Protein AF-0000000080727288 (afdb_homodimer)

InterPro domains:
  IPR007577 Glycosyltransferase, DXD sugar-binding motif [PF04488] (41-123)
  IPR029044 Nucleotide-diphospho-sugar transferases [SSF53448] (15-277)
  IPR039367 Initiation-specific alpha-1,6-mannosyltransferase Och1-like [PTHR31834] (9-300)

Structure (mmCIF, N/CA/C/O backbone):
data_AF-0000000080727288-model_v1
#
loop_
_entity.id
_entity.type
_entity.pdbx_description
1 polymer 'Initiation-specific alpha-1,6-mannosyltransferase'
#
loop_
_atom_site.group_PDB
_atom_site.id
_atom_site.type_symbol
_atom_site.label_atom_id
_atom_site.label_alt_id
_atom_site.label_comp_id
_atom_site.label_asym_id
_atom_site.label_entity_id
_atom_site.label_seq_id
_atom_site.pdbx_PDB_ins_code
_atom_site.Cartn_x
_atom_site.Cartn_y
_atom_site.Cartn_z
_atom_site.occupancy
_atom_site.B_iso_or_equiv
_atom_site.auth_seq_id
_atom_site.auth_comp_id
_atom_site.auth_asym_id
_atom_site.auth_atom_id
_atom_site.pdbx_PDB_model_num
ATOM 1 N N . MET A 1 1 ? 34.219 -19.688 -5.832 1 23.59 1 MET A N 1
ATOM 2 C CA . MET A 1 1 ? 33.156 -19.219 -4.945 1 23.59 1 MET A CA 1
ATOM 3 C C . MET A 1 1 ? 33.062 -17.703 -4.977 1 23.59 1 MET A C 1
ATOM 5 O O . MET A 1 1 ? 33.969 -17 -4.547 1 23.59 1 MET A O 1
ATOM 9 N N . ALA A 1 2 ? 32.5 -17.172 -5.992 1 38.03 2 ALA A N 1
ATOM 10 C CA . ALA A 1 2 ? 32.5 -15.703 -6.043 1 38.03 2 ALA A CA 1
ATOM 11 C C . ALA A 1 2 ? 32 -15.117 -4.719 1 38.03 2 ALA A C 1
ATOM 13 O O . ALA A 1 2 ? 31.141 -15.688 -4.059 1 38.03 2 ALA A O 1
ATOM 14 N N . SER A 1 3 ? 32.75 -14.344 -4.082 1 38.16 3 SER A N 1
ATOM 15 C CA . SER A 1 3 ? 32.406 -13.586 -2.887 1 38.16 3 SER A CA 1
ATOM 16 C C . SER A 1 3 ? 31 -13 -3.004 1 38.16 3 SER A C 1
ATOM 18 O O . SER A 1 3 ? 30.625 -12.5 -4.062 1 38.16 3 SER A O 1
ATOM 20 N N . PRO A 1 4 ? 30.062 -13.398 -2.113 1 47.75 4 PRO A N 1
ATOM 21 C CA . PRO A 1 4 ? 28.734 -12.797 -2.156 1 47.75 4 PRO A CA 1
ATOM 22 C C . PRO A 1 4 ? 28.766 -11.297 -2.412 1 47.75 4 PRO A C 1
ATOM 24 O O . PRO A 1 4 ? 29.719 -10.617 -2.018 1 47.75 4 PRO A O 1
ATOM 27 N N . ALA A 1 5 ? 28.234 -10.891 -3.537 1 50.91 5 ALA A N 1
ATOM 28 C CA . ALA A 1 5 ? 28.188 -9.453 -3.789 1 50.91 5 ALA A CA 1
ATOM 29 C C . ALA A 1 5 ? 27.891 -8.688 -2.506 1 50.91 5 ALA A C 1
ATOM 31 O O . ALA A 1 5 ? 27.109 -9.141 -1.666 1 50.91 5 ALA A O 1
ATOM 32 N N . PRO A 1 6 ? 28.766 -7.746 -2.148 1 52.97 6 PRO A N 1
ATOM 33 C CA . PRO A 1 6 ? 28.531 -6.957 -0.934 1 52.97 6 PRO A CA 1
ATOM 34 C C . PRO A 1 6 ? 27.125 -6.363 -0.87 1 52.97 6 PRO A C 1
ATOM 36 O O . PRO A 1 6 ? 26.516 -6.098 -1.909 1 52.97 6 PRO A O 1
ATOM 39 N N . PRO A 1 7 ? 26.516 -6.531 0.36 1 58.72 7 PRO A N 1
ATOM 40 C CA . PRO A 1 7 ? 25.203 -5.902 0.507 1 58.72 7 PRO A CA 1
ATOM 41 C C . PRO A 1 7 ? 25.188 -4.453 0.021 1 58.72 7 PRO A C 1
ATOM 43 O O . PRO A 1 7 ? 26.188 -3.752 0.127 1 58.72 7 PRO A O 1
ATOM 46 N N . PRO A 1 8 ? 24.312 -4.191 -0.826 1 61.75 8 PRO A N 1
ATOM 47 C CA . PRO A 1 8 ? 24.281 -2.814 -1.329 1 61.75 8 PRO A CA 1
ATOM 48 C C . PRO A 1 8 ? 24.406 -1.775 -0.217 1 61.75 8 PRO A C 1
ATOM 50 O O . PRO A 1 8 ? 23.969 -2.018 0.911 1 61.75 8 PRO A O 1
ATOM 53 N N . VAL A 1 9 ? 25.25 -0.79 -0.429 1 67.38 9 VAL A N 1
ATOM 54 C CA . VAL A 1 9 ? 25.438 0.322 0.498 1 67.38 9 VAL A CA 1
ATOM 55 C C . VAL A 1 9 ? 24.078 0.912 0.875 1 67.38 9 VAL A C 1
ATOM 57 O O . VAL A 1 9 ? 23.281 1.239 0 1 67.38 9 VAL A O 1
ATOM 60 N N . LYS A 1 10 ? 23.844 0.836 2.211 1 82.75 10 LYS A N 1
ATOM 61 C CA . LYS A 1 10 ? 22.594 1.395 2.719 1 82.75 10 LYS A CA 1
ATOM 62 C C . LYS A 1 10 ? 22.609 2.918 2.648 1 82.75 10 LYS A C 1
ATOM 64 O O . LYS A 1 10 ? 23.547 3.562 3.125 1 82.75 10 LYS A O 1
ATOM 69 N N . LEU A 1 11 ? 21.766 3.523 2 1 89.06 11 LEU A N 1
ATOM 70 C CA . LEU A 1 11 ? 21.594 4.969 1.877 1 89.06 11 LEU A CA 1
ATOM 71 C C . LEU A 1 11 ? 21.078 5.57 3.182 1 89.06 11 LEU A C 1
ATOM 73 O O . LEU A 1 11 ? 20.375 4.902 3.945 1 89.06 11 LEU A O 1
ATOM 77 N N . PRO A 1 12 ? 21.5 6.832 3.4 1 94.69 12 PRO A N 1
ATOM 78 C CA . PRO A 1 12 ? 20.891 7.5 4.551 1 94.69 12 PRO A CA 1
ATOM 79 C C . PRO A 1 12 ? 19.375 7.422 4.539 1 94.69 12 PRO A C 1
ATOM 81 O O . PRO A 1 12 ? 18.75 7.555 3.484 1 94.69 12 PRO A O 1
ATOM 84 N N . GLY A 1 13 ? 18.828 7.121 5.699 1 95.56 13 GLY A N 1
ATOM 85 C CA . GLY A 1 13 ? 17.375 6.98 5.82 1 95.56 13 GLY A CA 1
ATOM 86 C C . GLY A 1 13 ? 16.906 5.539 5.742 1 95.56 13 GLY A C 1
ATOM 87 O O . GLY A 1 13 ? 15.719 5.258 5.91 1 95.56 13 GLY A O 1
ATOM 88 N N . SER A 1 14 ? 17.844 4.609 5.582 1 92.31 14 SER A N 1
ATOM 89 C CA . SER A 1 14 ? 17.5 3.213 5.344 1 92.31 14 SER A CA 1
ATOM 90 C C . SER A 1 14 ? 16.938 2.559 6.602 1 92.31 14 SER A C 1
ATOM 92 O O . SER A 1 14 ? 16.281 1.519 6.527 1 92.31 14 SER A O 1
ATOM 94 N N . THR A 1 15 ? 17.266 3.18 7.762 1 92.94 15 THR A N 1
ATOM 95 C CA . THR A 1 15 ? 16.781 2.596 9.008 1 92.94 15 THR A CA 1
ATOM 96 C C . THR A 1 15 ? 15.312 2.955 9.242 1 92.94 15 THR A C 1
ATOM 98 O O . THR A 1 15 ? 14.648 2.35 10.086 1 92.94 15 THR A O 1
ATOM 101 N N . PHE A 1 16 ? 14.781 3.963 8.57 1 96.12 16 PHE A N 1
ATOM 102 C CA . PHE A 1 16 ? 13.367 4.301 8.633 1 96.12 16 PHE A CA 1
ATOM 103 C C . PHE A 1 16 ? 12.555 3.391 7.719 1 96.12 16 PHE A C 1
ATOM 105 O O . PHE A 1 16 ? 13.086 2.826 6.762 1 96.12 16 PHE A O 1
ATOM 112 N N . PRO A 1 17 ? 11.281 3.213 8.062 1 96.5 17 PRO A N 1
ATOM 113 C CA . PRO A 1 17 ? 10.445 2.482 7.109 1 96.5 17 PRO A CA 1
ATOM 114 C C . PRO A 1 17 ? 10.5 3.068 5.703 1 96.5 17 PRO A C 1
ATOM 116 O O . PRO A 1 17 ? 10.422 4.289 5.531 1 96.5 17 PRO A O 1
ATOM 119 N N . GLN A 1 18 ? 10.695 2.223 4.723 1 96.5 18 GLN A N 1
ATOM 120 C CA . GLN A 1 18 ? 10.859 2.648 3.338 1 96.5 18 GLN A CA 1
ATOM 121 C C . GLN A 1 18 ? 9.508 2.721 2.627 1 96.5 18 GLN A C 1
ATOM 123 O O . GLN A 1 18 ? 9.297 2.055 1.612 1 96.5 18 GLN A O 1
ATOM 128 N N . LYS A 1 19 ? 8.617 3.527 3.154 1 97.62 19 LYS A N 1
ATOM 129 C CA . LYS A 1 19 ? 7.25 3.67 2.67 1 97.62 19 LYS A CA 1
ATOM 130 C C . LYS A 1 19 ? 6.832 5.137 2.619 1 97.62 19 LYS A C 1
ATOM 132 O O . LYS A 1 19 ? 7.129 5.906 3.535 1 97.62 19 LYS A O 1
ATOM 137 N N . ILE A 1 20 ? 6.25 5.523 1.485 1 98.5 20 ILE A N 1
ATOM 138 C CA . ILE A 1 20 ? 5.695 6.859 1.302 1 98.5 20 ILE A CA 1
ATOM 139 C C . ILE A 1 20 ? 4.168 6.793 1.345 1 98.5 20 ILE A C 1
ATOM 141 O O . ILE A 1 20 ? 3.557 5.98 0.646 1 98.5 20 ILE A O 1
ATOM 145 N N . TRP A 1 21 ? 3.596 7.645 2.174 1 98.62 21 TRP A N 1
ATOM 146 C CA . TRP A 1 21 ? 2.152 7.684 2.385 1 98.62 21 TRP A CA 1
ATOM 147 C C . TRP A 1 21 ? 1.569 9.008 1.913 1 98.62 21 TRP A C 1
ATOM 149 O O . TRP A 1 21 ? 2.148 10.07 2.156 1 98.62 21 TRP A O 1
ATOM 159 N N . GLN A 1 22 ? 0.433 8.906 1.226 1 97.88 22 GLN A N 1
ATOM 160 C CA . GLN A 1 22 ? -0.449 10.055 1.033 1 97.88 22 GLN A CA 1
ATOM 161 C C . GLN A 1 22 ? -1.907 9.672 1.274 1 97.88 22 GLN A C 1
ATOM 163 O O . GLN A 1 22 ? -2.236 8.492 1.373 1 97.88 22 GLN A O 1
ATOM 168 N N . THR A 1 23 ? -2.719 10.609 1.573 1 97.06 23 THR A N 1
ATOM 169 C CA . THR A 1 23 ? -4.16 10.422 1.678 1 97.06 23 THR A CA 1
ATOM 170 C C . THR A 1 23 ? -4.895 11.297 0.666 1 97.06 23 THR A C 1
ATOM 172 O O . THR A 1 23 ? -4.488 12.43 0.406 1 97.06 23 THR A O 1
ATOM 175 N N . TRP A 1 24 ? -5.867 10.734 0.085 1 95.25 24 TRP A N 1
ATOM 176 C CA . TRP A 1 24 ? -6.652 11.445 -0.918 1 95.25 24 TRP A CA 1
ATOM 177 C C . TRP A 1 24 ? -8.047 10.844 -1.046 1 95.25 24 TRP A C 1
ATOM 179 O O . TRP A 1 24 ? -8.344 9.82 -0.434 1 95.25 24 TRP A O 1
ATOM 189 N N . LYS A 1 25 ? -8.914 11.539 -1.697 1 93.62 25 LYS A N 1
ATOM 190 C CA . LYS A 1 25 ? -10.305 11.117 -1.826 1 93.62 25 LYS A CA 1
ATOM 191 C C . LYS A 1 25 ? -10.414 9.844 -2.664 1 93.62 25 LYS A C 1
ATOM 193 O O . LYS A 1 25 ? -11.242 8.977 -2.379 1 93.62 25 LYS A O 1
ATOM 198 N N . ILE A 1 26 ? -9.578 9.719 -3.697 1 93.19 26 ILE A N 1
ATOM 199 C CA . ILE A 1 26 ? -9.734 8.609 -4.633 1 93.19 26 ILE A CA 1
ATOM 200 C C . ILE A 1 26 ? -8.398 7.898 -4.824 1 93.19 26 ILE A C 1
ATOM 202 O O . ILE A 1 26 ? -7.352 8.414 -4.418 1 93.19 26 ILE A O 1
ATOM 206 N N . ASP A 1 27 ? -8.477 6.758 -5.488 1 94 27 ASP A N 1
ATOM 207 C CA . ASP A 1 27 ? -7.309 5.918 -5.73 1 94 27 ASP A CA 1
ATOM 208 C C . ASP A 1 27 ? -6.406 6.527 -6.801 1 94 27 ASP A C 1
ATOM 210 O O . ASP A 1 27 ? -6.891 7.164 -7.738 1 94 27 ASP A O 1
ATOM 214 N N . PRO A 1 28 ? -5.055 6.195 -6.695 1 93.69 28 PRO A N 1
ATOM 215 C CA . PRO A 1 28 ? -4.098 6.73 -7.668 1 93.69 28 PRO A CA 1
ATOM 216 C C . PRO A 1 28 ? -4.457 6.367 -9.109 1 93.69 28 PRO A C 1
ATOM 218 O O . PRO A 1 28 ? -4.176 7.137 -10.031 1 93.69 28 PRO A O 1
ATOM 221 N N . LEU A 1 29 ? -5.062 5.262 -9.305 1 92.94 29 LEU A N 1
ATOM 222 C CA . LEU A 1 29 ? -5.422 4.844 -10.656 1 92.94 29 LEU A CA 1
ATOM 223 C C . LEU A 1 29 ? -6.469 5.781 -11.25 1 92.94 29 LEU A C 1
ATOM 225 O O . LEU A 1 29 ? -6.68 5.785 -12.469 1 92.94 29 LEU A O 1
ATOM 229 N N . LEU A 1 30 ? -7.082 6.57 -10.406 1 91.19 30 LEU A N 1
ATOM 230 C CA . LEU A 1 30 ? -8.148 7.469 -10.852 1 91.19 30 LEU A CA 1
ATOM 231 C C . LEU A 1 30 ? -7.703 8.922 -10.742 1 91.19 30 LEU A C 1
ATOM 233 O O . LEU A 1 30 ? -8.516 9.836 -10.922 1 91.19 30 LEU A O 1
ATOM 237 N N . PHE A 1 31 ? -6.418 9.141 -10.453 1 93.19 31 PHE A N 1
ATOM 238 C CA . PHE A 1 31 ? -5.895 10.492 -10.305 1 93.19 31 PHE A CA 1
ATOM 239 C C . PHE A 1 31 ? -6.078 11.289 -11.586 1 93.19 31 PHE A C 1
ATOM 241 O O . PHE A 1 31 ? -6.016 10.727 -12.688 1 93.19 31 PHE A O 1
ATOM 248 N N . GLY A 1 32 ? -6.355 12.609 -11.367 1 91.38 32 GLY A N 1
ATOM 249 C CA . GLY A 1 32 ? -6.203 13.508 -12.492 1 91.38 32 GLY A CA 1
ATOM 250 C C . GLY A 1 32 ? -4.754 13.805 -12.828 1 91.38 32 GLY A C 1
ATOM 251 O O . GLY A 1 32 ? -3.842 13.289 -12.18 1 91.38 32 GLY A O 1
ATOM 252 N N . ILE A 1 33 ? -4.535 14.594 -13.812 1 91.75 33 ILE A N 1
ATOM 253 C CA . ILE A 1 33 ? -3.207 14.906 -14.336 1 91.75 33 ILE A CA 1
ATOM 254 C C . ILE A 1 33 ? -2.365 15.57 -13.242 1 91.75 33 ILE A C 1
ATOM 256 O O . ILE A 1 33 ? -1.203 15.211 -13.039 1 91.75 33 ILE A O 1
ATOM 260 N N . THR A 1 34 ? -2.947 16.516 -12.523 1 92.31 34 THR A N 1
ATOM 261 C CA . THR A 1 34 ? -2.221 17.281 -11.516 1 92.31 34 THR A CA 1
ATOM 262 C C . THR A 1 34 ? -1.778 16.391 -10.359 1 92.31 34 THR A C 1
ATOM 264 O O . THR A 1 34 ? -0.61 16.422 -9.969 1 92.31 34 THR A O 1
ATOM 267 N N . GLU A 1 35 ? -2.703 15.609 -9.82 1 92.56 35 GLU A N 1
ATOM 268 C CA . GLU A 1 35 ? -2.375 14.711 -8.727 1 92.56 35 GLU A CA 1
ATOM 269 C C . GLU A 1 35 ? -1.33 13.68 -9.148 1 92.56 35 GLU A C 1
ATOM 271 O O . GLU A 1 35 ? -0.413 13.375 -8.383 1 92.56 35 GLU A O 1
ATOM 276 N N . THR A 1 36 ? -1.504 13.188 -10.336 1 94 36 THR A N 1
ATOM 277 C CA . THR A 1 36 ? -0.573 12.188 -10.852 1 94 36 THR A CA 1
ATOM 278 C C . THR A 1 36 ? 0.833 12.773 -10.969 1 94 36 THR A C 1
ATOM 280 O O . THR A 1 36 ? 1.807 12.141 -10.547 1 94 36 THR A O 1
ATOM 283 N N . ALA A 1 37 ? 0.904 13.945 -11.539 1 95.19 37 ALA A N 1
ATOM 284 C CA . ALA A 1 37 ? 2.203 14.578 -11.742 1 95.19 37 ALA A CA 1
ATOM 285 C C . ALA A 1 37 ? 2.936 14.781 -10.422 1 95.19 37 ALA A C 1
ATOM 287 O O . ALA A 1 37 ? 4.141 14.539 -10.328 1 95.19 37 ALA A O 1
ATOM 288 N N . ARG A 1 38 ? 2.236 15.156 -9.422 1 95.38 38 ARG A N 1
ATOM 289 C CA . ARG A 1 38 ? 2.842 15.406 -8.117 1 95.38 38 ARG A CA 1
ATOM 290 C C . ARG A 1 38 ? 3.201 14.102 -7.422 1 95.38 38 ARG A C 1
ATOM 292 O O . ARG A 1 38 ? 4.312 13.953 -6.906 1 95.38 38 ARG A O 1
ATOM 299 N N . ALA A 1 39 ? 2.268 13.164 -7.457 1 96.69 39 ALA A N 1
ATOM 300 C CA . ALA A 1 39 ? 2.502 11.867 -6.828 1 96.69 39 ALA A CA 1
ATOM 301 C C . ALA A 1 39 ? 3.684 11.148 -7.477 1 96.69 39 ALA A C 1
ATOM 303 O O . ALA A 1 39 ? 4.492 10.523 -6.785 1 96.69 39 ALA A O 1
ATOM 304 N N . MET A 1 40 ? 3.867 11.297 -8.719 1 96.75 40 MET A N 1
ATOM 305 C CA . MET A 1 40 ? 4.914 10.609 -9.469 1 96.75 40 MET A CA 1
ATOM 306 C C . MET A 1 40 ? 6.297 11.07 -9.031 1 96.75 40 MET A C 1
ATOM 308 O O . MET A 1 40 ? 7.27 10.32 -9.133 1 96.75 40 MET A O 1
ATOM 312 N N . THR A 1 41 ? 6.426 12.273 -8.562 1 98.25 41 THR A N 1
ATOM 313 C CA . THR A 1 41 ? 7.723 12.773 -8.125 1 98.25 41 THR A CA 1
ATOM 314 C C . THR A 1 41 ? 8.25 11.953 -6.949 1 98.25 41 THR A C 1
ATOM 316 O O . THR A 1 41 ? 9.453 11.719 -6.836 1 98.25 41 THR A O 1
ATOM 319 N N . TRP A 1 42 ? 7.383 11.484 -6.102 1 98.25 42 TRP A N 1
ATOM 320 C CA . TRP A 1 42 ? 7.785 10.688 -4.949 1 98.25 42 TRP A CA 1
ATOM 321 C C . TRP A 1 42 ? 8.344 9.336 -5.387 1 98.25 42 TRP A C 1
ATOM 323 O O . TRP A 1 42 ? 9.336 8.859 -4.836 1 98.25 42 TRP A O 1
ATOM 333 N N . ILE A 1 43 ? 7.742 8.781 -6.367 1 96.12 43 ILE A N 1
ATOM 334 C CA . ILE A 1 43 ? 8.148 7.484 -6.891 1 96.12 43 ILE A CA 1
ATOM 335 C C . ILE A 1 43 ? 9.445 7.629 -7.68 1 96.12 43 ILE A C 1
ATOM 337 O O . ILE A 1 43 ? 10.359 6.809 -7.543 1 96.12 43 ILE A O 1
ATOM 341 N N . LYS A 1 44 ? 9.523 8.648 -8.453 1 97.06 44 LYS A N 1
ATOM 342 C CA . LYS A 1 44 ? 10.703 8.883 -9.281 1 97.06 44 LYS A CA 1
ATOM 343 C C . LYS A 1 44 ? 11.938 9.141 -8.414 1 97.06 44 LYS A C 1
ATOM 345 O O . LYS A 1 44 ? 13.016 8.625 -8.703 1 97.06 44 LYS A O 1
ATOM 350 N N . GLN A 1 45 ? 11.773 9.922 -7.391 1 97.81 45 GLN A N 1
ATOM 351 C CA . GLN A 1 45 ? 12.891 10.266 -6.516 1 97.81 45 GLN A CA 1
ATOM 352 C C . GLN A 1 45 ? 13.297 9.078 -5.648 1 97.81 45 GLN A C 1
ATOM 354 O O . GLN A 1 45 ? 14.445 8.977 -5.223 1 97.81 45 GLN A O 1
ATOM 359 N N . ASN A 1 46 ? 12.289 8.227 -5.371 1 97.5 46 ASN A N 1
ATOM 360 C CA . ASN A 1 46 ? 12.516 7.117 -4.453 1 97.5 46 ASN A CA 1
ATOM 361 C C . ASN A 1 46 ? 11.992 5.801 -5.027 1 97.5 46 ASN A C 1
ATOM 363 O O . ASN A 1 46 ? 11.086 5.188 -4.461 1 97.5 46 ASN A O 1
ATOM 367 N N . PRO A 1 47 ? 12.578 5.254 -6.027 1 95.12 47 PRO A N 1
ATOM 368 C CA . PRO A 1 47 ? 12.031 4.09 -6.727 1 95.12 47 PRO A CA 1
ATOM 369 C C . PRO A 1 47 ? 12 2.836 -5.855 1 95.12 47 PRO A C 1
ATOM 371 O O . PRO A 1 47 ? 11.164 1.954 -6.066 1 95.12 47 PRO A O 1
ATOM 374 N N . HIS A 1 48 ? 12.852 2.752 -4.891 1 94.94 48 HIS A N 1
ATOM 375 C CA . HIS A 1 48 ? 12.938 1.554 -4.062 1 94.94 48 HIS A CA 1
ATOM 376 C C . HIS A 1 48 ? 11.93 1.602 -2.92 1 94.94 48 HIS A C 1
ATOM 378 O O . HIS A 1 48 ? 11.734 0.609 -2.215 1 94.94 48 HIS A O 1
ATOM 384 N N . MET A 1 49 ? 11.344 2.76 -2.686 1 96.62 49 MET A N 1
ATOM 385 C CA . MET A 1 49 ? 10.352 2.881 -1.618 1 96.62 49 MET A CA 1
ATOM 386 C C . MET A 1 49 ? 8.961 2.504 -2.119 1 96.62 49 MET A C 1
ATOM 388 O O . MET A 1 49 ? 8.656 2.678 -3.299 1 96.62 49 MET A O 1
ATOM 392 N N . ARG A 1 50 ? 8.203 1.937 -1.216 1 96.69 50 ARG A N 1
ATOM 393 C CA . ARG A 1 50 ? 6.809 1.643 -1.526 1 96.69 50 ARG A CA 1
ATOM 394 C C . ARG A 1 50 ? 5.938 2.887 -1.374 1 96.69 50 ARG A C 1
ATOM 396 O O . ARG A 1 50 ? 6.203 3.734 -0.52 1 96.69 50 ARG A O 1
ATOM 403 N N . TYR A 1 51 ? 4.988 3.021 -2.242 1 97 51 TYR A N 1
ATOM 404 C CA . TYR A 1 51 ? 4.086 4.164 -2.277 1 97 51 TYR A CA 1
ATOM 405 C C . TYR A 1 51 ? 2.635 3.717 -2.125 1 97 51 TYR A C 1
ATOM 407 O O . TYR A 1 51 ? 2.186 2.803 -2.82 1 97 51 TYR A O 1
ATOM 415 N N . GLU A 1 52 ? 1.913 4.297 -1.188 1 97.06 52 GLU A N 1
ATOM 416 C CA . GLU A 1 52 ? 0.507 3.953 -1 1 97.06 52 GLU A CA 1
ATOM 417 C C . GLU A 1 52 ? -0.323 5.188 -0.655 1 97.06 52 GLU A C 1
ATOM 419 O O . GLU A 1 52 ? 0.113 6.035 0.125 1 97.06 52 GLU A O 1
ATOM 424 N N . VAL A 1 53 ? -1.527 5.27 -1.242 1 97.5 53 VAL A N 1
ATOM 425 C CA . VAL A 1 53 ? -2.51 6.301 -0.929 1 97.5 53 VAL A CA 1
ATOM 426 C C . VAL A 1 53 ? -3.699 5.676 -0.201 1 97.5 53 VAL A C 1
ATOM 428 O O . VAL A 1 53 ? -4.336 4.758 -0.716 1 97.5 53 VAL A O 1
ATOM 431 N N . ILE A 1 54 ? -3.967 6.145 1.002 1 97.81 54 ILE A N 1
ATOM 432 C CA . ILE A 1 54 ? -5.211 5.773 1.673 1 97.81 54 ILE A CA 1
ATOM 433 C C . ILE A 1 54 ? -6.336 6.699 1.22 1 97.81 54 ILE A C 1
ATOM 435 O O . ILE A 1 54 ? -6.184 7.926 1.23 1 97.81 54 ILE A O 1
ATOM 439 N N . THR A 1 55 ? -7.438 6.141 0.821 1 96.62 55 THR A N 1
ATOM 440 C CA . THR A 1 55 ? -8.523 6.906 0.221 1 96.62 55 THR A CA 1
ATOM 441 C C . THR A 1 55 ? -9.672 7.086 1.212 1 96.62 55 THR A C 1
ATOM 443 O O . THR A 1 55 ? -9.656 6.5 2.297 1 96.62 55 THR A O 1
ATOM 446 N N . ASP A 1 56 ? -10.68 7.863 0.8 1 95.44 56 ASP A N 1
ATOM 447 C CA . ASP A 1 56 ? -11.875 8.055 1.62 1 95.44 56 ASP A CA 1
ATOM 448 C C . ASP A 1 56 ? -12.641 6.746 1.786 1 95.44 56 ASP A C 1
ATOM 450 O O . ASP A 1 56 ? -13.398 6.582 2.748 1 95.44 56 ASP A O 1
ATOM 454 N N . ALA A 1 57 ? -12.5 5.855 0.879 1 95.06 57 ALA A N 1
ATOM 455 C CA . ALA A 1 57 ? -13.25 4.602 0.917 1 95.06 57 ALA A CA 1
ATOM 456 C C . ALA A 1 57 ? -12.508 3.549 1.738 1 95.06 57 ALA A C 1
ATOM 458 O O . ALA A 1 57 ? -13.125 2.604 2.242 1 95.06 57 ALA A O 1
ATOM 459 N N . SER A 1 58 ? -11.18 3.699 1.902 1 96 58 SER A N 1
ATOM 460 C CA . SER A 1 58 ? -10.406 2.645 2.543 1 96 58 SER A CA 1
ATOM 461 C C . SER A 1 58 ? -9.852 3.105 3.887 1 96 58 SER A C 1
ATOM 463 O O . SER A 1 58 ? -9.18 2.34 4.586 1 96 58 SER A O 1
ATOM 465 N N . ASP A 1 59 ? -10.078 4.348 4.297 1 97.38 59 ASP A N 1
ATOM 466 C CA . ASP A 1 59 ? -9.516 4.926 5.512 1 97.38 59 ASP A CA 1
ATOM 467 C C . ASP A 1 59 ? -10 4.176 6.75 1 97.38 59 ASP A C 1
ATOM 469 O O . ASP A 1 59 ? -9.195 3.783 7.598 1 97.38 59 ASP A O 1
ATOM 473 N N . LEU A 1 60 ? -11.336 3.916 6.805 1 95.69 60 LEU A N 1
ATOM 474 C CA . LEU A 1 60 ? -11.883 3.262 7.992 1 95.69 60 LEU A CA 1
ATOM 475 C C . LEU A 1 60 ? -11.352 1.839 8.117 1 95.69 60 LEU A C 1
ATOM 477 O O . LEU A 1 60 ? -11.039 1.383 9.227 1 95.69 60 LEU A O 1
ATOM 481 N N . THR A 1 61 ? -11.289 1.15 7.02 1 95.12 61 THR A N 1
ATOM 482 C CA . THR A 1 61 ? -10.75 -0.204 7.031 1 95.12 61 THR A CA 1
ATOM 483 C C . THR A 1 61 ? -9.312 -0.209 7.539 1 95.12 61 THR A C 1
ATOM 485 O O . THR A 1 61 ? -8.922 -1.096 8.297 1 95.12 61 THR A O 1
ATOM 488 N N . TYR A 1 62 ? -8.5 0.751 7.102 1 97.25 62 TYR A N 1
ATOM 489 C CA . TYR A 1 62 ? -7.137 0.879 7.598 1 97.25 62 TYR A CA 1
ATOM 490 C C . TYR A 1 62 ? -7.117 1.076 9.109 1 97.25 62 TYR A C 1
ATOM 492 O O . TYR A 1 62 ? -6.344 0.427 9.82 1 97.25 62 TYR A O 1
ATOM 500 N N . VAL A 1 63 ? -7.957 1.961 9.57 1 98.06 63 VAL A N 1
ATOM 501 C CA . VAL A 1 63 ? -8.008 2.297 10.992 1 98.06 63 VAL A CA 1
ATOM 502 C C . VAL A 1 63 ? -8.445 1.073 11.789 1 98.06 63 VAL A C 1
ATOM 504 O O . VAL A 1 63 ? -7.855 0.76 12.828 1 98.06 63 VAL A O 1
ATOM 507 N N . GLU A 1 64 ? -9.414 0.375 11.32 1 95.62 64 GLU A N 1
ATOM 508 C CA . GLU A 1 64 ? -9.898 -0.818 12.008 1 95.62 64 GLU A CA 1
ATOM 509 C C . GLU A 1 64 ? -8.82 -1.892 12.086 1 95.62 64 GLU A C 1
ATOM 511 O O . GLU A 1 64 ? -8.656 -2.545 13.117 1 95.62 64 GLU A O 1
ATOM 516 N N . GLU A 1 65 ? -8.125 -2.006 11.055 1 94.62 65 GLU A N 1
ATOM 517 C CA . GLU A 1 65 ? -7.074 -3.021 10.992 1 94.62 65 GLU A CA 1
ATOM 518 C C . GLU A 1 65 ? -5.977 -2.742 12.016 1 94.62 65 GLU A C 1
ATOM 520 O O . GLU A 1 65 ? -5.535 -3.652 12.719 1 94.62 65 GLU A O 1
ATOM 525 N N . HIS A 1 66 ? -5.578 -1.544 12.148 1 97.12 66 HIS A N 1
ATOM 526 C CA . HIS A 1 66 ? -4.387 -1.241 12.938 1 97.12 66 HIS A CA 1
ATOM 527 C C . HIS A 1 66 ? -4.758 -0.865 14.367 1 97.12 66 HIS A C 1
ATOM 529 O O . HIS A 1 66 ? -4 -1.143 15.297 1 97.12 66 HIS A O 1
ATOM 535 N N . PHE A 1 67 ? -5.926 -0.314 14.555 1 98 67 PHE A N 1
ATOM 536 C CA . PHE A 1 67 ? -6.262 0.201 15.875 1 98 67 PHE A CA 1
ATOM 537 C C . PHE A 1 67 ? -7.375 -0.624 16.516 1 98 67 PHE A C 1
ATOM 539 O O . PHE A 1 67 ? -7.711 -0.427 17.688 1 98 67 PHE A O 1
ATOM 546 N N . GLY A 1 68 ? -7.906 -1.537 15.75 1 95.12 68 GLY A N 1
ATOM 547 C CA . GLY A 1 68 ? -8.93 -2.428 16.281 1 95.12 68 GLY A CA 1
ATOM 548 C C . GLY A 1 68 ? -8.367 -3.527 17.156 1 95.12 68 GLY A C 1
ATOM 549 O O . GLY A 1 68 ? -7.211 -3.451 17.594 1 95.12 68 GLY A O 1
ATOM 550 N N . PRO A 1 69 ? -9.156 -4.539 17.453 1 92.56 69 PRO A N 1
ATOM 551 C CA . PRO A 1 69 ? -8.781 -5.586 18.406 1 92.56 69 PRO A CA 1
ATOM 552 C C . PRO A 1 69 ? -7.566 -6.391 17.953 1 92.56 69 PRO A C 1
ATOM 554 O O . PRO A 1 69 ? -6.785 -6.867 18.781 1 92.56 69 PRO A O 1
ATOM 557 N N . ASP A 1 70 ? -7.363 -6.512 16.672 1 88.44 70 ASP A N 1
ATOM 558 C CA . ASP A 1 70 ? -6.262 -7.316 16.141 1 88.44 70 ASP A CA 1
ATOM 559 C C . ASP A 1 70 ? -5 -6.477 15.984 1 88.44 70 ASP A C 1
ATOM 561 O O . ASP A 1 70 ? -3.943 -6.996 15.617 1 88.44 70 ASP A O 1
ATOM 565 N N . GLY A 1 71 ? -5.156 -5.195 16.203 1 93.81 71 GLY A N 1
ATOM 566 C CA . GLY A 1 71 ? -4.023 -4.285 16.141 1 93.81 71 GLY A CA 1
ATOM 567 C C . GLY A 1 71 ? -3.635 -3.729 17.5 1 93.81 71 GLY A C 1
ATOM 568 O O . GLY A 1 71 ? -3.35 -4.488 18.422 1 93.81 71 GLY A O 1
ATOM 569 N N . PHE A 1 72 ? -3.705 -2.475 17.656 1 97.25 72 PHE A N 1
ATOM 570 C CA . PHE A 1 72 ? -3.301 -1.809 18.891 1 97.25 72 PHE A CA 1
ATOM 571 C C . PHE A 1 72 ? -4.395 -1.913 19.953 1 97.25 72 PHE A C 1
ATOM 573 O O . PHE A 1 72 ? -4.215 -1.467 21.078 1 97.25 72 PHE A O 1
ATOM 580 N N . ASN A 1 73 ? -5.508 -2.512 19.625 1 97.38 73 ASN A N 1
ATOM 581 C CA . ASN A 1 73 ? -6.648 -2.711 20.5 1 97.38 73 ASN A CA 1
ATOM 582 C C . ASN A 1 73 ? -7.09 -1.401 21.156 1 97.38 73 ASN A C 1
ATOM 584 O O . ASN A 1 73 ? -7.184 -1.311 22.375 1 97.38 73 ASN A O 1
ATOM 588 N N . ARG A 1 74 ? -7.344 -0.417 20.359 1 98 74 ARG A N 1
ATOM 589 C CA . ARG A 1 74 ? -7.863 0.889 20.75 1 98 74 ARG A CA 1
ATOM 590 C C . ARG A 1 74 ? -9.234 1.145 20.125 1 98 74 ARG A C 1
ATOM 592 O O . ARG A 1 74 ? -9.383 2.043 19.297 1 98 74 ARG A O 1
ATOM 599 N N . PRO A 1 75 ? -10.188 0.361 20.594 1 96.88 75 PRO A N 1
ATOM 600 C CA . PRO A 1 75 ? -11.523 0.52 20.016 1 96.88 75 PRO A CA 1
ATOM 601 C C . PRO A 1 75 ? -12.07 1.935 20.188 1 96.88 75 PRO A C 1
ATOM 603 O O . PRO A 1 75 ? -12.898 2.379 19.375 1 96.88 75 PRO A O 1
ATOM 606 N N . ASP A 1 76 ? -11.625 2.668 21.188 1 97.81 76 ASP A N 1
ATOM 607 C CA . ASP A 1 76 ? -12.055 4.047 21.406 1 97.81 76 ASP A CA 1
ATOM 608 C C . ASP A 1 76 ? -11.656 4.93 20.219 1 97.81 76 ASP A C 1
ATOM 610 O O . ASP A 1 76 ? -12.43 5.793 19.797 1 97.81 76 ASP A O 1
ATOM 614 N N . ILE A 1 77 ? -10.477 4.672 19.656 1 98.31 77 ILE A N 1
ATOM 615 C CA . ILE A 1 77 ? -10 5.434 18.516 1 98.31 77 ILE A CA 1
ATOM 616 C C . ILE A 1 77 ? -10.805 5.062 17.281 1 98.31 77 ILE A C 1
ATOM 618 O O . ILE A 1 77 ? -11.219 5.938 16.516 1 98.31 77 ILE A O 1
ATOM 622 N N . VAL A 1 78 ? -11.039 3.787 17.125 1 97.75 78 VAL A N 1
ATOM 623 C CA . VAL A 1 78 ? -11.781 3.305 15.961 1 97.75 78 VAL A CA 1
ATOM 624 C C . VAL A 1 78 ? -13.195 3.898 15.969 1 97.75 78 VAL A C 1
ATOM 626 O O . VAL A 1 78 ? -13.656 4.422 14.953 1 97.75 78 VAL A O 1
ATOM 629 N N . GLU A 1 79 ? -13.867 3.881 17.078 1 97.19 79 GLU A N 1
ATOM 630 C CA . GLU A 1 79 ? -15.234 4.383 17.203 1 97.19 79 GLU A CA 1
ATOM 631 C C . GLU A 1 79 ? -15.297 5.887 16.969 1 97.19 79 GLU A C 1
ATOM 633 O O . GLU A 1 79 ? -16.203 6.379 16.297 1 97.19 79 GLU A O 1
ATOM 638 N N . PHE A 1 80 ? -14.391 6.559 17.531 1 97.75 80 PHE A N 1
ATOM 639 C CA . PHE A 1 80 ? -14.328 8 17.328 1 97.75 80 PHE A CA 1
ATOM 640 C C . PHE A 1 80 ? -14.164 8.336 15.859 1 97.75 80 PHE A C 1
ATOM 642 O O . PHE A 1 80 ? -14.914 9.148 15.312 1 97.75 80 PHE A O 1
ATOM 649 N N . TYR A 1 81 ? -13.227 7.715 15.203 1 97.94 81 TYR A N 1
ATOM 650 C CA . TYR A 1 81 ? -12.953 7.973 13.797 1 97.94 81 TYR A CA 1
ATOM 651 C C . TYR A 1 81 ? -14.188 7.699 12.945 1 97.94 81 TYR A C 1
ATOM 653 O O . TYR A 1 81 ? -14.469 8.438 12 1 97.94 81 TYR A O 1
ATOM 661 N N . ARG A 1 82 ? -14.852 6.672 13.273 1 96.06 82 ARG A N 1
ATOM 662 C CA . ARG A 1 82 ? -16.062 6.289 12.555 1 96.06 82 ARG A CA 1
ATOM 663 C C . ARG A 1 82 ? -17.125 7.371 12.656 1 96.06 82 ARG A C 1
ATOM 665 O O . ARG A 1 82 ? -17.891 7.598 11.711 1 96.06 82 ARG A O 1
ATOM 672 N N . GLN A 1 83 ? -17.156 8.047 13.719 1 96.25 83 GLN A N 1
ATOM 673 C CA . GLN A 1 83 ? -18.219 9 14 1 96.25 83 GLN A CA 1
ATOM 674 C C . GLN A 1 83 ? -17.906 10.375 13.406 1 96.25 83 GLN A C 1
ATOM 676 O O . GLN A 1 83 ? -18.812 11.148 13.117 1 96.25 83 GLN A O 1
ATOM 681 N N . VAL A 1 84 ? -16.688 10.688 13.242 1 96 84 VAL A N 1
ATOM 682 C CA . VAL A 1 84 ? -16.297 12 12.742 1 96 84 VAL A CA 1
ATOM 683 C C . VAL A 1 84 ? -16.703 12.148 11.281 1 96 84 VAL A C 1
ATOM 685 O O . VAL A 1 84 ? -16.391 11.297 10.453 1 96 84 VAL A O 1
ATOM 688 N N . ASN A 1 85 ? -17.391 13.25 10.938 1 92.81 85 ASN A N 1
ATOM 689 C CA . ASN A 1 85 ? -17.859 13.484 9.578 1 92.81 85 ASN A CA 1
ATOM 690 C C . ASN A 1 85 ? -17.016 14.555 8.867 1 92.81 85 ASN A C 1
ATOM 692 O O . ASN A 1 85 ? -17 14.625 7.641 1 92.81 85 ASN A O 1
ATOM 696 N N . LEU A 1 86 ? -16.391 15.406 9.695 1 90.94 86 LEU A N 1
ATOM 697 C CA . LEU A 1 86 ? -15.586 16.469 9.102 1 90.94 86 LEU A CA 1
ATOM 698 C C . LEU A 1 86 ? -14.352 15.891 8.414 1 90.94 86 LEU A C 1
ATOM 700 O O . LEU A 1 86 ? -13.453 15.383 9.086 1 90.94 86 LEU A O 1
ATOM 704 N N . ARG A 1 87 ? -14.266 16.062 7.129 1 89.94 87 ARG A N 1
ATOM 705 C CA . ARG A 1 87 ? -13.211 15.469 6.309 1 89.94 87 ARG A CA 1
ATOM 706 C C . ARG A 1 87 ? -11.836 15.984 6.723 1 89.94 87 ARG A C 1
ATOM 708 O O . ARG A 1 87 ? -10.859 15.242 6.703 1 89.94 87 ARG A O 1
ATOM 715 N N . ILE A 1 88 ? -11.766 17.266 7.004 1 88.75 88 ILE A N 1
ATOM 716 C CA . ILE A 1 88 ? -10.484 17.875 7.352 1 88.75 88 ILE A CA 1
ATOM 717 C C . ILE A 1 88 ? -9.945 17.234 8.633 1 88.75 88 ILE A C 1
ATOM 719 O O . ILE A 1 88 ? -8.742 17.016 8.766 1 88.75 88 ILE A O 1
ATOM 723 N N . ILE A 1 89 ? -10.828 16.922 9.594 1 92.75 89 ILE A N 1
ATOM 724 C CA . ILE A 1 89 ? -10.422 16.297 10.844 1 92.75 89 ILE A CA 1
ATOM 725 C C . ILE A 1 89 ? -10.008 14.859 10.594 1 92.75 89 ILE A C 1
ATOM 727 O O . ILE A 1 89 ? -9 14.391 11.133 1 92.75 89 ILE A O 1
ATOM 731 N N . LYS A 1 90 ? -10.727 14.188 9.758 1 94.62 90 LYS A N 1
ATOM 732 C CA . LYS A 1 90 ? -10.391 12.812 9.406 1 94.62 90 LYS A CA 1
ATOM 733 C C . LYS A 1 90 ? -9.016 12.734 8.742 1 94.62 90 LYS A C 1
ATOM 735 O O . LYS A 1 90 ? -8.227 11.836 9.039 1 94.62 90 LYS A O 1
ATOM 740 N N . ALA A 1 91 ? -8.812 13.648 7.875 1 93.44 91 ALA A N 1
ATOM 741 C CA . ALA A 1 91 ? -7.535 13.664 7.164 1 93.44 91 ALA A CA 1
ATOM 742 C C . ALA A 1 91 ? -6.371 13.867 8.133 1 93.44 91 ALA A C 1
ATOM 744 O O . ALA A 1 91 ? -5.355 13.172 8.047 1 93.44 91 ALA A O 1
ATOM 745 N N . ASP A 1 92 ? -6.52 14.805 9.016 1 93.19 92 ASP A N 1
ATOM 746 C CA . ASP A 1 92 ? -5.469 15.062 9.992 1 93.19 92 ASP A CA 1
ATOM 747 C C . ASP A 1 92 ? -5.25 13.859 10.906 1 93.19 92 ASP A C 1
ATOM 749 O O . ASP A 1 92 ? -4.109 13.461 11.148 1 93.19 92 ASP A O 1
ATOM 753 N N . LEU A 1 93 ? -6.344 13.289 11.359 1 96.88 93 LEU A N 1
ATOM 754 C CA . LEU A 1 93 ? -6.234 12.109 12.211 1 96.88 93 LEU A CA 1
ATOM 755 C C . LEU A 1 93 ? -5.539 10.969 11.469 1 96.88 93 LEU A C 1
ATOM 757 O O . LEU A 1 93 ? -4.648 10.32 12.023 1 96.88 93 LEU A O 1
ATOM 761 N N . LEU A 1 94 ? -5.957 10.766 10.273 1 97.94 94 LEU A N 1
ATOM 762 C CA . LEU A 1 94 ? -5.445 9.641 9.484 1 97.94 94 LEU A CA 1
ATOM 763 C C . LEU A 1 94 ? -3.938 9.766 9.289 1 97.94 94 LEU A C 1
ATOM 765 O O . LEU A 1 94 ? -3.215 8.766 9.375 1 97.94 94 LEU A O 1
ATOM 769 N N . ARG A 1 95 ? -3.453 10.953 9.07 1 97.44 95 ARG A N 1
ATOM 770 C CA . ARG A 1 95 ? -2.021 11.188 8.914 1 97.44 95 ARG A CA 1
ATOM 771 C C . ARG A 1 95 ? -1.249 10.695 10.133 1 97.44 95 ARG A C 1
ATOM 773 O O . ARG A 1 95 ? -0.236 10.008 9.992 1 97.44 95 ARG A O 1
ATOM 780 N N . TYR A 1 96 ? -1.724 11.039 11.266 1 98.31 96 TYR A N 1
ATOM 781 C CA . TYR A 1 96 ? -1.059 10.656 12.508 1 98.31 96 TYR A CA 1
ATOM 782 C C . TYR A 1 96 ? -1.207 9.164 12.773 1 98.31 96 TYR A C 1
ATOM 784 O O . TYR A 1 96 ? -0.282 8.523 13.273 1 98.31 96 TYR A O 1
ATOM 792 N N . MET A 1 97 ? -2.35 8.617 12.43 1 98.75 97 MET A N 1
ATOM 793 C CA . MET A 1 97 ? -2.598 7.191 12.633 1 98.75 97 MET A CA 1
ATOM 794 C C . MET A 1 97 ? -1.683 6.348 11.75 1 98.75 97 MET A C 1
ATOM 796 O O . MET A 1 97 ? -1.127 5.348 12.203 1 98.75 97 MET A O 1
ATOM 800 N N . ILE A 1 98 ? -1.516 6.734 10.508 1 98.69 98 ILE A N 1
ATOM 801 C CA . ILE A 1 98 ? -0.646 6.035 9.57 1 98.69 98 ILE A CA 1
ATOM 802 C C . ILE A 1 98 ? 0.792 6.055 10.086 1 98.69 98 ILE A C 1
ATOM 804 O O . ILE A 1 98 ? 1.458 5.016 10.125 1 98.69 98 ILE A O 1
ATOM 808 N N . LEU A 1 99 ? 1.236 7.234 10.5 1 98.75 99 LEU A N 1
ATOM 809 C CA . LEU A 1 99 ? 2.611 7.383 10.969 1 98.75 99 LEU A CA 1
ATOM 810 C C . LEU A 1 99 ? 2.836 6.602 12.258 1 98.75 99 LEU A C 1
ATOM 812 O O . LEU A 1 99 ? 3.922 6.059 12.477 1 98.75 99 LEU A O 1
ATOM 816 N N . TYR A 1 100 ? 1.834 6.551 13.094 1 98.75 100 TYR A N 1
ATOM 817 C CA . TYR A 1 100 ? 1.959 5.762 14.32 1 98.75 100 TYR A CA 1
ATOM 818 C C . TYR A 1 100 ? 2.049 4.273 14 1 98.75 100 TYR A C 1
ATOM 820 O O . TYR A 1 100 ? 2.885 3.562 14.555 1 98.75 100 TYR A O 1
ATOM 828 N N . ALA A 1 101 ? 1.182 3.811 13.125 1 98.19 101 ALA A N 1
ATOM 829 C CA . ALA A 1 101 ? 1.033 2.381 12.859 1 98.19 101 ALA A CA 1
ATOM 830 C C . ALA A 1 101 ? 2.229 1.842 12.078 1 98.19 101 ALA A C 1
ATOM 832 O O . ALA A 1 101 ? 2.74 0.762 12.383 1 98.19 101 ALA A O 1
ATOM 833 N N . GLU A 1 102 ? 2.707 2.643 11.039 1 96.94 102 GLU A N 1
ATOM 834 C CA . GLU A 1 102 ? 3.65 2.029 10.117 1 96.94 102 GLU A CA 1
ATOM 835 C C . GLU A 1 102 ? 4.879 2.914 9.906 1 96.94 102 GLU A C 1
ATOM 837 O O . GLU A 1 102 ? 5.898 2.459 9.383 1 96.94 102 GLU A O 1
ATOM 842 N N . GLY A 1 103 ? 4.789 4.184 10.328 1 98.19 103 GLY A N 1
ATOM 843 C CA . GLY A 1 103 ? 5.883 5.105 10.062 1 98.19 103 GLY A CA 1
ATOM 844 C C . GLY A 1 103 ? 6.09 5.371 8.578 1 98.19 103 GLY A C 1
ATOM 845 O O . GLY A 1 103 ? 5.172 5.195 7.781 1 98.19 103 GLY A O 1
ATOM 846 N N . GLY A 1 104 ? 7.285 5.906 8.266 1 98.25 104 GLY A N 1
ATOM 847 C CA . GLY A 1 104 ? 7.59 6.289 6.891 1 98.25 104 GLY A CA 1
ATOM 848 C C . GLY A 1 104 ? 7.461 7.781 6.648 1 98.25 104 GLY A C 1
ATOM 849 O O . GLY A 1 104 ? 7.602 8.578 7.578 1 98.25 104 GLY A O 1
ATOM 850 N N . ILE A 1 105 ? 7.332 8.102 5.355 1 98.81 105 ILE A N 1
ATOM 851 C CA . ILE A 1 105 ? 7.168 9.492 4.941 1 98.81 105 ILE A CA 1
ATOM 852 C C . ILE A 1 105 ? 5.699 9.766 4.633 1 98.81 105 ILE A C 1
ATOM 854 O O . ILE A 1 105 ? 5.09 9.086 3.807 1 98.81 105 ILE A O 1
ATOM 858 N N . TYR A 1 106 ? 5.152 10.695 5.352 1 98.81 106 TYR A N 1
ATOM 859 C CA . TYR A 1 106 ? 3.85 11.211 4.957 1 98.81 106 TYR A CA 1
ATOM 860 C C . TYR A 1 106 ? 3.99 12.547 4.238 1 98.81 106 TYR A C 1
ATOM 862 O O . TYR A 1 106 ? 4.754 13.414 4.668 1 98.81 106 TYR A O 1
ATOM 870 N N . ALA A 1 107 ? 3.297 12.727 3.176 1 98.5 107 ALA A N 1
ATOM 871 C CA . ALA A 1 107 ? 3.188 14.016 2.49 1 98.5 107 ALA A CA 1
ATOM 872 C C . ALA A 1 107 ? 1.767 14.25 1.988 1 98.5 107 ALA A C 1
ATOM 874 O O . ALA A 1 107 ? 1.109 13.32 1.509 1 98.5 107 ALA A O 1
ATOM 875 N N . ASP A 1 108 ? 1.285 15.492 2.125 1 96.62 108 ASP A N 1
ATOM 876 C CA . ASP A 1 108 ? -0.001 15.828 1.521 1 96.62 108 ASP A CA 1
ATOM 877 C C . ASP A 1 108 ? 0 15.531 0.024 1 96.62 108 ASP A C 1
ATOM 879 O O . ASP A 1 108 ? 1.056 15.523 -0.613 1 96.62 108 ASP A O 1
ATOM 883 N N . ILE A 1 109 ? -1.203 15.344 -0.521 1 96.12 109 ILE A N 1
ATOM 884 C CA . ILE A 1 109 ? -1.336 14.906 -1.907 1 96.12 109 ILE A CA 1
ATOM 885 C C . ILE A 1 109 ? -0.798 15.992 -2.842 1 96.12 109 ILE A C 1
ATOM 887 O O . ILE A 1 109 ? -0.365 15.695 -3.959 1 96.12 109 ILE A O 1
ATOM 891 N N . ASP A 1 110 ? -0.826 17.281 -2.379 1 95.44 110 ASP A N 1
ATOM 892 C CA . ASP A 1 110 ? -0.37 18.375 -3.229 1 95.44 110 ASP A CA 1
ATOM 893 C C . ASP A 1 110 ? 1.075 18.766 -2.912 1 95.44 110 ASP A C 1
ATOM 895 O O . ASP A 1 110 ? 1.502 19.891 -3.184 1 95.44 110 ASP A O 1
ATOM 899 N N . VAL A 1 111 ? 1.792 17.875 -2.318 1 97.44 111 VAL A N 1
ATOM 900 C CA . VAL A 1 111 ? 3.215 18.062 -2.064 1 97.44 111 VAL A CA 1
ATOM 901 C C . VAL A 1 111 ? 4.035 17.25 -3.051 1 97.44 111 VAL A C 1
ATOM 903 O O . VAL A 1 111 ? 3.789 16.047 -3.225 1 97.44 111 VAL A O 1
ATOM 906 N N . GLU A 1 112 ? 4.961 17.906 -3.652 1 97.19 112 GLU A N 1
ATOM 907 C CA . GLU A 1 112 ? 5.867 17.281 -4.605 1 97.19 112 GLU A CA 1
ATOM 908 C C . GLU A 1 112 ? 7.238 17.031 -3.982 1 97.19 112 GLU A C 1
ATOM 910 O O . GLU A 1 112 ? 7.742 17.859 -3.23 1 97.19 112 GLU A O 1
ATOM 915 N N . ALA A 1 113 ? 7.824 15.883 -4.312 1 98.5 113 ALA A N 1
ATOM 916 C CA . ALA A 1 113 ? 9.188 15.594 -3.875 1 98.5 113 ALA A CA 1
ATOM 917 C C . ALA A 1 113 ? 10.211 16.219 -4.824 1 98.5 113 ALA A C 1
ATOM 919 O O . ALA A 1 113 ? 10.234 15.891 -6.016 1 98.5 113 ALA A O 1
ATOM 920 N N . LEU A 1 114 ? 11.062 17.047 -4.246 1 98.31 114 LEU A N 1
ATOM 921 C CA . LEU A 1 114 ? 12.109 17.656 -5.047 1 98.31 114 LEU A CA 1
ATOM 922 C C . LEU A 1 114 ? 13.398 16.844 -4.984 1 98.31 114 LEU A C 1
ATOM 924 O O . LEU A 1 114 ? 14.18 16.828 -5.934 1 98.31 114 LEU A O 1
ATOM 928 N N . LYS A 1 115 ? 13.68 16.203 -3.871 1 98.31 115 LYS A N 1
ATOM 929 C CA . LYS A 1 115 ? 14.875 15.406 -3.605 1 98.31 115 LYS A CA 1
ATOM 930 C C . LYS A 1 115 ? 14.516 14.031 -3.066 1 98.31 115 LYS A C 1
ATOM 932 O O . LYS A 1 115 ? 13.422 13.828 -2.533 1 98.31 115 LYS A O 1
ATOM 937 N N . PRO A 1 116 ? 15.422 13.031 -3.273 1 98.12 116 PRO A N 1
ATOM 938 C CA . PRO A 1 116 ? 15.18 11.711 -2.688 1 98.12 116 PRO A CA 1
ATOM 939 C C . PRO A 1 116 ? 15.32 11.703 -1.167 1 98.12 116 PRO A C 1
ATOM 941 O O . PRO A 1 116 ? 15.969 12.586 -0.601 1 98.12 116 PRO A O 1
ATOM 944 N N . PHE A 1 117 ? 14.82 10.719 -0.546 1 98.19 117 PHE A N 1
ATOM 945 C CA . PHE A 1 117 ? 14.719 10.625 0.905 1 98.19 117 PHE A CA 1
ATOM 946 C C . PHE A 1 117 ? 16.094 10.672 1.548 1 98.19 117 PHE A C 1
ATOM 948 O O . PHE A 1 117 ? 16.266 11.234 2.631 1 98.19 117 PHE A O 1
ATOM 955 N N . HIS A 1 118 ? 17.062 10.07 0.95 1 96.94 118 HIS A N 1
ATOM 956 C CA . HIS A 1 118 ? 18.375 10.047 1.596 1 96.94 1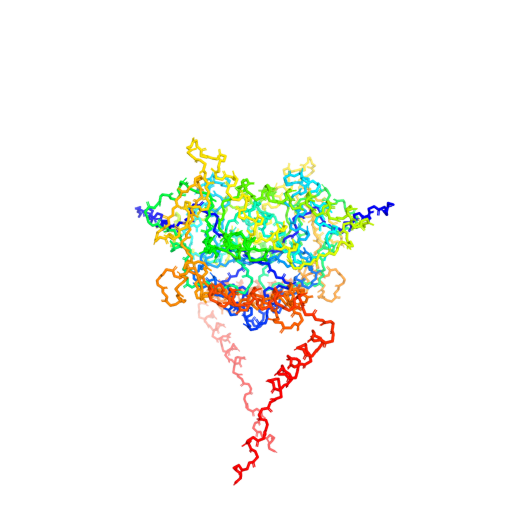18 HIS A CA 1
ATOM 957 C C . HIS A 1 118 ? 18.906 11.453 1.792 1 96.94 118 HIS A C 1
ATOM 959 O O . HIS A 1 118 ? 19.734 11.688 2.678 1 96.94 118 HIS A O 1
ATOM 965 N N . ARG A 1 119 ? 18.375 12.438 1.036 1 97.12 119 ARG A N 1
ATOM 966 C CA . ARG A 1 119 ? 18.781 13.828 1.173 1 97.12 119 ARG A CA 1
ATOM 967 C C . ARG A 1 119 ? 18.078 14.5 2.344 1 97.12 119 ARG A C 1
ATOM 969 O O . ARG A 1 119 ? 18.484 15.578 2.785 1 97.12 119 ARG A O 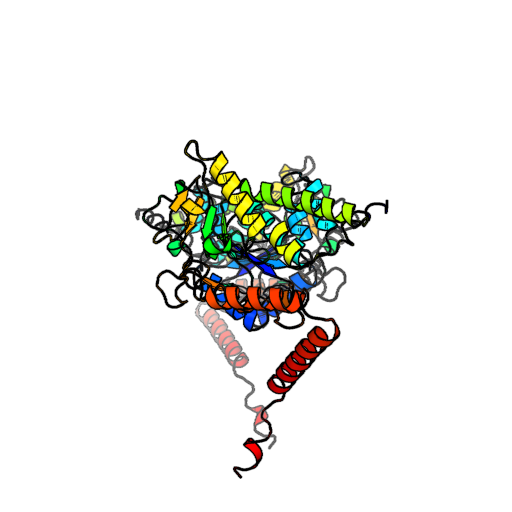1
ATOM 976 N N . PHE A 1 120 ? 17.016 13.906 2.855 1 97.81 120 PHE A N 1
ATOM 977 C CA . PHE A 1 120 ? 16.328 14.43 4.035 1 97.81 120 PHE A CA 1
ATOM 978 C C . PHE A 1 120 ? 17.188 14.258 5.277 1 97.81 120 PHE A C 1
ATOM 980 O O . PHE A 1 120 ? 16.938 14.883 6.309 1 97.81 120 PHE A O 1
ATOM 987 N N . ILE A 1 121 ? 18.172 13.383 5.184 1 97.38 121 ILE A N 1
ATOM 988 C CA . ILE A 1 121 ? 19 12.992 6.324 1 97.38 121 ILE A CA 1
ATOM 989 C C . ILE A 1 121 ? 20.312 13.758 6.293 1 97.38 121 ILE A C 1
ATOM 991 O O . ILE A 1 121 ? 21.219 13.422 5.512 1 97.38 121 ILE A O 1
ATOM 995 N N . PRO A 1 122 ? 20.422 14.648 7.238 1 95.75 122 PRO A N 1
ATOM 996 C CA . PRO A 1 122 ? 21.688 15.367 7.27 1 95.75 122 PRO A CA 1
ATOM 997 C C . PRO A 1 122 ? 22.859 14.469 7.672 1 95.75 122 PRO A C 1
ATOM 999 O O . PRO A 1 122 ? 22.734 13.641 8.57 1 95.75 122 PRO A O 1
ATOM 1002 N N . GLU A 1 123 ? 23.969 14.703 7.109 1 93.38 123 GLU A N 1
ATOM 1003 C CA . GLU A 1 123 ? 25.156 13.898 7.359 1 93.38 123 GLU A CA 1
ATOM 1004 C C . GLU A 1 123 ? 25.688 14.109 8.773 1 93.38 123 GLU A C 1
ATOM 1006 O O . GLU A 1 123 ? 26.266 13.195 9.367 1 93.38 123 GLU A O 1
ATOM 1011 N N . ARG A 1 124 ? 25.453 15.211 9.289 1 94.31 124 ARG A N 1
ATOM 1012 C CA . ARG A 1 124 ? 26.062 15.594 10.555 1 94.31 124 ARG A CA 1
ATOM 1013 C C . ARG A 1 124 ? 25.422 14.859 11.719 1 94.31 124 ARG A C 1
ATOM 1015 O O . ARG A 1 124 ? 25.969 14.836 12.828 1 94.31 124 ARG A O 1
ATOM 1022 N N . HIS A 1 125 ? 24.25 14.336 11.477 1 95.94 125 HIS A N 1
ATOM 1023 C CA . HIS A 1 125 ? 23.562 13.641 12.555 1 95.94 125 HIS A CA 1
ATOM 1024 C C . HIS A 1 125 ? 23.516 12.141 12.305 1 95.94 125 HIS A C 1
ATOM 1026 O O . HIS A 1 125 ? 23.391 11.703 11.156 1 95.94 125 HIS A O 1
ATOM 1032 N N . ASN A 1 126 ? 23.625 11.422 13.352 1 96.06 126 ASN A N 1
ATOM 1033 C CA . ASN A 1 126 ? 23.422 9.984 13.281 1 96.06 126 ASN A CA 1
ATOM 1034 C C . ASN A 1 126 ? 21.938 9.625 13.25 1 96.06 126 ASN A C 1
ATOM 1036 O O . ASN A 1 126 ? 21.188 10 14.148 1 96.06 126 ASN A O 1
ATOM 1040 N N . GLU A 1 127 ? 21.531 8.93 12.281 1 94.38 127 GLU A N 1
ATOM 1041 C CA . GLU A 1 127 ? 20.125 8.617 12.07 1 94.38 127 GLU A CA 1
ATOM 1042 C C . GLU A 1 127 ? 19.562 7.812 13.242 1 94.38 127 GLU A C 1
ATOM 1044 O O . GLU A 1 127 ? 18.344 7.73 13.422 1 94.38 127 GLU A O 1
ATOM 1049 N N . GLN A 1 128 ? 20.391 7.164 14.008 1 95.12 128 GLN A N 1
ATOM 1050 C CA . GLN A 1 128 ? 19.953 6.395 15.164 1 95.12 128 GLN A CA 1
ATOM 1051 C C . GLN A 1 128 ? 19.578 7.309 16.312 1 95.12 128 GLN A C 1
ATOM 1053 O O . GLN A 1 128 ? 18.953 6.867 17.297 1 95.12 128 GLN A O 1
ATOM 1058 N N . ASP A 1 129 ? 19.859 8.594 16.156 1 96.62 129 ASP A N 1
ATOM 1059 C CA . ASP A 1 129 ? 19.672 9.516 17.281 1 96.62 129 ASP A CA 1
ATOM 1060 C C . ASP A 1 129 ? 18.297 10.18 17.234 1 96.62 129 ASP A C 1
ATOM 1062 O O . ASP A 1 129 ? 17.938 10.953 18.109 1 96.62 129 ASP A O 1
ATOM 1066 N N . TYR A 1 130 ? 17.531 9.906 16.297 1 97.69 130 TYR A N 1
ATOM 1067 C CA . TYR A 1 130 ? 16.203 10.5 16.219 1 97.69 130 TYR A CA 1
ATOM 1068 C C . TYR A 1 130 ? 15.211 9.539 15.578 1 97.69 130 TYR A C 1
ATOM 1070 O O . TYR A 1 130 ? 15.602 8.625 14.852 1 97.69 130 TYR A O 1
ATOM 1078 N N . ASP A 1 131 ? 13.938 9.781 15.867 1 98.25 131 ASP A N 1
ATOM 1079 C CA . ASP A 1 131 ? 12.859 8.898 15.43 1 98.25 131 ASP A CA 1
ATOM 1080 C C . ASP A 1 131 ? 11.789 9.68 14.664 1 98.25 131 ASP A C 1
ATOM 1082 O O . ASP A 1 131 ? 10.852 9.094 14.125 1 98.25 131 ASP A O 1
ATOM 1086 N N . LEU A 1 132 ? 11.898 10.969 14.672 1 98.69 132 LEU A N 1
ATOM 1087 C CA . LEU A 1 132 ? 10.977 11.883 14.008 1 98.69 132 LEU A CA 1
ATOM 1088 C C . LEU A 1 132 ? 11.727 12.977 13.266 1 98.69 132 LEU A C 1
ATOM 1090 O O . LEU A 1 132 ? 12.719 13.5 13.766 1 98.69 132 LEU A O 1
ATOM 1094 N N . ILE A 1 133 ? 11.305 13.234 12.023 1 98.81 133 ILE A N 1
ATOM 1095 C CA . ILE A 1 133 ? 11.867 14.32 11.227 1 98.81 133 ILE A CA 1
ATOM 1096 C C . ILE A 1 133 ? 10.773 15.32 10.867 1 98.81 133 ILE A C 1
ATOM 1098 O O . ILE A 1 133 ? 9.766 14.961 10.25 1 98.81 133 ILE A O 1
ATOM 1102 N N . VAL A 1 134 ? 10.977 16.562 11.281 1 98.75 134 VAL A N 1
ATOM 1103 C CA . VAL A 1 134 ? 10.039 17.641 10.984 1 98.75 134 VAL A CA 1
ATOM 1104 C C . VAL A 1 134 ? 10.797 18.844 10.43 1 98.75 134 VAL A C 1
ATOM 1106 O O . VAL A 1 134 ? 12.023 18.922 10.539 1 98.75 134 VAL A O 1
ATOM 1109 N N . GLY A 1 135 ? 10.031 19.719 9.766 1 98.44 135 GLY A N 1
ATOM 1110 C CA . GLY A 1 135 ? 10.555 21 9.328 1 98.44 135 GLY A CA 1
ATOM 1111 C C . GLY A 1 135 ? 9.836 22.188 9.945 1 98.44 135 GLY A C 1
ATOM 1112 O O . GLY A 1 135 ? 8.688 22.062 10.375 1 98.44 135 GLY A O 1
ATOM 1113 N N . ILE A 1 136 ? 10.578 23.297 9.984 1 98.31 136 ILE A N 1
ATOM 1114 C CA . ILE A 1 136 ? 9.938 24.531 10.422 1 98.31 136 ILE A CA 1
ATOM 1115 C C . ILE A 1 136 ? 8.992 25.047 9.328 1 98.31 136 ILE A C 1
ATOM 1117 O O . ILE A 1 136 ? 9.367 25.094 8.156 1 98.31 136 ILE A O 1
ATOM 1121 N N . GLU A 1 137 ? 7.781 25.328 9.727 1 97.31 137 GLU A N 1
ATOM 1122 C CA . GLU A 1 137 ? 6.84 25.906 8.766 1 97.31 137 GLU A CA 1
ATOM 1123 C C . GLU A 1 137 ? 6.781 27.422 8.898 1 97.31 137 GLU A C 1
ATOM 1125 O O . GLU A 1 137 ? 6.949 28.141 7.906 1 97.31 137 GLU A O 1
ATOM 1130 N N . VAL A 1 138 ? 6.465 27.875 10.086 1 97.25 138 VAL A N 1
ATOM 1131 C CA . VAL A 1 138 ? 6.375 29.312 10.359 1 97.25 138 VAL A CA 1
ATOM 1132 C C . VAL A 1 138 ? 7.285 29.672 11.531 1 97.25 138 VAL A C 1
ATOM 1134 O O . VAL A 1 138 ? 7.184 29.078 12.609 1 97.25 138 VAL A O 1
ATOM 1137 N N . ASP A 1 139 ? 8.164 30.594 11.305 1 98.12 139 ASP A N 1
ATOM 1138 C CA . ASP A 1 139 ? 9.039 31.125 12.344 1 98.12 139 ASP A CA 1
ATOM 1139 C C . ASP A 1 139 ? 8.953 32.656 12.398 1 98.12 139 ASP A C 1
ATOM 1141 O O . ASP A 1 139 ? 9.867 33.344 11.945 1 98.12 139 ASP A O 1
ATOM 1145 N N . MET A 1 140 ? 7.867 33.094 12.992 1 97.56 140 MET A N 1
ATOM 1146 C CA . MET A 1 140 ? 7.578 34.531 13.148 1 97.56 140 MET A CA 1
ATOM 1147 C C . MET A 1 140 ? 7.227 34.844 14.594 1 97.56 140 MET A C 1
ATOM 1149 O O . MET A 1 140 ? 6.141 35.344 14.875 1 97.56 140 MET A O 1
ATOM 1153 N N . PRO A 1 141 ? 8.18 34.625 15.484 1 96.5 141 PRO A N 1
ATOM 1154 C CA . PRO A 1 141 ? 7.875 34.75 16.906 1 96.5 141 PRO A CA 1
ATOM 1155 C C . PRO A 1 141 ? 7.512 36.156 17.312 1 96.5 141 PRO A C 1
ATOM 1157 O O . PRO A 1 141 ? 6.922 36.375 18.375 1 96.5 141 PRO A O 1
ATOM 1160 N N . GLN A 1 142 ? 7.848 37.156 16.531 1 95.06 142 GLN A N 1
ATOM 1161 C CA . GLN A 1 142 ? 7.512 38.531 16.844 1 95.06 142 GLN A CA 1
ATOM 1162 C C . GLN A 1 142 ? 6 38.75 16.875 1 95.06 142 GLN A C 1
ATOM 1164 O O . GLN A 1 142 ? 5.516 39.75 17.422 1 95.06 142 GLN A O 1
ATOM 1169 N N . PHE A 1 143 ? 5.309 37.844 16.297 1 96.75 143 PHE A N 1
ATOM 1170 C CA . PHE A 1 143 ? 3.857 38 16.25 1 96.75 143 PHE A CA 1
ATOM 1171 C C . PHE A 1 143 ? 3.197 37.094 17.281 1 96.75 143 PHE A C 1
ATOM 1173 O O . PHE A 1 143 ? 1.978 36.906 17.281 1 96.75 143 PHE A O 1
ATOM 1180 N N . ARG A 1 144 ? 3.902 36.469 18.188 1 95.31 144 ARG A N 1
ATOM 11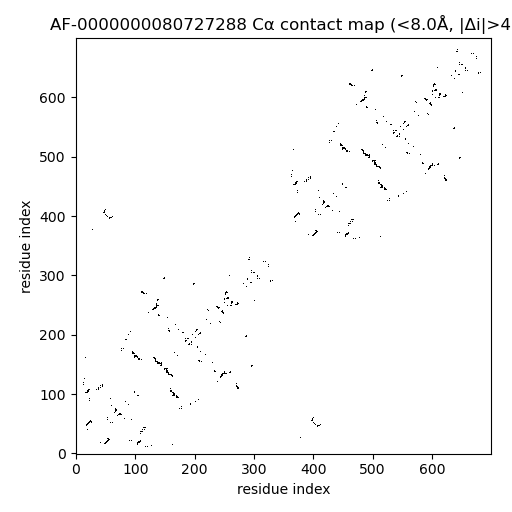81 C CA . ARG A 1 144 ? 3.402 35.438 19.109 1 95.31 144 ARG A CA 1
ATOM 1182 C C . ARG A 1 144 ? 2.266 36 19.969 1 95.31 144 ARG A C 1
ATOM 1184 O O . ARG A 1 144 ? 1.398 35.219 20.406 1 95.31 144 ARG A O 1
ATOM 1191 N N . ASN A 1 145 ? 2.219 37.312 20.172 1 94.62 145 ASN A N 1
ATOM 1192 C CA . ASN A 1 145 ? 1.198 37.906 21.031 1 94.62 145 ASN A CA 1
ATOM 1193 C C . ASN A 1 145 ? 0.067 38.531 20.203 1 94.62 145 ASN A C 1
ATOM 1195 O O . ASN A 1 145 ? -0.855 39.125 20.766 1 94.62 145 ASN A O 1
ATOM 1199 N N . HIS A 1 146 ? 0.208 38.438 18.922 1 95 146 HIS A N 1
ATOM 1200 C CA . HIS A 1 146 ? -0.863 38.938 18.078 1 95 146 HIS A CA 1
ATOM 1201 C C . HIS A 1 146 ? -2.141 38.125 18.25 1 95 146 HIS A C 1
ATOM 1203 O O . HIS A 1 146 ? -2.094 36.906 18.344 1 95 146 HIS A O 1
ATOM 1209 N N . ARG A 1 147 ? -3.25 38.781 18.328 1 89.31 147 ARG A N 1
ATOM 1210 C CA . ARG A 1 147 ? -4.527 38.156 18.672 1 89.31 147 ARG A CA 1
ATOM 1211 C C . ARG A 1 147 ? -4.922 37.094 17.641 1 89.31 147 ARG A C 1
ATOM 1213 O O . ARG A 1 147 ? -5.508 36.062 17.984 1 89.31 147 ARG A O 1
ATOM 1220 N N . ILE A 1 148 ? -4.629 37.281 16.359 1 89.12 148 ILE A N 1
ATOM 1221 C CA . ILE A 1 148 ? -5.074 36.406 15.297 1 89.12 148 ILE A CA 1
ATOM 1222 C C . ILE A 1 148 ? -3.9 35.562 14.805 1 89.12 148 ILE A C 1
ATOM 1224 O O . ILE A 1 148 ? -4.016 34.344 14.688 1 89.12 148 ILE A O 1
ATOM 1228 N N . LEU A 1 149 ? -2.77 36.156 14.602 1 92.19 149 LEU A N 1
ATOM 1229 C CA . LEU A 1 149 ? -1.621 35.5 13.984 1 92.19 149 LEU A CA 1
ATOM 1230 C C . LEU A 1 149 ? -0.83 34.688 15.008 1 92.19 149 LEU A C 1
ATOM 1232 O O . LEU A 1 149 ? -0.049 33.812 14.641 1 92.19 149 LEU A O 1
ATOM 1236 N N . GLY A 1 150 ? -0.972 35.062 16.266 1 93.06 150 GLY A N 1
ATOM 1237 C CA . GLY A 1 150 ? -0.128 34.531 17.312 1 93.06 150 GLY A CA 1
ATOM 1238 C C . GLY A 1 150 ? -0.096 33 17.328 1 93.06 150 GLY A C 1
ATOM 1239 O O . GLY A 1 150 ? 0.979 32.406 17.375 1 93.06 150 GLY A O 1
ATOM 1240 N N . GLN A 1 151 ? -1.195 32.375 17.234 1 88.06 151 GLN A N 1
ATOM 1241 C CA . GLN A 1 151 ? -1.313 30.922 17.344 1 88.06 151 GLN A CA 1
ATOM 1242 C C . GLN A 1 151 ? -0.683 30.219 16.141 1 88.06 151 GLN A C 1
ATOM 1244 O O . GLN A 1 151 ? -0.379 29.031 16.203 1 88.06 151 GLN A O 1
ATOM 1249 N N . LYS A 1 152 ? -0.391 30.984 15.109 1 90.69 152 LYS A N 1
ATOM 1250 C CA . LYS A 1 152 ? 0.12 30.406 13.867 1 90.69 152 LYS A CA 1
ATOM 1251 C C . LYS A 1 152 ? 1.565 30.828 13.617 1 90.69 152 LYS A C 1
ATOM 1253 O O . LYS A 1 152 ? 2.184 30.391 12.648 1 90.69 152 LYS A O 1
ATOM 1258 N N . SER A 1 153 ? 2.09 31.656 14.484 1 95.75 153 SER A N 1
ATOM 1259 C CA . SER A 1 153 ? 3.332 32.375 14.188 1 95.75 153 SER A CA 1
ATOM 1260 C C . SER A 1 153 ? 4.547 31.469 14.398 1 95.75 153 SER A C 1
ATOM 1262 O O . SER A 1 153 ? 5.652 31.797 13.961 1 95.75 153 SER A O 1
ATOM 1264 N N . GLN A 1 154 ? 4.355 30.344 15.07 1 97.12 154 GLN A N 1
ATOM 1265 C CA . GLN A 1 154 ? 5.406 29.391 15.383 1 97.12 154 GLN A CA 1
ATOM 1266 C C . GLN A 1 154 ? 4.918 27.953 15.188 1 97.12 154 GLN A C 1
ATOM 1268 O O . GLN A 1 154 ? 4.117 27.453 15.984 1 97.12 154 GLN A O 1
ATOM 1273 N N . SER A 1 155 ? 5.465 27.297 14.078 1 97.31 155 SER A N 1
ATOM 1274 C CA . SER A 1 155 ? 4.887 25.984 13.852 1 97.31 155 SER A CA 1
ATOM 1275 C C . SER A 1 155 ? 5.84 25.094 13.07 1 97.31 155 SER A C 1
ATOM 1277 O O . SER A 1 155 ? 6.594 25.562 12.219 1 97.31 155 SER A O 1
ATOM 1279 N N . PHE A 1 156 ? 5.805 23.797 13.414 1 98.12 156 PHE A N 1
ATOM 1280 C CA . PHE A 1 156 ? 6.395 22.766 12.586 1 98.12 156 PHE A CA 1
ATOM 1281 C C . PHE A 1 156 ? 5.461 22.375 11.445 1 98.12 156 PHE A C 1
ATOM 1283 O O . PHE A 1 156 ? 4.238 22.469 11.586 1 98.12 156 PHE A O 1
ATOM 1290 N N . CYS A 1 157 ? 6.086 21.969 10.398 1 97 157 CYS A N 1
ATOM 1291 C CA . CYS A 1 157 ? 5.375 21.547 9.195 1 97 157 CYS A CA 1
ATOM 1292 C C . CYS A 1 157 ? 4.617 20.25 9.438 1 97 157 CYS A C 1
ATOM 1294 O O . CYS A 1 157 ? 5.16 19.312 10.023 1 97 157 CYS A O 1
ATOM 1296 N N . GLN A 1 158 ? 3.393 20.266 8.938 1 94.62 158 GLN A N 1
ATOM 1297 C CA . GLN A 1 158 ? 2.596 19.062 9.156 1 94.62 158 GLN A CA 1
ATOM 1298 C C . GLN A 1 158 ? 2.252 18.391 7.832 1 94.62 158 GLN A C 1
ATOM 1300 O O . GLN A 1 158 ? 1.713 17.281 7.816 1 94.62 158 GLN A O 1
ATOM 1305 N N . TRP A 1 159 ? 2.508 19.031 6.695 1 96.31 159 TRP A N 1
ATOM 1306 C CA . TRP A 1 159 ? 2.16 18.422 5.414 1 96.31 159 TRP A CA 1
ATOM 1307 C C . TRP A 1 159 ? 3.24 17.453 4.965 1 96.31 159 TRP A C 1
ATOM 1309 O O . TRP A 1 159 ? 3.061 16.719 3.986 1 96.31 159 TRP A O 1
ATOM 1319 N N . THR A 1 160 ? 4.379 17.406 5.547 1 98.56 160 THR A N 1
ATOM 1320 C CA . THR A 1 160 ? 5.418 16.391 5.363 1 98.56 160 THR A CA 1
ATOM 1321 C C . THR A 1 160 ? 6.043 16.016 6.703 1 98.56 160 THR A C 1
ATOM 1323 O O . THR A 1 160 ? 6.527 16.875 7.438 1 98.56 160 THR A O 1
ATOM 1326 N N . ILE A 1 161 ? 6.004 14.773 7.062 1 98.75 161 ILE A N 1
ATOM 1327 C CA . ILE A 1 161 ? 6.535 14.234 8.312 1 98.75 161 ILE A CA 1
ATOM 1328 C C . ILE A 1 161 ? 7.176 12.875 8.055 1 98.75 161 ILE A C 1
ATOM 1330 O O . ILE A 1 161 ? 6.656 12.078 7.273 1 98.75 161 ILE A O 1
ATOM 1334 N N . VAL A 1 162 ? 8.289 12.633 8.648 1 98.81 162 VAL A N 1
ATOM 1335 C CA . VAL A 1 162 ? 8.891 11.305 8.633 1 98.81 162 VAL A CA 1
ATOM 1336 C C . VAL A 1 162 ? 8.961 10.75 10.047 1 98.81 162 VAL A C 1
ATOM 1338 O O . VAL A 1 162 ? 9.367 11.445 10.977 1 98.81 162 VAL A O 1
ATOM 1341 N N . ALA A 1 163 ? 8.562 9.516 10.25 1 98.69 163 ALA A N 1
ATOM 1342 C CA . ALA A 1 163 ? 8.547 8.961 11.602 1 98.69 163 ALA A CA 1
ATOM 1343 C C . ALA A 1 163 ? 8.859 7.469 11.594 1 98.69 163 ALA A C 1
ATOM 1345 O O . ALA A 1 163 ? 8.57 6.773 10.617 1 98.69 163 ALA A O 1
ATOM 1346 N N . ARG A 1 164 ? 9.508 7.047 12.609 1 97.81 164 ARG A N 1
ATOM 1347 C CA . ARG A 1 164 ? 9.469 5.629 12.953 1 97.81 164 ARG A CA 1
ATOM 1348 C C . ARG A 1 164 ? 8.117 5.242 13.531 1 97.81 164 ARG A C 1
ATOM 1350 O O . ARG A 1 164 ? 7.41 6.082 14.094 1 97.81 164 ARG A O 1
ATOM 1357 N N . PRO A 1 165 ? 7.707 3.967 13.359 1 97.5 165 PRO A N 1
ATOM 1358 C CA . PRO A 1 165 ? 6.41 3.561 13.906 1 97.5 165 PRO A CA 1
ATOM 1359 C C . PRO A 1 165 ? 6.359 3.656 15.43 1 97.5 165 PRO A C 1
ATOM 1361 O O . PRO A 1 165 ? 7.379 3.469 16.094 1 97.5 165 PRO A O 1
ATOM 1364 N N . ARG A 1 166 ? 5.195 4.043 15.938 1 97.44 166 ARG A N 1
ATOM 1365 C CA . ARG A 1 166 ? 4.871 4.047 17.359 1 97.44 166 ARG A CA 1
ATOM 1366 C C . ARG A 1 166 ? 5.555 5.211 18.078 1 97.44 166 ARG A C 1
ATOM 1368 O O . ARG A 1 166 ? 5.793 5.148 19.281 1 97.44 166 ARG A O 1
ATOM 1375 N N . HIS A 1 167 ? 5.996 6.156 17.297 1 97.56 167 HIS A N 1
ATOM 1376 C CA . HIS A 1 167 ? 6.457 7.359 17.969 1 97.56 167 HIS A CA 1
ATOM 1377 C C . HIS A 1 167 ? 5.371 7.938 18.875 1 97.56 167 HIS A C 1
ATOM 1379 O O . HIS A 1 167 ? 4.242 8.156 18.422 1 97.56 167 HIS A O 1
ATOM 1385 N N . PRO A 1 168 ? 5.652 8.281 20.016 1 96.88 168 PRO A N 1
ATOM 1386 C CA . PRO A 1 168 ? 4.617 8.625 20.984 1 96.88 168 PRO A CA 1
ATOM 1387 C C . PRO A 1 168 ? 3.873 9.914 20.641 1 96.88 168 PRO A C 1
ATOM 1389 O O . PRO A 1 168 ? 2.703 10.07 20.984 1 96.88 168 PRO A O 1
ATOM 1392 N N . VAL A 1 169 ? 4.527 10.805 19.953 1 97.44 169 VAL A N 1
ATOM 1393 C CA . VAL A 1 169 ? 3.893 12.078 19.625 1 97.44 169 VAL A CA 1
ATOM 1394 C C . VAL A 1 169 ? 2.607 11.828 18.844 1 97.44 169 VAL A C 1
ATOM 1396 O O . VAL A 1 169 ? 1.625 12.562 19 1 97.44 169 VAL A O 1
ATOM 1399 N N . MET A 1 170 ? 2.607 10.812 18.047 1 97.88 170 MET A N 1
ATOM 1400 C CA . MET A 1 170 ? 1.454 10.547 17.188 1 97.88 170 MET A CA 1
ATOM 1401 C C . MET A 1 170 ? 0.25 10.117 18.016 1 97.88 170 MET A C 1
ATOM 1403 O O . MET A 1 170 ? -0.844 10.664 17.859 1 97.88 170 MET A O 1
ATOM 1407 N N . LEU A 1 171 ? 0.45 9.188 18.906 1 97.06 171 LEU A N 1
ATOM 1408 C CA . LEU A 1 171 ? -0.644 8.719 19.734 1 97.06 171 LEU A CA 1
ATOM 1409 C C . LEU A 1 171 ? -1.15 9.828 20.656 1 97.06 171 LEU A C 1
ATOM 1411 O O . LEU A 1 171 ? -2.359 9.984 20.828 1 97.06 171 LEU A O 1
ATOM 1415 N N . HIS A 1 172 ? -0.187 10.562 21.125 1 96.06 172 HIS A N 1
ATOM 1416 C CA . HIS A 1 172 ? -0.55 11.688 21.969 1 96.06 172 HIS A CA 1
ATOM 1417 C C . HIS A 1 172 ? -1.445 12.672 21.219 1 96.06 172 HIS A C 1
ATOM 1419 O O . HIS A 1 172 ? -2.447 13.141 21.766 1 96.06 172 HIS A O 1
ATOM 1425 N N . LEU A 1 173 ? -1.082 12.938 20.078 1 96.31 173 LEU A N 1
ATOM 1426 C CA . LEU A 1 173 ? -1.847 13.859 19.234 1 96.31 173 LEU A CA 1
ATOM 1427 C C . LEU A 1 173 ? -3.244 13.312 18.969 1 96.31 173 LEU A C 1
ATOM 1429 O O . LEU A 1 173 ? -4.23 14.047 19.047 1 96.31 173 LEU A O 1
ATOM 1433 N N . ILE A 1 174 ? -3.326 12.062 18.625 1 97.69 174 ILE A N 1
ATOM 1434 C CA . ILE A 1 174 ? -4.609 11.43 18.344 1 97.69 174 ILE A CA 1
ATOM 1435 C C . ILE A 1 174 ? -5.523 11.555 19.562 1 97.69 174 ILE A C 1
ATOM 1437 O O . ILE A 1 174 ? -6.668 12 19.438 1 97.69 174 ILE A O 1
ATOM 1441 N N . GLU A 1 175 ? -5.035 11.297 20.672 1 97.38 175 GLU A N 1
ATOM 1442 C CA . GLU A 1 175 ? -5.812 11.336 21.906 1 97.38 175 GLU A CA 1
ATOM 1443 C C . GLU A 1 175 ? -6.215 12.766 22.266 1 97.38 175 GLU A C 1
ATOM 1445 O O . GLU A 1 175 ? -7.336 13 22.719 1 97.38 175 GLU A O 1
ATOM 1450 N N . LYS A 1 176 ? -5.363 13.633 22.062 1 95.81 176 LYS A N 1
ATOM 1451 C CA . LYS A 1 176 ? -5.656 15.039 22.344 1 95.81 176 LYS A CA 1
ATOM 1452 C C . LYS A 1 176 ? -6.754 15.562 21.422 1 95.81 176 LYS A C 1
ATOM 1454 O O . LYS A 1 176 ? -7.637 16.297 21.859 1 95.81 176 LYS A O 1
ATOM 1459 N N . ILE A 1 177 ? -6.617 15.203 20.188 1 95.75 177 ILE A N 1
ATOM 1460 C CA . ILE A 1 177 ? -7.629 15.617 19.219 1 95.75 177 ILE A CA 1
ATOM 1461 C C . ILE A 1 177 ? -8.984 15.039 19.609 1 95.75 177 ILE A C 1
ATOM 1463 O O . ILE A 1 177 ? -10 15.742 19.562 1 95.75 177 ILE A O 1
ATOM 1467 N N . MET A 1 178 ? -9.008 13.797 20.016 1 96.94 178 MET A N 1
ATOM 1468 C CA . MET A 1 178 ? -10.25 13.164 20.438 1 96.94 178 MET A CA 1
ATOM 1469 C C . MET A 1 178 ? -10.859 13.906 21.609 1 96.94 178 MET A C 1
ATOM 1471 O O . MET A 1 178 ? -12.055 14.227 21.609 1 96.94 178 MET A O 1
ATOM 1475 N N . LYS A 1 179 ? -10.039 14.195 22.562 1 96.69 179 LYS A N 1
ATOM 1476 C CA . LYS A 1 179 ? -10.508 14.906 23.766 1 96.69 179 LYS A CA 1
ATOM 1477 C C . LYS A 1 179 ? -11.031 16.297 23.406 1 96.69 179 LYS A C 1
ATOM 1479 O O . LYS A 1 179 ? -12.109 16.688 23.844 1 96.69 179 LYS A O 1
ATOM 1484 N N . TRP A 1 180 ? -10.266 16.984 22.641 1 95.44 180 TRP A N 1
ATOM 1485 C CA . TRP A 1 180 ? -10.633 18.328 22.219 1 95.44 180 TRP A CA 1
ATOM 1486 C C . TRP A 1 180 ? -11.953 18.312 21.438 1 95.44 180 TRP A C 1
ATOM 1488 O O . TRP A 1 180 ? -12.852 19.109 21.719 1 95.44 180 TRP A O 1
ATOM 1498 N N . PHE A 1 181 ? -12.062 17.406 20.5 1 96.38 181 PHE A N 1
ATOM 1499 C CA . PHE A 1 181 ? -13.234 17.328 19.641 1 96.38 181 PHE A CA 1
ATOM 1500 C C . PHE A 1 181 ? -14.477 16.969 20.453 1 96.38 181 PHE A C 1
ATOM 1502 O O . PHE A 1 181 ? -15.547 17.547 20.234 1 96.38 181 PHE A O 1
ATOM 1509 N N . LYS A 1 182 ? -14.328 16.078 21.359 1 96.56 182 LYS A N 1
ATOM 1510 C CA . LYS A 1 182 ? -15.43 15.734 22.25 1 96.56 182 LYS A CA 1
ATOM 1511 C C . LYS A 1 182 ? -15.844 16.922 23.109 1 96.56 182 LYS A C 1
ATOM 1513 O O . LYS A 1 182 ? -17.031 17.109 23.406 1 96.56 182 LYS A O 1
ATOM 1518 N N . GLY A 1 183 ? -14.891 17.656 23.531 1 96.12 183 GLY A N 1
ATOM 1519 C CA . GLY A 1 183 ? -15.188 18.891 24.234 1 96.12 183 GLY A CA 1
ATOM 1520 C C . GLY A 1 183 ? -15.992 19.875 23.406 1 96.12 183 GLY A C 1
ATOM 1521 O O . GLY A 1 183 ? -16.938 20.484 23.906 1 96.12 183 GLY A O 1
ATOM 1522 N N . VAL A 1 184 ? -15.602 20 22.172 1 95.06 184 VAL A N 1
ATOM 1523 C CA . VAL A 1 184 ? -16.328 20.891 21.266 1 95.06 184 VAL A CA 1
ATOM 1524 C C . VAL A 1 184 ? -17.766 20.375 21.094 1 95.06 184 VAL A C 1
ATOM 1526 O O . VAL A 1 184 ? -18.719 21.172 21.094 1 95.06 184 VAL A O 1
ATOM 1529 N N . ALA A 1 185 ? -17.891 19.125 20.922 1 96.12 185 ALA A N 1
ATOM 1530 C CA . ALA A 1 185 ? -19.219 18.531 20.781 1 96.12 185 ALA A CA 1
ATOM 1531 C C . ALA A 1 185 ? -20.094 18.828 21.984 1 96.12 185 ALA A C 1
ATOM 1533 O O . ALA A 1 185 ? -21.266 19.188 21.844 1 96.12 185 ALA A O 1
ATOM 1534 N N . ARG A 1 186 ? -19.578 18.719 23.156 1 97.31 186 ARG A N 1
ATOM 1535 C CA . ARG A 1 186 ? -20.297 19.016 24.391 1 97.31 186 ARG A CA 1
ATOM 1536 C C . ARG A 1 186 ? -20.703 20.484 24.438 1 97.31 186 ARG A C 1
ATOM 1538 O O . ARG A 1 186 ? -21.844 20.797 24.828 1 97.31 186 ARG A O 1
ATOM 1545 N N . LYS A 1 187 ? -19.812 21.281 24.141 1 96.56 187 LYS A N 1
ATOM 1546 C CA . LYS A 1 187 ? -20.094 22.719 24.156 1 96.56 187 LYS A CA 1
ATOM 1547 C C . LYS A 1 187 ? -21.219 23.062 23.172 1 96.56 187 LYS A C 1
ATOM 1549 O O . LYS A 1 187 ? -22.062 23.922 23.469 1 96.56 187 LYS A O 1
ATOM 1554 N N . GLN A 1 188 ? -21.172 22.406 22.062 1 96.19 188 GLN A N 1
ATOM 1555 C CA . GLN A 1 188 ? -22.203 22.641 21.047 1 96.19 188 GLN A CA 1
ATOM 1556 C C . GLN A 1 188 ? -23.453 21.828 21.344 1 96.19 188 GLN A C 1
ATOM 1558 O O . GLN A 1 188 ? -24.484 22.031 20.703 1 96.19 188 GLN A O 1
ATOM 1563 N N . ARG A 1 189 ? -23.438 20.953 22.25 1 97.38 189 ARG A N 1
ATOM 1564 C CA . ARG A 1 189 ? -24.547 20.078 22.625 1 97.38 189 ARG A CA 1
ATOM 1565 C C . ARG A 1 189 ? -25.016 19.266 21.438 1 97.38 189 ARG A C 1
ATOM 1567 O O . ARG A 1 189 ? -26.219 19.203 21.141 1 97.38 189 ARG A O 1
ATOM 1574 N N . VAL A 1 190 ? -24.078 18.703 20.719 1 97 190 VAL A N 1
ATOM 1575 C CA . VAL A 1 190 ? -24.375 17.844 19.578 1 97 190 VAL A CA 1
ATOM 1576 C C . VAL A 1 190 ? -23.547 16.562 19.672 1 97 190 VAL A C 1
ATOM 1578 O O . VAL A 1 190 ? -22.609 16.484 20.484 1 97 190 VAL A O 1
ATOM 1581 N N . SER A 1 191 ? -23.953 15.602 18.875 1 96.19 191 SER A N 1
ATOM 1582 C CA . SER A 1 191 ? -23.156 14.391 18.75 1 96.19 191 SER A CA 1
ATOM 1583 C C . SER A 1 191 ? -21.906 14.648 17.906 1 96.19 191 SER A C 1
ATOM 1585 O O . SER A 1 191 ? -21.797 15.672 17.234 1 96.19 191 SER A O 1
ATOM 1587 N N . ILE A 1 192 ? -20.953 13.773 18 1 96.12 192 ILE A N 1
ATOM 1588 C CA . ILE A 1 192 ? -19.641 13.883 17.359 1 96.12 192 ILE A CA 1
ATOM 1589 C C . ILE A 1 192 ? -19.828 14.109 15.852 1 96.12 192 ILE A C 1
ATOM 1591 O O . ILE A 1 192 ? -19.094 14.906 15.25 1 96.12 192 ILE A O 1
ATOM 1595 N N . ASP A 1 193 ? -20.797 13.484 15.234 1 94.94 193 ASP A N 1
ATOM 1596 C CA . ASP A 1 193 ? -20.984 13.508 13.789 1 94.94 193 ASP A CA 1
ATOM 1597 C C . ASP A 1 193 ? -21.578 14.836 13.336 1 94.94 193 ASP A C 1
ATOM 1599 O O . ASP A 1 193 ? -21.609 15.141 12.141 1 94.94 193 ASP A O 1
ATOM 1603 N N . LYS A 1 194 ? -21.984 15.695 14.234 1 95.25 194 LYS A N 1
ATOM 1604 C CA . LYS A 1 194 ? -22.672 16.938 13.891 1 95.25 194 LYS A CA 1
ATOM 1605 C C . LYS A 1 194 ? -21.844 18.156 14.266 1 95.25 194 LYS A C 1
ATOM 1607 O O . LYS A 1 194 ? -22.281 19.297 14.094 1 95.25 194 LYS A O 1
ATOM 1612 N N . VAL A 1 195 ? -20.641 17.906 14.758 1 94.25 195 VAL A N 1
ATOM 1613 C CA . VAL A 1 195 ? -19.781 19 15.195 1 94.25 195 VAL A CA 1
ATOM 1614 C C . VAL A 1 195 ? -19.438 19.906 14.008 1 94.25 195 VAL A C 1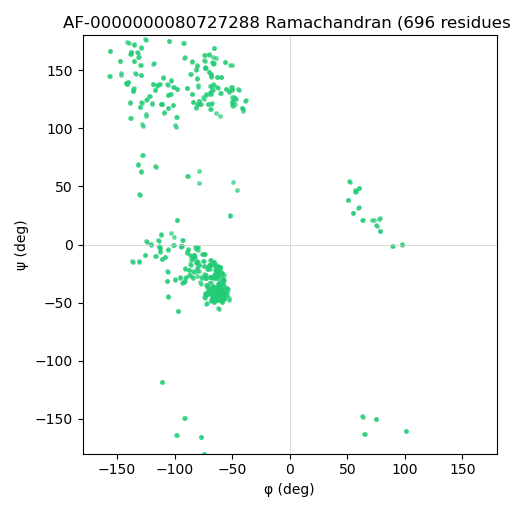
ATOM 1616 O O . VAL A 1 195 ? -19.172 19.422 12.906 1 94.25 195 VAL A O 1
ATOM 1619 N N . GLU A 1 196 ? -19.516 21.141 14.234 1 90.31 196 GLU A N 1
ATOM 1620 C CA . GLU A 1 196 ? -19.062 22.141 13.273 1 90.31 196 GLU A CA 1
ATOM 1621 C C . GLU A 1 196 ? -17.859 22.922 13.797 1 90.31 196 GLU A C 1
ATOM 1623 O O . GLU A 1 196 ? -17.781 23.234 14.992 1 90.31 196 GLU A O 1
ATOM 1628 N N . LEU A 1 197 ? -16.953 23.125 12.883 1 86.81 197 LEU A N 1
ATOM 1629 C CA . LEU A 1 197 ? -15.742 23.828 13.266 1 86.81 197 LEU A CA 1
ATOM 1630 C C . LEU A 1 197 ? -15.461 24.984 12.305 1 86.81 197 LEU A C 1
ATOM 1632 O O . LEU A 1 197 ? -15.742 24.891 11.109 1 86.81 197 LEU A O 1
ATOM 1636 N N . ASP A 1 198 ? -14.922 26 12.867 1 80.31 198 ASP A N 1
ATOM 1637 C CA . ASP A 1 198 ? -14.383 27.047 12.008 1 80.31 198 ASP A CA 1
ATOM 1638 C C . ASP A 1 198 ? -12.906 26.812 11.711 1 80.31 198 ASP A C 1
ATOM 1640 O O . ASP A 1 198 ? -12.312 25.859 12.211 1 80.31 198 ASP A O 1
ATOM 1644 N N . PHE A 1 199 ? -12.312 27.594 10.836 1 76.69 199 PHE A N 1
ATOM 1645 C CA . PHE A 1 199 ? -10.953 27.406 10.344 1 76.69 199 PHE A CA 1
ATOM 1646 C C . PHE A 1 199 ? -9.953 27.453 11.492 1 76.69 199 PHE A C 1
ATOM 1648 O O . PHE A 1 199 ? -9.055 26.609 11.578 1 76.69 199 PHE A O 1
ATOM 1655 N N . ASP A 1 200 ? -10.133 28.406 12.352 1 76.75 200 ASP A N 1
ATOM 1656 C CA . ASP A 1 200 ? -9.188 28.578 13.453 1 76.75 200 ASP A CA 1
ATOM 1657 C C . ASP A 1 200 ? -9.234 27.391 14.406 1 76.75 200 ASP A C 1
ATOM 1659 O O . ASP A 1 200 ? -8.203 26.969 14.945 1 76.75 200 ASP A O 1
ATOM 1663 N N . GLN A 1 201 ? -10.43 26.875 14.609 1 80.5 201 GLN A N 1
ATOM 1664 C CA . GLN A 1 201 ? -10.578 25.703 15.453 1 80.5 201 GLN A CA 1
ATOM 1665 C C . GLN A 1 201 ? -9.836 24.5 14.867 1 80.5 201 GLN A C 1
ATOM 1667 O O . GLN A 1 201 ? -9.203 23.734 15.594 1 80.5 201 GLN A O 1
ATOM 1672 N N . VAL A 1 202 ? -9.891 24.391 13.586 1 78.44 202 VAL A N 1
ATOM 1673 C CA . VAL A 1 202 ? -9.234 23.266 12.938 1 78.44 202 VAL A CA 1
ATOM 1674 C C . VAL A 1 202 ? -7.719 23.391 13.086 1 78.44 202 VAL A C 1
ATOM 1676 O O . VAL A 1 202 ? -7.035 22.438 13.461 1 78.44 202 VAL A O 1
ATOM 1679 N N . ILE A 1 203 ? -7.148 24.516 12.836 1 76.81 203 ILE A N 1
ATOM 1680 C CA . ILE A 1 203 ? -5.711 24.766 12.891 1 76.81 203 ILE A CA 1
ATOM 1681 C C . ILE A 1 203 ? -5.199 24.531 14.305 1 76.81 203 ILE A C 1
ATOM 1683 O O . ILE A 1 203 ? -4.137 23.922 14.492 1 76.81 203 ILE A O 1
ATOM 1687 N N . THR A 1 204 ? -5.953 24.922 15.266 1 80.56 204 THR A N 1
ATOM 1688 C CA . THR A 1 204 ? -5.516 24.844 16.656 1 80.56 204 THR A CA 1
ATOM 1689 C C . THR A 1 204 ? -5.801 23.453 17.234 1 80.56 204 THR A C 1
ATOM 1691 O O . THR A 1 204 ? -5.078 22.984 18.109 1 80.56 204 THR A O 1
ATOM 1694 N N . GLY A 1 205 ? -6.773 22.875 16.703 1 86.31 205 GLY A N 1
ATOM 1695 C CA . GLY A 1 205 ? -7.207 21.625 17.312 1 86.31 205 GLY A CA 1
ATOM 1696 C C . GLY A 1 205 ? -6.535 20.406 16.703 1 86.31 205 GLY A C 1
ATOM 1697 O O . GLY A 1 205 ? -6.293 19.422 17.406 1 86.31 205 GLY A O 1
ATOM 1698 N N . THR A 1 206 ? -6.242 20.5 15.438 1 86.5 206 THR A N 1
ATOM 1699 C CA . THR A 1 206 ? -5.734 19.297 14.789 1 86.5 206 THR A CA 1
ATOM 1700 C C . THR A 1 206 ? -4.547 19.625 13.891 1 86.5 206 THR A C 1
ATOM 1702 O O . THR A 1 206 ? -3.771 18.734 13.523 1 86.5 206 THR A O 1
ATOM 1705 N N . GLY A 1 207 ? -4.363 20.875 13.602 1 88.25 207 GLY A N 1
ATOM 1706 C CA . GLY A 1 207 ? -3.412 21.281 12.586 1 88.25 207 GLY A CA 1
ATOM 1707 C C . GLY A 1 207 ? -2.025 21.547 13.141 1 88.25 207 GLY A C 1
ATOM 1708 O O . GLY A 1 207 ? -1.572 20.859 14.055 1 88.25 207 GLY A O 1
ATOM 1709 N N . PRO A 1 208 ? -1.337 22.469 12.5 1 91.12 208 PRO A N 1
ATOM 1710 C CA . PRO A 1 208 ? 0.075 22.719 12.797 1 91.12 208 PRO A CA 1
ATOM 1711 C C . PRO A 1 208 ? 0.302 23.141 14.25 1 91.12 208 PRO A C 1
ATOM 1713 O O . PRO A 1 208 ? 1.314 22.781 14.852 1 91.12 208 PRO A O 1
ATOM 1716 N N . SER A 1 209 ? -0.618 23.938 14.797 1 91.38 209 SER A N 1
ATOM 1717 C CA . SER A 1 209 ? -0.443 24.391 16.172 1 91.38 209 SER A CA 1
ATOM 1718 C C . SER A 1 209 ? -0.516 23.219 17.141 1 91.38 209 SER A C 1
ATOM 1720 O O . SER A 1 209 ? 0.318 23.109 18.047 1 91.38 209 SER A O 1
ATOM 1722 N N . ALA A 1 210 ? -1.52 22.406 16.969 1 92.88 210 ALA A N 1
ATOM 1723 C CA . ALA A 1 210 ? -1.649 21.219 17.812 1 92.88 210 ALA A CA 1
ATOM 1724 C C . ALA A 1 210 ? -0.447 20.297 17.656 1 92.88 210 ALA A C 1
ATOM 1726 O O . ALA A 1 210 ? 0.082 19.781 18.641 1 92.88 210 ALA A O 1
ATOM 1727 N N . PHE A 1 211 ? -0.055 20.125 16.469 1 96.44 211 PHE A N 1
ATOM 1728 C CA . PHE A 1 211 ? 1.097 19.281 16.172 1 96.44 211 PHE A CA 1
ATOM 1729 C C . PHE A 1 211 ? 2.357 19.828 16.828 1 96.44 211 PHE A C 1
ATOM 1731 O O . PHE A 1 211 ? 3.111 19.094 17.469 1 96.44 211 PHE A O 1
ATOM 1738 N N . THR A 1 212 ? 2.572 21.078 16.703 1 97.19 212 THR A N 1
ATOM 1739 C CA . THR A 1 212 ? 3.75 21.734 17.25 1 97.19 212 THR A CA 1
ATOM 1740 C C . THR A 1 212 ? 3.785 21.609 18.781 1 97.19 212 THR A C 1
ATOM 1742 O O . THR A 1 212 ? 4.816 21.266 19.344 1 97.19 212 THR A O 1
ATOM 1745 N N . ALA A 1 213 ? 2.686 21.875 19.391 1 95.19 213 ALA A N 1
ATOM 1746 C CA . ALA A 1 213 ? 2.609 21.75 20.844 1 95.19 213 ALA A CA 1
ATOM 1747 C C . ALA A 1 213 ? 2.951 20.344 21.297 1 95.19 213 ALA A C 1
ATOM 1749 O O . ALA A 1 213 ? 3.686 20.156 22.266 1 95.19 213 ALA A O 1
ATOM 1750 N N . ALA A 1 214 ? 2.436 19.359 20.562 1 96.38 214 ALA A N 1
ATOM 1751 C CA . ALA A 1 214 ? 2.672 17.953 20.922 1 96.38 214 ALA A CA 1
ATOM 1752 C C . ALA A 1 214 ? 4.145 17.594 20.75 1 96.38 214 ALA A C 1
ATOM 1754 O O . ALA A 1 214 ? 4.715 16.891 21.594 1 96.38 214 ALA A O 1
ATOM 1755 N N . VAL A 1 215 ? 4.742 18.062 19.672 1 97.75 215 VAL A N 1
ATOM 1756 C CA . VAL A 1 215 ? 6.145 17.766 19.406 1 97.75 215 VAL A CA 1
ATOM 1757 C C . VAL A 1 215 ? 7.023 18.391 20.484 1 97.75 215 VAL A C 1
ATOM 1759 O O . VAL A 1 215 ? 7.914 17.734 21.031 1 97.75 215 VAL A O 1
ATOM 1762 N N . LEU A 1 216 ? 6.734 19.625 20.844 1 97.19 216 LEU A N 1
ATOM 1763 C CA . LEU A 1 216 ? 7.5 20.297 21.891 1 97.19 216 LEU A CA 1
ATOM 1764 C C . LEU A 1 216 ? 7.344 19.578 23.234 1 97.19 216 LEU A C 1
ATOM 1766 O O . LEU A 1 216 ? 8.312 19.422 23.969 1 97.19 216 LEU A O 1
ATOM 1770 N N . GLU A 1 217 ? 6.156 19.172 23.5 1 96.25 217 GLU A N 1
ATOM 1771 C CA . GLU A 1 217 ? 5.914 18.422 24.734 1 96.25 217 GLU A CA 1
ATOM 1772 C C . GLU A 1 217 ? 6.727 17.141 24.766 1 96.25 217 GLU A C 1
ATOM 1774 O O . GLU A 1 217 ? 7.324 16.797 25.797 1 96.25 217 GLU A O 1
ATOM 1779 N N . GLU A 1 218 ? 6.723 16.469 23.688 1 95.19 218 GLU A N 1
ATOM 1780 C CA . GLU A 1 218 ? 7.465 15.219 23.625 1 95.19 218 GLU A CA 1
ATOM 1781 C C . GLU A 1 218 ? 8.969 15.453 23.75 1 95.19 218 GLU A C 1
ATOM 1783 O O . GLU A 1 218 ? 9.672 14.656 24.375 1 95.19 218 GLU A O 1
ATOM 1788 N N . MET A 1 219 ? 9.438 16.531 23.125 1 96.69 219 MET A N 1
ATOM 1789 C CA . MET A 1 219 ? 10.844 16.891 23.281 1 96.69 219 MET A CA 1
ATOM 1790 C C . MET A 1 219 ? 11.195 17.109 24.75 1 96.69 219 MET A C 1
ATOM 1792 O O . MET A 1 219 ? 12.25 16.672 25.219 1 96.69 219 MET A O 1
ATOM 1796 N N . ASN A 1 220 ? 10.344 17.781 25.422 1 96.75 220 ASN A N 1
ATOM 1797 C CA . ASN A 1 220 ? 10.586 18.109 26.828 1 96.75 220 ASN A CA 1
ATOM 1798 C C . ASN A 1 220 ? 10.547 16.859 27.703 1 96.75 220 ASN A C 1
ATOM 1800 O O . ASN A 1 220 ? 11.258 16.797 28.719 1 96.75 220 ASN A O 1
ATOM 1804 N N . LYS A 1 221 ? 9.828 15.852 27.344 1 94.44 221 LYS A N 1
ATOM 1805 C CA . LYS A 1 221 ? 9.82 14.586 28.062 1 94.44 221 LYS A CA 1
ATOM 1806 C C . LYS A 1 221 ? 11.125 13.82 27.844 1 94.44 221 LYS A C 1
ATOM 1808 O O . LYS A 1 221 ? 11.617 13.148 28.75 1 94.44 221 LYS A O 1
ATOM 1813 N N . ALA A 1 222 ? 11.609 13.977 26.688 1 92.19 222 ALA A N 1
ATOM 1814 C CA . ALA A 1 222 ? 12.758 13.172 26.297 1 92.19 222 ALA A CA 1
ATOM 1815 C C . ALA A 1 222 ? 14.062 13.828 26.734 1 92.19 222 ALA A C 1
ATOM 1817 O O . ALA A 1 222 ? 15.109 13.164 26.797 1 92.19 222 ALA A O 1
ATOM 1818 N N . THR A 1 223 ? 13.977 15.109 27.047 1 90.56 223 THR A N 1
ATOM 1819 C CA . THR A 1 223 ? 15.203 15.828 27.391 1 90.56 223 THR A CA 1
ATOM 1820 C C . THR A 1 223 ? 15.281 16.094 28.891 1 90.56 223 THR A C 1
ATOM 1822 O O . THR A 1 223 ? 14.258 16.344 29.531 1 90.56 223 THR A O 1
ATOM 1825 N N . LYS A 1 224 ? 16.453 15.922 29.578 1 87.5 224 LYS A N 1
ATOM 1826 C CA . LYS A 1 224 ? 16.688 16.234 30.984 1 87.5 224 LYS A CA 1
ATOM 1827 C C . LYS A 1 224 ? 17.25 17.641 31.156 1 87.5 224 LYS A C 1
ATOM 1829 O O . LYS A 1 224 ? 17.234 18.188 32.25 1 87.5 224 LYS A O 1
ATOM 1834 N N . GLY A 1 225 ? 17.391 18.375 30.234 1 84.5 225 GLY A N 1
ATOM 1835 C CA . GLY A 1 225 ? 17.984 19.703 30.297 1 84.5 225 GLY A CA 1
ATOM 1836 C C . GLY A 1 225 ? 16.953 20.812 30.375 1 84.5 225 GLY A C 1
ATOM 1837 O O . GLY A 1 225 ? 15.859 20.609 30.922 1 84.5 225 GLY A O 1
ATOM 1838 N N . PRO A 1 226 ? 17.406 21.969 30.109 1 90 226 PRO A N 1
ATOM 1839 C CA . PRO A 1 226 ? 16.5 23.109 30.094 1 90 226 PRO A CA 1
ATOM 1840 C C . PRO A 1 226 ? 15.25 22.859 29.25 1 90 226 PRO A C 1
ATOM 1842 O O . PRO A 1 226 ? 15.281 22.062 28.312 1 90 226 PRO A O 1
ATOM 1845 N N . LYS A 1 227 ? 14.273 23.562 29.625 1 95.75 227 LYS A N 1
ATOM 1846 C CA . LYS A 1 227 ? 13.008 23.422 28.922 1 95.75 227 LYS A CA 1
ATOM 1847 C C . LYS A 1 227 ? 13.164 23.781 27.438 1 95.75 227 LYS A C 1
ATOM 1849 O O . LYS A 1 227 ? 13.742 24.812 27.109 1 95.75 227 LYS A O 1
ATOM 1854 N N . VAL A 1 228 ? 12.68 22.922 26.578 1 96.94 228 VAL A N 1
ATOM 1855 C CA . VAL A 1 228 ? 12.695 23.156 25.141 1 96.94 228 VAL A CA 1
ATOM 1856 C C . VAL A 1 228 ? 11.547 24.094 24.75 1 96.94 228 VAL A C 1
ATOM 1858 O O . VAL A 1 228 ? 10.391 23.828 25.109 1 96.94 228 VAL A O 1
ATOM 1861 N N . THR A 1 229 ? 11.836 25.203 24.172 1 96.62 229 THR A N 1
ATOM 1862 C CA . THR A 1 229 ? 10.859 26.141 23.656 1 96.62 229 THR A CA 1
ATOM 1863 C C . THR A 1 229 ? 11.125 26.453 22.188 1 96.62 229 THR A C 1
ATOM 1865 O O . THR A 1 229 ? 12.094 25.953 21.609 1 96.62 229 THR A O 1
ATOM 1868 N N . TRP A 1 230 ? 10.203 27.281 21.625 1 97.56 230 TRP A N 1
ATOM 1869 C CA . TRP A 1 230 ? 10.375 27.641 20.219 1 97.56 230 TRP A CA 1
ATOM 1870 C C . TRP A 1 230 ? 11.672 28.406 20 1 97.56 230 TRP A C 1
ATOM 1872 O O . TRP A 1 230 ? 12.234 28.422 18.906 1 97.56 230 TRP A O 1
ATOM 1882 N N . ASP A 1 231 ? 12.102 29.031 21.016 1 95.94 231 ASP A N 1
ATOM 1883 C CA . ASP A 1 231 ? 13.328 29.812 20.922 1 95.94 231 ASP A CA 1
ATOM 1884 C C . ASP A 1 231 ? 14.508 28.953 20.484 1 95.94 231 ASP A C 1
ATOM 1886 O O . ASP A 1 231 ? 15.438 29.438 19.828 1 95.94 231 ASP A O 1
ATOM 1890 N N . ASP A 1 232 ? 14.477 27.719 20.812 1 96.38 232 ASP A N 1
ATOM 1891 C CA . ASP A 1 232 ? 15.523 26.781 20.422 1 96.38 232 ASP A CA 1
ATOM 1892 C C . ASP A 1 232 ? 15.555 26.578 18.922 1 96.38 232 ASP A C 1
ATOM 1894 O O . ASP A 1 232 ? 16.547 26.094 18.375 1 96.38 232 ASP A O 1
ATOM 1898 N N . PHE A 1 233 ? 14.477 26.969 18.25 1 98.06 233 PHE A N 1
ATOM 1899 C CA . PHE A 1 233 ? 14.352 26.672 16.828 1 98.06 233 PHE A CA 1
ATOM 1900 C C . PHE A 1 233 ? 14.219 27.938 16 1 98.06 233 PHE A C 1
ATOM 1902 O O . PHE A 1 233 ? 14 27.891 14.789 1 98.06 233 PHE A O 1
ATOM 1909 N N . HIS A 1 234 ? 14.227 29.078 16.656 1 97.62 234 HIS A N 1
ATOM 1910 C CA . HIS A 1 234 ? 14.164 30.344 15.945 1 97.62 234 HIS A CA 1
ATOM 1911 C C . HIS A 1 234 ? 15.438 30.609 15.156 1 97.62 234 HIS A C 1
ATOM 1913 O O . HIS A 1 234 ? 16.547 30.359 15.648 1 97.62 234 HIS A O 1
ATOM 1919 N N . ASP A 1 235 ? 15.32 30.984 13.891 1 96.38 235 ASP A N 1
ATOM 1920 C CA . ASP A 1 235 ? 16.422 31.406 13.023 1 96.38 235 ASP A CA 1
ATOM 1921 C C . ASP A 1 235 ? 17.453 30.281 12.875 1 96.38 235 ASP A C 1
ATOM 1923 O O . ASP A 1 235 ? 18.656 30.5 13.055 1 96.38 235 ASP A O 1
ATOM 1927 N N . MET A 1 236 ? 16.984 29.094 12.586 1 95.81 236 MET A N 1
ATOM 1928 C CA . MET A 1 236 ? 17.875 27.953 12.414 1 95.81 236 MET A CA 1
ATOM 1929 C C . MET A 1 236 ? 18.609 28.031 11.078 1 95.81 236 MET A C 1
ATOM 1931 O O . MET A 1 236 ? 17.984 28.125 10.023 1 95.81 236 MET A O 1
ATOM 1935 N N . ASP A 1 237 ? 19.906 27.969 11.125 1 92 237 ASP A N 1
ATOM 1936 C CA . ASP A 1 237 ? 20.734 27.922 9.93 1 92 237 ASP A CA 1
ATOM 1937 C C . ASP A 1 237 ? 20.984 26.484 9.484 1 92 237 ASP A C 1
ATOM 1939 O O . ASP A 1 237 ? 21.25 26.234 8.305 1 92 237 ASP A O 1
ATOM 1943 N N . GLU A 1 238 ? 20.938 25.641 10.492 1 95.5 238 GLU A N 1
ATOM 1944 C CA . GLU A 1 238 ? 21.188 24.219 10.266 1 95.5 238 GLU A CA 1
ATOM 1945 C C . GLU A 1 238 ? 20.219 23.359 11.078 1 95.5 238 GLU A C 1
ATOM 1947 O O . GLU A 1 238 ? 19.609 23.828 12.039 1 95.5 238 GLU A O 1
ATOM 1952 N N . SER A 1 239 ? 20.141 22.109 10.695 1 97.81 239 SER A N 1
ATOM 1953 C CA . SER A 1 239 ? 19.25 21.188 11.383 1 97.81 239 SER A CA 1
ATOM 1954 C C . SER A 1 239 ? 19.703 20.938 12.812 1 97.81 239 SER A C 1
ATOM 1956 O O . SER A 1 239 ? 20.875 21.156 13.148 1 97.81 239 SER A O 1
ATOM 1958 N N . LYS A 1 240 ? 18.781 20.562 13.641 1 97.69 240 LYS A N 1
ATOM 1959 C CA . LYS A 1 240 ? 19.047 20.219 15.039 1 97.69 240 LYS A CA 1
ATOM 1960 C C . LYS A 1 240 ? 18.344 18.922 15.43 1 97.69 240 LYS A C 1
ATOM 1962 O O . LYS A 1 240 ? 17.281 18.594 14.891 1 97.69 240 LYS A O 1
ATOM 1967 N N . VAL A 1 241 ? 18.984 18.188 16.312 1 97.56 241 VAL A N 1
ATOM 1968 C CA . VAL A 1 241 ? 18.312 17.062 16.953 1 97.56 241 VAL A CA 1
ATOM 1969 C C . VAL A 1 241 ? 18.031 17.391 18.422 1 97.56 241 VAL A C 1
ATOM 1971 O O . VAL A 1 241 ? 18.953 17.625 19.203 1 97.56 241 VAL A O 1
ATOM 1974 N N . VAL A 1 242 ? 16.812 17.484 18.734 1 96.94 242 VAL A N 1
ATOM 1975 C CA . VAL A 1 242 ? 16.391 17.781 20.094 1 96.94 242 VAL A CA 1
ATOM 1976 C C . VAL A 1 242 ? 15.352 16.75 20.547 1 96.94 242 VAL A C 1
ATOM 1978 O O . VAL A 1 242 ? 14.305 16.594 19.906 1 96.94 242 VAL A O 1
ATOM 1981 N N . GLY A 1 243 ? 15.625 16.031 21.672 1 95.75 243 GLY A N 1
ATOM 1982 C CA . GLY A 1 243 ? 14.695 15.031 22.156 1 95.75 243 GLY A CA 1
ATOM 1983 C C . GLY A 1 243 ? 14.406 13.93 21.156 1 95.75 243 GLY A C 1
ATOM 1984 O O . GLY A 1 243 ? 13.25 13.555 20.953 1 95.75 243 GLY A O 1
ATOM 1985 N N . ARG A 1 244 ? 15.359 13.609 20.344 1 96.81 244 ARG A N 1
ATOM 1986 C CA . ARG A 1 244 ? 15.312 12.547 19.344 1 96.81 244 ARG A CA 1
ATOM 1987 C C . ARG A 1 244 ? 14.414 12.945 18.172 1 96.81 244 ARG A C 1
ATOM 1989 O O . ARG A 1 244 ? 13.812 12.086 17.531 1 96.81 244 ARG A O 1
ATOM 1996 N N . VAL A 1 245 ? 14.219 14.188 18.047 1 98.25 245 VAL A N 1
ATOM 1997 C CA . VAL A 1 245 ? 13.531 14.742 16.875 1 98.25 245 VAL A CA 1
ATOM 1998 C C . VAL A 1 245 ? 14.516 15.547 16.031 1 98.25 245 VAL A C 1
ATOM 2000 O O . VAL A 1 245 ? 15.172 16.469 16.547 1 98.25 245 VAL A O 1
ATOM 2003 N N . LEU A 1 246 ? 14.656 15.141 14.797 1 98.69 246 LEU A N 1
ATOM 2004 C CA . LEU A 1 246 ? 15.414 15.945 13.852 1 98.69 246 LEU A CA 1
ATOM 2005 C C . LEU A 1 246 ? 14.562 17.078 13.297 1 98.69 246 LEU A C 1
ATOM 2007 O O . LEU A 1 246 ? 13.523 16.844 12.68 1 98.69 246 LEU A O 1
ATOM 2011 N N . VAL A 1 247 ? 14.961 18.297 13.547 1 98.75 247 VAL A N 1
ATOM 2012 C CA . VAL A 1 247 ? 14.273 19.484 13.047 1 98.75 247 VAL A CA 1
ATOM 2013 C C . VAL A 1 247 ? 15.07 20.109 11.906 1 98.75 247 VAL A C 1
ATOM 2015 O O . VAL A 1 247 ? 16.219 20.531 12.102 1 98.75 247 VAL A O 1
ATOM 2018 N N . LEU A 1 248 ? 14.43 20.109 10.773 1 98.5 248 LEU A N 1
ATOM 2019 C CA . LEU A 1 248 ? 15.062 20.719 9.594 1 98.5 248 LEU A CA 1
ATOM 2020 C C . LEU A 1 248 ? 14.695 22.188 9.477 1 98.5 248 LEU A C 1
ATOM 2022 O O . LEU A 1 248 ? 13.734 22.641 10.102 1 98.5 248 LEU A O 1
ATOM 2026 N N . THR A 1 249 ? 15.484 22.938 8.711 1 97.69 249 THR A N 1
ATOM 2027 C CA . THR A 1 249 ? 15.25 24.359 8.516 1 97.69 249 THR A CA 1
ATOM 2028 C C . THR A 1 249 ? 13.945 24.594 7.758 1 97.69 249 THR A C 1
ATOM 2030 O O . THR A 1 249 ? 13.352 23.656 7.227 1 97.69 249 THR A O 1
ATOM 2033 N N . VAL A 1 250 ? 13.516 25.844 7.711 1 97.62 250 VAL A N 1
ATOM 2034 C CA . VAL A 1 250 ? 12.273 26.234 7.051 1 97.62 250 VAL A CA 1
ATOM 2035 C C . VAL A 1 250 ? 12.328 25.844 5.578 1 97.62 250 VAL A C 1
ATOM 2037 O O . VAL A 1 250 ? 11.328 25.406 5.004 1 97.62 250 VAL A O 1
ATOM 2040 N N . GLU A 1 251 ? 13.453 25.922 5.004 1 96.75 251 GLU A N 1
ATOM 2041 C CA . GLU A 1 251 ? 13.617 25.703 3.566 1 96.75 251 GLU A CA 1
ATOM 2042 C C . GLU A 1 251 ? 13.352 24.266 3.186 1 96.75 251 GLU A C 1
ATOM 2044 O O . GLU A 1 251 ? 12.945 23.969 2.055 1 96.75 251 GLU A O 1
ATOM 2049 N N . ALA A 1 252 ? 13.57 23.391 4.062 1 97.88 252 ALA A N 1
ATOM 2050 C CA . ALA A 1 252 ? 13.531 21.953 3.758 1 97.88 252 ALA A CA 1
ATOM 2051 C C . ALA A 1 252 ? 12.156 21.531 3.268 1 97.88 252 ALA A C 1
ATOM 2053 O O . ALA A 1 252 ? 12.016 21.031 2.152 1 97.88 252 ALA A O 1
ATOM 2054 N N . PHE A 1 253 ? 11.156 21.812 4.062 1 98.25 253 PHE A N 1
ATOM 2055 C CA . PHE A 1 253 ? 9.82 21.344 3.705 1 98.25 253 PHE A CA 1
ATOM 2056 C C . PHE A 1 253 ? 8.922 22.516 3.324 1 98.25 253 PHE A C 1
ATOM 2058 O O . PHE A 1 253 ? 7.84 22.328 2.77 1 98.25 253 PHE A O 1
ATOM 2065 N N . CYS A 1 254 ? 9.359 23.75 3.604 1 97.12 254 CYS A N 1
ATOM 2066 C CA . CYS A 1 254 ? 8.484 24.906 3.432 1 97.12 254 CYS A CA 1
ATOM 2067 C C . CYS A 1 254 ? 9.18 26 2.629 1 97.12 254 CYS A C 1
ATOM 2069 O O . CYS A 1 254 ? 9.078 27.188 2.961 1 97.12 254 CYS A O 1
ATOM 2071 N N . ALA A 1 255 ? 9.812 25.641 1.659 1 96.12 255 ALA A N 1
ATOM 2072 C CA . ALA A 1 255 ? 10.484 26.609 0.793 1 96.12 255 ALA A CA 1
ATOM 2073 C C . ALA A 1 255 ? 9.469 27.453 0.027 1 96.12 255 ALA A C 1
ATOM 2075 O O . ALA A 1 255 ? 8.398 26.969 -0.345 1 96.12 255 ALA A O 1
ATOM 2076 N N . GLY A 1 256 ? 9.867 28.719 -0.189 1 94.12 256 GLY A N 1
ATOM 2077 C CA . GLY A 1 256 ? 9.141 29.578 -1.117 1 94.12 256 GLY A CA 1
ATOM 2078 C C . GLY A 1 256 ? 7.863 30.141 -0.534 1 94.12 256 GLY A C 1
ATOM 2079 O O . GLY A 1 256 ? 6.941 30.484 -1.272 1 94.12 256 GLY A O 1
ATOM 2080 N N . GLN A 1 257 ? 7.742 30.219 0.797 1 92.81 257 GLN A N 1
ATOM 2081 C CA . GLN A 1 257 ? 6.516 30.719 1.413 1 92.81 257 GLN A CA 1
ATOM 2082 C C . GLN A 1 257 ? 6.48 32.25 1.414 1 92.81 257 GLN A C 1
ATOM 2084 O O . GLN A 1 257 ? 5.422 32.844 1.586 1 92.81 257 GLN A O 1
ATOM 2089 N N . GLY A 1 258 ? 7.629 32.875 1.27 1 92 258 GLY A N 1
ATOM 2090 C CA . GLY A 1 258 ? 7.695 34.312 1.287 1 92 258 GLY A CA 1
ATOM 2091 C C . GLY A 1 258 ? 7.883 34.875 2.68 1 92 258 GLY A C 1
ATOM 2092 O O . GLY A 1 258 ? 7.898 36.094 2.857 1 92 258 GLY A O 1
ATOM 2093 N N . HIS A 1 259 ? 7.938 34.062 3.664 1 93.56 259 HIS A N 1
ATOM 2094 C CA . HIS A 1 259 ? 8.227 34.438 5.035 1 93.56 259 HIS A CA 1
ATOM 2095 C C . HIS A 1 259 ? 9.133 33.438 5.723 1 93.56 259 HIS A C 1
ATOM 2097 O O . HIS A 1 259 ? 9.547 32.438 5.113 1 93.56 259 HIS A O 1
ATOM 2103 N N . SER A 1 260 ? 9.648 33.688 7.012 1 95.75 260 SER A N 1
ATOM 2104 C CA . SER A 1 260 ? 10.43 32.781 7.855 1 95.75 260 SER A CA 1
ATOM 2105 C C . SER A 1 260 ? 11.773 32.438 7.203 1 95.75 260 SER A C 1
ATOM 2107 O O . SER A 1 260 ? 12.32 31.359 7.426 1 95.75 260 SER A O 1
ATOM 2109 N N . ASP A 1 261 ? 12.141 33.344 6.27 1 93.19 261 ASP A N 1
ATOM 2110 C CA . ASP A 1 261 ? 13.383 33.094 5.551 1 93.19 261 ASP A CA 1
ATOM 2111 C C . ASP A 1 261 ? 13.367 31.734 4.867 1 93.19 261 ASP A C 1
ATOM 2113 O O . ASP A 1 261 ? 14.297 30.938 5.02 1 93.19 261 ASP A O 1
ATOM 2117 N N . SER A 1 262 ? 12.352 31.406 4.207 1 94.75 262 SER A N 1
ATOM 2118 C CA . SER A 1 262 ? 12.102 30.078 3.656 1 94.75 262 SER A CA 1
ATOM 2119 C C . SER A 1 262 ? 12.828 29.891 2.328 1 94.75 262 SER A C 1
ATOM 2121 O O . SER A 1 262 ? 12.773 28.812 1.734 1 94.75 262 SER A O 1
ATOM 2123 N N . GLY A 1 263 ? 13.508 30.859 1.821 1 93.31 263 GLY A N 1
ATOM 2124 C CA . GLY A 1 263 ? 14.195 30.719 0.55 1 93.31 263 GLY A CA 1
ATOM 2125 C C . GLY A 1 263 ? 13.258 30.453 -0.612 1 93.31 263 GLY A C 1
ATOM 2126 O O . GLY A 1 263 ? 12.203 31.078 -0.716 1 93.31 263 GLY A O 1
ATOM 2127 N N . ASN A 1 264 ? 13.773 29.672 -1.614 1 92.62 264 ASN A N 1
ATOM 2128 C CA . ASN A 1 264 ? 12.977 29.328 -2.789 1 92.62 264 ASN A CA 1
ATOM 2129 C C . ASN A 1 264 ? 13.109 27.859 -3.143 1 92.62 264 ASN A C 1
ATOM 2131 O O . ASN A 1 264 ? 13.938 27.141 -2.561 1 92.62 264 ASN A O 1
ATOM 2135 N N . HIS A 1 265 ? 12.328 27.391 -4.051 1 93.19 265 HIS A N 1
ATOM 2136 C CA . HIS A 1 265 ? 12.242 25.969 -4.371 1 93.19 265 HIS A CA 1
ATOM 2137 C C . HIS A 1 265 ? 13.461 25.516 -5.164 1 93.19 265 HIS A C 1
ATOM 2139 O O . HIS A 1 265 ? 13.711 24.312 -5.289 1 93.19 265 HIS A O 1
ATOM 2145 N N . GLY A 1 266 ? 14.203 26.391 -5.66 1 91.38 266 GLY A N 1
ATOM 2146 C CA . GLY A 1 266 ? 15.383 26.047 -6.434 1 91.38 266 GLY A CA 1
ATOM 2147 C C . GLY A 1 266 ? 16.625 25.875 -5.582 1 91.38 266 GLY A C 1
ATOM 2148 O O . GLY A 1 266 ? 17.672 25.438 -6.078 1 91.38 266 GLY A O 1
ATOM 2149 N N . SER A 1 267 ? 16.484 26.141 -4.363 1 90.31 267 SER A N 1
ATOM 2150 C CA . SER A 1 267 ? 17.625 26.062 -3.467 1 90.31 267 SER A CA 1
ATOM 2151 C C . SER A 1 267 ? 18 24.609 -3.174 1 90.31 267 SER A C 1
ATOM 2153 O O . SER A 1 267 ? 17.156 23.703 -3.307 1 90.31 267 SER A O 1
ATOM 2155 N N . ARG A 1 268 ? 19.266 24.375 -2.764 1 90.62 268 ARG A N 1
ATOM 2156 C CA . ARG A 1 268 ? 19.781 23.047 -2.434 1 90.62 268 ARG A CA 1
ATOM 2157 C C . ARG A 1 268 ? 19.062 22.484 -1.206 1 90.62 268 ARG A C 1
ATOM 2159 O O . ARG A 1 268 ? 18.906 21.266 -1.086 1 90.62 268 ARG A O 1
ATOM 2166 N N . GLY A 1 269 ? 18.625 23.359 -0.407 1 94.06 269 GLY A N 1
ATOM 2167 C CA . GLY A 1 269 ? 18.047 22.922 0.848 1 94.06 269 GLY A CA 1
ATOM 2168 C C . GLY A 1 269 ? 16.562 22.578 0.728 1 94.06 269 GLY A C 1
ATOM 2169 O O . GLY A 1 269 ? 15.977 22.016 1.647 1 94.06 269 GLY A O 1
ATOM 2170 N N . ALA A 1 270 ? 15.953 22.906 -0.406 1 97.56 270 ALA A N 1
ATOM 2171 C CA . ALA A 1 270 ? 14.539 22.594 -0.615 1 97.56 270 ALA A CA 1
ATOM 2172 C C . ALA A 1 270 ? 14.336 21.125 -0.948 1 97.56 270 ALA A C 1
ATOM 2174 O O . ALA A 1 270 ? 14.859 20.625 -1.95 1 97.56 270 ALA A O 1
ATOM 2175 N N . LEU A 1 271 ? 13.562 20.453 -0.128 1 98.44 271 LEU A N 1
ATOM 2176 C CA . LEU A 1 271 ? 13.422 19 -0.271 1 98.44 271 LEU A CA 1
ATOM 2177 C C . LEU A 1 271 ? 12.062 18.641 -0.855 1 98.44 271 LEU A C 1
ATOM 2179 O O . LEU A 1 271 ? 11.922 17.609 -1.522 1 98.44 271 LEU A O 1
ATOM 2183 N N . VAL A 1 272 ? 11.039 19.422 -0.584 1 98.5 272 VAL A N 1
ATOM 2184 C CA . VAL A 1 272 ? 9.703 19.219 -1.144 1 98.5 272 VAL A CA 1
ATOM 2185 C C . VAL A 1 272 ? 9.109 20.562 -1.551 1 98.5 272 VAL A C 1
ATOM 2187 O O . VAL A 1 272 ? 9.664 21.625 -1.219 1 98.5 272 VAL A O 1
ATOM 2190 N N . LYS A 1 273 ? 8.062 20.531 -2.318 1 97.62 273 LYS A N 1
ATOM 2191 C CA . LYS A 1 273 ? 7.324 21.719 -2.736 1 97.62 273 LYS A CA 1
ATOM 2192 C C . LYS A 1 273 ? 5.828 21.547 -2.492 1 97.62 273 LYS A C 1
ATOM 2194 O O . LYS A 1 273 ? 5.211 20.625 -3.02 1 97.62 273 LYS A O 1
ATOM 2199 N N . HIS A 1 274 ? 5.301 22.359 -1.685 1 95.94 274 HIS A N 1
ATOM 2200 C CA . HIS A 1 274 ? 3.865 22.375 -1.428 1 95.94 274 HIS A CA 1
ATOM 2201 C C . HIS A 1 274 ? 3.139 23.297 -2.406 1 95.94 274 HIS A C 1
ATOM 2203 O O . HIS A 1 274 ? 3.562 24.438 -2.631 1 95.94 274 HIS A O 1
ATOM 2209 N N . HIS A 1 275 ? 2.008 22.844 -2.975 1 92.5 275 HIS A N 1
ATOM 2210 C CA . HIS A 1 275 ? 1.288 23.609 -3.988 1 92.5 275 HIS A CA 1
ATOM 2211 C C . HIS A 1 275 ? 0.019 24.234 -3.414 1 92.5 275 HIS A C 1
ATOM 2213 O O . HIS A 1 275 ? -0.651 25.016 -4.086 1 92.5 275 HIS A O 1
ATOM 2219 N N . TYR A 1 276 ? -0.37 24.031 -2.236 1 81.31 276 TYR A N 1
ATOM 2220 C CA . TYR A 1 276 ? -1.44 24.625 -1.447 1 81.31 276 TYR A CA 1
ATOM 2221 C C . TYR A 1 276 ? -2.775 24.516 -2.174 1 81.31 276 TYR A C 1
ATOM 2223 O O . TYR A 1 276 ? -3.605 25.438 -2.094 1 81.31 276 TYR A O 1
ATOM 2231 N N . HIS A 1 277 ? -3.068 23.609 -3.023 1 65.19 277 HIS A N 1
ATOM 2232 C CA . HIS A 1 277 ? -4.285 23.578 -3.83 1 65.19 277 HIS A CA 1
ATOM 2233 C C . HIS A 1 277 ? -5.234 22.484 -3.354 1 65.19 277 HIS A C 1
ATOM 2235 O O . HIS A 1 277 ? -6.402 22.453 -3.752 1 65.19 277 HIS A O 1
ATOM 2241 N N . ALA A 1 278 ? -4.875 21.672 -2.572 1 52.38 278 ALA A N 1
ATOM 2242 C CA . ALA A 1 278 ? -5.652 20.438 -2.426 1 52.38 278 ALA A CA 1
ATOM 2243 C C . ALA A 1 278 ? -6.965 20.703 -1.698 1 52.38 278 ALA A C 1
ATOM 2245 O O . ALA A 1 278 ? -8.023 20.219 -2.115 1 52.38 278 ALA A O 1
ATOM 2246 N N . SER A 1 279 ? -6.938 21.406 -0.476 1 60.81 279 SER A N 1
ATOM 2247 C CA . SER A 1 279 ? -8.195 21.469 0.267 1 60.81 279 SER A CA 1
ATOM 2248 C C . SER A 1 279 ? -8.914 22.781 0.027 1 60.81 279 SER A C 1
ATOM 2250 O O . SER A 1 279 ? -8.281 23.844 -0.046 1 60.81 279 SER A O 1
ATOM 2252 N N . ASN A 1 280 ? -9.969 22.844 -0.858 1 59.06 280 ASN A N 1
ATOM 2253 C CA . ASN A 1 280 ? -10.797 24.047 -0.92 1 59.06 280 ASN A CA 1
ATOM 2254 C C . ASN A 1 280 ? -11.305 24.453 0.461 1 59.06 280 ASN A C 1
ATOM 2256 O O . ASN A 1 280 ? -12.289 25.188 0.577 1 59.06 280 ASN A O 1
ATOM 2260 N N . TRP A 1 281 ? -10.523 24.016 1.383 1 57.84 281 TRP A N 1
ATOM 2261 C CA . TRP A 1 281 ? -11.039 24.203 2.734 1 57.84 281 TRP A CA 1
ATOM 2262 C C . TRP A 1 281 ? -10.977 25.672 3.139 1 57.84 281 TRP A C 1
ATOM 2264 O O . TRP A 1 281 ? -11.93 26.203 3.699 1 57.84 281 TRP A O 1
ATOM 2274 N N . PRO A 1 282 ? -9.961 26.281 2.859 1 56.41 282 PRO A N 1
ATOM 2275 C CA . PRO A 1 282 ? -9.93 27.688 3.277 1 56.41 282 PRO A CA 1
ATOM 2276 C C . PRO A 1 282 ? -11.016 28.531 2.6 1 56.41 282 PRO A C 1
ATOM 2278 O O . PRO A 1 282 ? -11.492 29.5 3.178 1 56.41 282 PRO A O 1
ATOM 2281 N N . SER A 1 283 ? -11.258 27.969 1.51 1 58 283 SER A N 1
ATOM 2282 C CA . SER A 1 283 ? -12.281 28.719 0.796 1 58 283 SER A CA 1
ATOM 2283 C C . SER A 1 283 ? -13.664 28.469 1.374 1 58 283 SER A C 1
ATOM 2285 O O . SER A 1 283 ? -14.523 29.344 1.374 1 58 283 SER A O 1
ATOM 2287 N N . LYS A 1 284 ? -13.742 27.281 1.908 1 59.81 284 LYS A N 1
ATOM 2288 C CA . LYS A 1 284 ? -15.055 26.891 2.434 1 59.81 284 LYS A CA 1
ATOM 2289 C C . LYS A 1 284 ? -15.188 27.281 3.902 1 59.81 284 LYS A C 1
ATOM 2291 O O . LYS A 1 284 ? -16.297 27.359 4.426 1 59.81 284 LYS A O 1
ATOM 2296 N N . HIS A 1 285 ? -14.094 27.438 4.457 1 62.75 285 HIS A N 1
ATOM 2297 C CA . HIS A 1 285 ? -14.086 27.812 5.867 1 62.75 285 HIS A CA 1
ATOM 2298 C C . HIS A 1 285 ? -13.219 29.047 6.113 1 62.75 285 HIS A C 1
ATOM 2300 O O . HIS A 1 285 ? -11.992 28.938 6.129 1 62.75 285 HIS A O 1
ATOM 2306 N N . ARG A 1 286 ? -14.039 30.156 6.258 1 62.62 286 ARG A N 1
ATOM 2307 C CA . ARG A 1 286 ? -13.312 31.422 6.207 1 62.62 286 ARG A CA 1
ATOM 2308 C C . ARG A 1 286 ? -12.633 31.719 7.535 1 62.62 286 ARG A C 1
ATOM 2310 O O . ARG A 1 286 ? -13.195 31.453 8.602 1 62.62 286 ARG A O 1
ATOM 2317 N N . ARG A 1 287 ? -11.484 32.156 7.422 1 73.94 287 ARG A N 1
ATOM 2318 C CA . ARG A 1 287 ? -10.781 32.844 8.508 1 73.94 287 ARG A CA 1
ATOM 2319 C C . ARG A 1 287 ? -11.477 34.125 8.875 1 73.94 287 ARG A C 1
ATOM 2321 O O . ARG A 1 287 ? -12.375 34.594 8.172 1 73.94 287 ARG A O 1
ATOM 2328 N N . TYR A 1 288 ? -11.117 34.531 10.086 1 78.56 288 TYR A N 1
ATOM 2329 C CA . TYR A 1 288 ? -11.633 35.875 10.398 1 78.56 288 TYR A CA 1
ATOM 2330 C C . TYR A 1 288 ? -11.336 36.844 9.273 1 78.56 288 TYR A C 1
ATOM 2332 O O . TYR A 1 288 ? -10.195 36.969 8.82 1 78.56 288 TYR A O 1
ATOM 2340 N N . ARG A 1 289 ? -12.406 37.406 8.82 1 85.19 289 ARG A N 1
ATOM 2341 C CA . ARG A 1 289 ? -12.305 38.406 7.77 1 85.19 289 ARG A CA 1
ATOM 2342 C C . ARG A 1 289 ? -12.984 39.719 8.195 1 85.19 289 ARG A C 1
ATOM 2344 O O . ARG A 1 289 ? -14.211 39.75 8.32 1 85.19 289 ARG A O 1
ATOM 2351 N N . HIS A 1 290 ? -12.172 40.688 8.375 1 89.38 290 HIS A N 1
ATOM 2352 C CA . HIS A 1 290 ? -12.758 41.969 8.688 1 89.38 290 HIS A CA 1
ATOM 2353 C C . HIS A 1 290 ? -13.531 42.531 7.5 1 89.38 290 HIS A C 1
ATOM 2355 O O . HIS A 1 290 ? -13.062 42.469 6.359 1 89.38 290 HIS A O 1
ATOM 2361 N N . PRO A 1 291 ? -14.68 43 7.715 1 87.38 291 PRO A N 1
ATOM 2362 C CA . PRO A 1 291 ? -15.516 43.438 6.602 1 87.38 291 PRO A CA 1
ATOM 2363 C C . PRO A 1 291 ? -14.867 44.562 5.781 1 87.38 291 PRO A C 1
ATOM 2365 O O . PRO A 1 291 ? -15.07 44.625 4.566 1 87.38 291 PRO A O 1
ATOM 2368 N N . ALA A 1 292 ? -14.078 45.312 6.445 1 89.62 292 ALA A N 1
ATOM 2369 C CA . ALA A 1 292 ? -13.508 46.438 5.75 1 89.62 292 ALA A CA 1
ATOM 2370 C C . ALA A 1 292 ? -12.086 46.156 5.293 1 89.62 292 ALA A C 1
ATOM 2372 O O . ALA A 1 292 ? -11.609 46.75 4.32 1 89.62 292 ALA A O 1
ATOM 2373 N N . TYR A 1 293 ? -11.391 45.375 5.961 1 91.69 293 TYR A N 1
ATOM 2374 C CA . TYR A 1 293 ? -9.953 45.312 5.715 1 91.69 293 TYR A CA 1
ATOM 2375 C C . TYR A 1 293 ? -9.516 43.875 5.375 1 91.69 293 TYR A C 1
ATOM 2377 O O . TYR A 1 293 ? -8.32 43.625 5.219 1 91.69 293 TYR A O 1
ATOM 2385 N N . GLY A 1 294 ? -10.398 42.969 5.312 1 89.56 294 GLY A N 1
ATOM 2386 C CA . GLY A 1 294 ? -10.07 41.625 4.914 1 89.56 294 GLY A CA 1
ATOM 2387 C C . GLY A 1 294 ? -9.344 40.844 5.996 1 89.56 294 GLY A C 1
ATOM 2388 O O . GLY A 1 294 ? -9.594 41.031 7.188 1 89.56 294 GLY A O 1
ATOM 2389 N N . GLN A 1 295 ? -8.523 39.938 5.496 1 89.44 295 GLN A N 1
ATOM 2390 C CA . GLN A 1 295 ? -7.812 39.062 6.426 1 89.44 295 GLN A CA 1
ATOM 2391 C C . GLN A 1 295 ? -6.395 39.562 6.68 1 89.44 295 GLN A C 1
ATOM 2393 O O . GLN A 1 295 ? -5.68 39.906 5.742 1 89.44 295 GLN A O 1
ATOM 2398 N N . VAL A 1 296 ? -6.07 39.562 8 1 92.31 296 VAL A N 1
ATOM 2399 C CA . VAL A 1 296 ? -4.727 40.031 8.336 1 92.31 296 VAL A CA 1
ATOM 2400 C C . VAL A 1 296 ? -3.691 39.094 7.695 1 92.31 296 VAL A C 1
ATOM 2402 O O . VAL A 1 296 ? -2.566 39.531 7.414 1 92.31 296 VAL A O 1
ATOM 2405 N N . GLU A 1 297 ? -4.016 37.844 7.352 1 89.19 297 GLU A N 1
ATOM 2406 C CA . GLU A 1 297 ? -3.117 36.844 6.77 1 89.19 297 GLU A CA 1
ATOM 2407 C C . GLU A 1 297 ? -2.656 37.281 5.379 1 89.19 297 GLU A C 1
ATOM 2409 O O . GLU A 1 297 ? -1.629 36.812 4.887 1 89.19 297 GLU A O 1
ATOM 2414 N N . GLU A 1 298 ? -3.377 38.125 4.77 1 89.06 298 GLU A N 1
ATOM 2415 C CA . GLU A 1 298 ? -2.986 38.625 3.463 1 89.06 298 GLU A CA 1
ATOM 2416 C C . GLU A 1 298 ? -1.676 39.406 3.545 1 89.06 298 GLU A C 1
ATOM 2418 O O . GLU A 1 298 ? -1.001 39.625 2.533 1 89.06 298 GLU A O 1
ATOM 2423 N N . CYS A 1 299 ? -1.36 39.875 4.785 1 93.38 299 CYS A N 1
ATOM 2424 C CA . CYS A 1 299 ? -0.117 40.594 5.012 1 93.38 299 CYS A CA 1
ATOM 2425 C C . CYS A 1 299 ? 1.088 39.656 4.879 1 93.38 299 CYS A C 1
ATOM 2427 O O . CYS A 1 299 ? 2.219 40.125 4.727 1 93.38 299 CYS A O 1
ATOM 2429 N N . ASN A 1 300 ? 0.937 38.344 4.945 1 93.06 300 ASN A N 1
ATOM 2430 C CA . ASN A 1 300 ? 1.993 37.344 4.863 1 93.06 300 ASN A CA 1
ATOM 2431 C C . ASN A 1 300 ? 3.137 37.656 5.824 1 93.06 300 ASN A C 1
ATOM 2433 O O . ASN A 1 300 ? 4.301 37.688 5.418 1 93.06 300 ASN A O 1
ATOM 2437 N N . TRP A 1 301 ? 2.799 38.125 6.957 1 94.31 301 TRP A N 1
ATOM 2438 C CA . TRP A 1 301 ? 3.691 38.281 8.102 1 94.31 301 TRP A CA 1
ATOM 2439 C C . TRP A 1 301 ? 4.57 39.531 7.926 1 94.31 301 TRP A C 1
ATOM 2441 O O . TRP A 1 301 ? 5.582 39.688 8.609 1 94.31 301 TRP A O 1
ATOM 2451 N N . ASP A 1 302 ? 4.242 40.344 6.98 1 95.25 302 ASP A N 1
ATOM 2452 C CA . ASP A 1 302 ? 4.918 41.625 6.891 1 95.25 302 ASP A CA 1
ATOM 2453 C C . ASP A 1 302 ? 4.543 42.531 8.07 1 95.25 302 ASP A C 1
ATOM 2455 O O . ASP A 1 302 ? 3.373 42.875 8.234 1 95.25 302 ASP A O 1
ATOM 2459 N N . ALA A 1 303 ? 5.496 42.969 8.852 1 95.44 303 ALA A N 1
ATOM 2460 C CA . ALA A 1 303 ? 5.258 43.656 10.117 1 95.44 303 ALA A CA 1
ATOM 2461 C C . ALA A 1 303 ? 4.527 44.969 9.891 1 95.44 303 ALA A C 1
ATOM 2463 O O . ALA A 1 303 ? 3.604 45.312 10.633 1 95.44 303 ALA A O 1
ATOM 2464 N N . GLU A 1 304 ? 4.934 45.719 8.922 1 96.38 304 GLU A N 1
ATOM 2465 C CA . GLU A 1 304 ? 4.312 47 8.641 1 96.38 304 GLU A CA 1
ATOM 2466 C C . GLU A 1 304 ? 2.863 46.844 8.195 1 96.38 304 GLU A C 1
ATOM 2468 O O . GLU A 1 304 ? 1.982 47.562 8.633 1 96.38 304 GLU A O 1
ATOM 2473 N N . CYS A 1 305 ? 2.701 45.906 7.344 1 96.5 305 CYS A N 1
ATOM 2474 C CA . CYS A 1 305 ? 1.361 45.625 6.852 1 96.5 305 CYS A CA 1
ATOM 2475 C C . CYS A 1 305 ? 0.444 45.188 7.992 1 96.5 305 CYS A C 1
ATOM 2477 O O . CYS A 1 305 ? -0.69 45.656 8.094 1 96.5 305 CYS A O 1
ATOM 2479 N N . VAL A 1 306 ? 0.894 44.344 8.883 1 96.81 306 VAL A N 1
ATOM 2480 C CA . VAL A 1 306 ? 0.107 43.844 10 1 96.81 306 VAL A CA 1
ATOM 2481 C C . VAL A 1 306 ? -0.207 44.969 10.961 1 96.81 306 VAL A C 1
ATOM 2483 O O . VAL A 1 306 ? -1.339 45.125 11.438 1 96.81 306 VAL A O 1
ATOM 2486 N N . GLU A 1 307 ? 0.787 45.781 11.234 1 96.56 307 GLU A N 1
ATOM 2487 C CA . GLU A 1 307 ? 0.584 46.906 12.117 1 96.56 307 GLU A CA 1
ATOM 2488 C C . GLU A 1 307 ? -0.476 47.875 11.562 1 96.56 307 GLU A C 1
ATOM 2490 O O . GLU A 1 307 ? -1.332 48.344 12.305 1 96.56 307 GLU A O 1
ATOM 2495 N N . GLN A 1 308 ? -0.335 48.125 10.305 1 96.62 308 GLN A N 1
ATOM 2496 C CA . GLN A 1 308 ? -1.314 49 9.672 1 96.62 308 GLN A CA 1
ATOM 2497 C C . GLN A 1 308 ? -2.713 48.406 9.734 1 96.62 308 GLN A C 1
ATOM 2499 O O . GLN A 1 308 ? -3.688 49.094 10.016 1 96.62 308 GLN A O 1
ATOM 2504 N N . TRP A 1 309 ? -2.801 47.125 9.414 1 96.19 309 TRP A N 1
ATOM 2505 C CA . TRP A 1 309 ? -4.078 46.438 9.5 1 96.19 309 TRP A CA 1
ATOM 2506 C C . TRP A 1 309 ? -4.672 46.562 10.898 1 96.19 309 TRP A C 1
ATOM 2508 O O . TRP A 1 309 ? -5.859 46.875 11.055 1 96.19 309 TRP A O 1
ATOM 2518 N N . ASP A 1 310 ? -3.92 46.406 11.93 1 96.31 310 ASP A N 1
ATOM 2519 C CA . ASP A 1 310 ? -4.371 46.5 13.312 1 96.31 310 ASP A CA 1
ATOM 2520 C C . ASP A 1 310 ? -4.836 47.906 13.656 1 96.31 310 ASP A C 1
ATOM 2522 O O . ASP A 1 310 ? -5.848 48.094 14.328 1 96.31 310 ASP A O 1
ATOM 2526 N N . LYS A 1 311 ? -4.074 48.844 13.203 1 96.19 311 LYS A N 1
ATOM 2527 C CA . LYS A 1 311 ? -4.434 50.25 13.43 1 96.19 311 LYS A CA 1
ATOM 2528 C C . LYS A 1 311 ? -5.758 50.562 12.75 1 96.19 311 LYS A C 1
ATOM 2530 O O . LYS A 1 311 ? -6.605 51.25 13.336 1 96.19 311 LYS A O 1
ATOM 2535 N N . ASP A 1 312 ? -5.797 50.125 11.547 1 95.19 312 ASP A N 1
ATOM 2536 C CA . ASP A 1 312 ? -7.012 50.406 10.781 1 95.19 312 ASP A CA 1
ATOM 2537 C C . ASP A 1 312 ? -8.227 49.75 11.453 1 95.19 312 ASP A C 1
ATOM 2539 O O . ASP A 1 312 ? -9.289 50.375 11.555 1 95.19 312 ASP A O 1
ATOM 2543 N N . VAL A 1 313 ? -8.125 48.594 11.859 1 94.5 313 VAL A N 1
ATOM 2544 C CA . VAL A 1 313 ? -9.219 47.875 12.516 1 94.5 313 VAL A CA 1
ATOM 2545 C C . VAL A 1 313 ? -9.594 48.594 13.812 1 94.5 313 VAL A C 1
ATOM 2547 O O . VAL A 1 313 ? -10.773 48.75 14.117 1 94.5 313 VAL A O 1
ATOM 2550 N N . ALA A 1 314 ? -8.586 48.969 14.609 1 94.75 314 ALA A N 1
ATOM 2551 C CA . ALA A 1 314 ? -8.828 49.688 15.867 1 94.75 314 ALA A CA 1
ATOM 2552 C C . ALA A 1 314 ? -9.555 51 15.617 1 94.75 314 ALA A C 1
ATOM 2554 O O . ALA A 1 314 ? -10.461 51.375 16.375 1 94.75 314 ALA A O 1
ATOM 2555 N N . ALA A 1 315 ? -9.141 51.688 14.602 1 94.94 315 ALA A N 1
ATOM 2556 C CA . ALA A 1 315 ? -9.773 52.938 14.242 1 94.94 315 ALA A CA 1
ATOM 2557 C C . ALA A 1 315 ? -11.203 52.719 13.766 1 94.94 315 ALA A C 1
ATOM 2559 O O . ALA A 1 315 ? -12.102 53.531 14.078 1 94.94 315 ALA A O 1
ATOM 2560 N N . PHE A 1 316 ? -11.352 51.719 12.953 1 94 316 PHE A N 1
ATOM 2561 C CA . PHE A 1 316 ? -12.672 51.375 12.445 1 94 316 PHE A CA 1
ATOM 2562 C C . PHE A 1 316 ? -13.641 51.125 13.586 1 94 316 PHE A C 1
ATOM 2564 O O . PHE A 1 316 ? -14.805 51.531 13.531 1 94 316 PHE A O 1
ATOM 2571 N N . ASP A 1 317 ? -13.18 50.531 14.68 1 93.19 317 ASP A N 1
ATOM 2572 C CA . ASP A 1 317 ? -14.023 50.156 15.82 1 93.19 317 ASP A CA 1
ATOM 2573 C C . ASP A 1 317 ? -14.516 51.375 16.562 1 93.19 317 ASP A C 1
ATOM 2575 O O . ASP A 1 317 ? -15.539 51.312 17.25 1 93.19 317 ASP A O 1
ATOM 2579 N N . LYS A 1 318 ? -13.836 52.469 16.391 1 94.62 318 LYS A N 1
ATOM 2580 C CA . LYS A 1 318 ? -14.18 53.688 17.125 1 94.62 318 LYS A CA 1
ATOM 2581 C C . LYS A 1 318 ? -15.109 54.594 16.297 1 94.62 318 LYS A C 1
ATOM 2583 O O . LYS A 1 318 ? -15.633 55.594 16.781 1 94.62 318 LYS A O 1
ATOM 2588 N N . LEU A 1 319 ? -15.414 54.156 15.109 1 93.19 319 LEU A N 1
ATOM 2589 C CA . LEU A 1 319 ? -16.234 54.969 14.211 1 93.19 319 LEU A CA 1
ATOM 2590 C C . LEU A 1 319 ? -17.719 54.75 14.492 1 93.19 319 LEU A C 1
ATOM 2592 O O . LEU A 1 319 ? -18.109 53.781 15.117 1 93.19 319 LEU A O 1
ATOM 2596 N N . SER A 1 320 ? -18.5 55.781 14.062 1 93.94 320 SER A N 1
ATOM 2597 C CA . SER A 1 320 ? -19.938 55.625 14.117 1 93.94 320 SER A CA 1
ATOM 2598 C C . SER A 1 320 ? -20.422 54.562 13.133 1 93.94 320 SER A C 1
ATOM 2600 O O . SER A 1 320 ? -19.719 54.25 12.18 1 93.94 320 SER A O 1
ATOM 2602 N N . GLU A 1 321 ? -21.578 54 13.398 1 93.31 321 GLU A N 1
ATOM 2603 C CA . GLU A 1 321 ? -22.141 52.969 12.531 1 93.31 321 GLU A CA 1
ATOM 2604 C C . GLU A 1 321 ? -22.25 53.469 11.094 1 93.31 321 GLU A C 1
ATOM 2606 O O . GLU A 1 321 ? -22.047 52.719 10.148 1 93.31 321 GLU A O 1
ATOM 2611 N N . ALA A 1 322 ? -22.625 54.656 11 1 92.19 322 ALA A N 1
ATOM 2612 C CA . ALA A 1 322 ? -22.766 55.25 9.664 1 92.19 322 ALA A CA 1
ATOM 2613 C C . ALA A 1 322 ? -21.422 55.281 8.945 1 92.19 322 ALA A C 1
ATOM 2615 O O . ALA A 1 322 ? -21.328 55 7.746 1 92.19 322 ALA A O 1
ATOM 2616 N N . ASP A 1 323 ? -20.406 55.656 9.625 1 93.75 323 ASP A N 1
ATOM 2617 C CA . ASP A 1 323 ? -19.062 55.75 9.047 1 93.75 323 ASP A CA 1
ATOM 2618 C C . ASP A 1 323 ? -18.516 54.375 8.711 1 93.75 323 ASP A C 1
ATOM 2620 O O . ASP A 1 323 ? -17.812 54.188 7.711 1 93.75 323 ASP A O 1
ATOM 2624 N N . LYS A 1 324 ? -18.75 53.375 9.516 1 93.56 324 LYS A N 1
ATOM 2625 C CA . LYS A 1 324 ? -18.344 52 9.242 1 93.56 324 LYS A CA 1
ATOM 2626 C C . LYS A 1 324 ? -18.953 51.469 7.938 1 93.56 324 LYS A C 1
ATOM 2628 O O . LYS A 1 324 ? -18.25 50.906 7.113 1 93.56 324 LYS A O 1
ATOM 2633 N N . LYS A 1 325 ? -20.172 51.75 7.812 1 93 325 LYS A N 1
ATOM 2634 C CA . LYS A 1 325 ? -20.875 51.312 6.609 1 93 325 LYS A CA 1
ATOM 2635 C C . LYS A 1 325 ? -20.266 51.938 5.359 1 93 325 LYS A C 1
ATOM 2637 O O . LYS A 1 325 ? -20.156 51.281 4.32 1 93 325 LYS A O 1
ATOM 2642 N N . LYS A 1 326 ? -19.891 53.125 5.488 1 91.75 326 LYS A N 1
ATOM 2643 C CA . LYS A 1 326 ? -19.297 53.812 4.355 1 91.75 326 LYS A CA 1
ATOM 2644 C C . LYS A 1 326 ? -17.984 53.156 3.939 1 91.75 326 LYS A C 1
ATOM 2646 O O . LYS A 1 326 ? -17.734 52.969 2.748 1 91.75 326 LYS A O 1
ATOM 2651 N N . ILE A 1 327 ? -17.219 52.812 4.906 1 90.94 327 ILE A N 1
ATOM 2652 C CA . ILE A 1 327 ? -15.922 52.219 4.637 1 90.94 327 ILE A CA 1
ATOM 2653 C C . ILE A 1 327 ? -16.125 50.844 4 1 90.94 327 ILE A C 1
ATOM 2655 O O . ILE A 1 327 ? -15.406 50.469 3.064 1 90.94 327 ILE A O 1
ATOM 2659 N N . ILE A 1 328 ? -17.094 50.125 4.457 1 90.56 328 ILE A N 1
ATOM 2660 C CA . ILE A 1 328 ? -17.359 48.781 3.963 1 90.56 328 ILE A CA 1
ATOM 2661 C C . ILE A 1 328 ? -17.828 48.875 2.512 1 90.56 328 ILE A C 1
ATOM 2663 O O . ILE A 1 328 ? -17.391 48.094 1.669 1 90.56 328 ILE A O 1
ATOM 2667 N N . VAL A 1 329 ? -18.672 49.781 2.242 1 89.25 329 VAL A N 1
ATOM 2668 C CA . VAL A 1 329 ? -19.219 49.938 0.896 1 89.25 329 VAL A CA 1
ATOM 2669 C C . VAL A 1 329 ? -18.094 50.312 -0.07 1 89.25 329 VAL A C 1
ATOM 2671 O O . VAL A 1 329 ? -18.047 49.812 -1.198 1 89.25 329 VAL A O 1
ATOM 2674 N N . GLU A 1 330 ? -17.266 51.156 0.378 1 87.19 330 GLU A N 1
ATOM 2675 C CA . GLU A 1 330 ? -16.125 51.562 -0.45 1 87.19 330 GLU A CA 1
ATOM 2676 C C . GLU A 1 330 ? -15.219 50.375 -0.768 1 87.19 330 GLU A C 1
ATOM 2678 O O . GLU A 1 330 ? -14.727 50.25 -1.889 1 87.19 330 GLU A O 1
ATOM 2683 N N . ARG A 1 331 ? -14.984 49.625 0.222 1 84.69 331 ARG A N 1
ATOM 2684 C CA . ARG A 1 331 ? -14.164 48.438 0.015 1 84.69 331 ARG A CA 1
ATOM 2685 C C . ARG A 1 331 ? -14.82 47.469 -0.98 1 84.69 331 ARG A C 1
ATOM 2687 O O . ARG A 1 331 ? -14.141 46.875 -1.828 1 84.69 331 ARG A O 1
ATOM 2694 N N . LEU A 1 332 ? -16.062 47.25 -0.875 1 84.69 332 LEU A N 1
ATOM 2695 C CA . LEU A 1 332 ? -16.797 46.375 -1.766 1 84.69 332 LEU A CA 1
ATOM 2696 C C . LEU A 1 332 ? -16.75 46.875 -3.203 1 84.69 332 LEU A C 1
ATOM 2698 O O . LEU A 1 332 ? -16.609 46.062 -4.137 1 84.69 332 LEU A O 1
ATOM 2702 N N . LYS A 1 333 ? -16.812 48.125 -3.322 1 83.88 333 LYS A N 1
ATOM 2703 C CA . LYS A 1 333 ? -16.719 48.719 -4.648 1 83.88 333 LYS A CA 1
ATOM 2704 C C . LYS A 1 333 ? -15.336 48.469 -5.258 1 83.88 333 LYS A C 1
ATOM 2706 O O . LYS A 1 333 ? -15.219 48.156 -6.445 1 83.88 333 LYS A O 1
ATOM 2711 N N . LEU A 1 334 ? -14.398 48.562 -4.422 1 80.12 334 LEU A N 1
ATOM 2712 C CA . LEU A 1 334 ? -13.031 48.344 -4.883 1 80.12 334 LEU A CA 1
ATOM 2713 C C . LEU A 1 334 ? -12.812 46.906 -5.305 1 80.12 334 LEU A C 1
ATOM 2715 O O . LEU A 1 334 ? -12.148 46.625 -6.309 1 80.12 334 LEU A O 1
ATOM 2719 N N . LEU A 1 335 ? -13.391 45.938 -4.594 1 79.44 335 LEU A N 1
ATOM 2720 C CA . LEU A 1 335 ? -13.25 44.531 -4.902 1 79.44 335 LEU A CA 1
ATOM 2721 C C . LEU A 1 335 ? -13.977 44.188 -6.195 1 79.44 335 LEU A C 1
ATOM 2723 O O . LEU A 1 335 ? -13.5 43.344 -6.977 1 79.44 335 LEU A O 1
ATOM 2727 N N . GLN A 1 336 ? -15.125 44.75 -6.395 1 76.12 336 GLN A N 1
ATOM 2728 C CA . GLN A 1 336 ? -15.898 44.531 -7.613 1 76.12 336 GLN A CA 1
ATOM 2729 C C . GLN A 1 336 ? -15.164 45.062 -8.836 1 76.12 336 GLN A C 1
ATOM 2731 O O . GLN A 1 336 ? -15.188 44.469 -9.898 1 76.12 336 GLN A O 1
ATOM 2736 N N . GLU A 1 337 ? -14.539 46.094 -8.68 1 72.62 337 GLU A N 1
ATOM 2737 C CA . GLU A 1 337 ? -13.797 46.719 -9.773 1 72.62 337 GLU A CA 1
ATOM 2738 C C . GLU A 1 337 ? -12.57 45.875 -10.141 1 72.62 337 GLU A C 1
ATOM 2740 O O . GLU A 1 337 ? -12.188 45.812 -11.312 1 72.62 337 GLU A O 1
ATOM 2745 N N . GLN A 1 338 ? -12.07 45.281 -9.109 1 69 338 GLN A N 1
ATOM 2746 C CA . GLN A 1 338 ? -10.898 44.469 -9.352 1 69 338 GLN A CA 1
ATOM 2747 C C . GLN A 1 338 ? -11.289 43.125 -10 1 69 338 GLN A C 1
ATOM 2749 O O . GLN A 1 338 ? -10.492 42.531 -10.734 1 69 338 GLN A O 1
ATOM 2754 N N . GLN A 1 339 ? -12.414 42.594 -9.648 1 62.69 339 GLN A N 1
ATOM 2755 C CA . GLN A 1 339 ? -12.883 41.344 -10.242 1 62.69 339 GLN A CA 1
ATOM 2756 C C . GLN A 1 339 ? -13.359 41.562 -11.672 1 62.69 339 GLN A C 1
ATOM 2758 O O . GLN A 1 339 ? -13.43 40.625 -12.461 1 62.69 339 GLN A O 1
ATOM 2763 N N . GLN A 1 340 ? -13.922 42.812 -12.188 1 53.62 340 GLN A N 1
ATOM 2764 C CA . GLN A 1 340 ? -14.344 43.031 -13.57 1 53.62 340 GLN A CA 1
ATOM 2765 C C . GLN A 1 340 ? -13.172 42.844 -14.539 1 53.62 340 GLN A C 1
ATOM 2767 O O . GLN A 1 340 ? -12.141 43.531 -14.398 1 53.62 340 GLN A O 1
ATOM 2772 N N . PRO A 1 341 ? -13.133 41.875 -15.32 1 51.03 341 PRO A N 1
ATOM 2773 C CA . PRO A 1 341 ? -12.156 41.656 -16.391 1 51.03 341 PRO A CA 1
ATOM 2774 C C . PRO A 1 341 ? -11.969 42.875 -17.266 1 51.03 341 PRO A C 1
ATOM 2776 O O . PRO A 1 341 ? -12.898 43.688 -17.438 1 51.03 341 PRO A O 1
ATOM 2779 N N . GLN A 1 342 ? -10.734 43.406 -17.5 1 40.03 342 GLN A N 1
ATOM 2780 C CA . GLN A 1 342 ? -10.344 44.281 -18.625 1 40.03 342 GLN A CA 1
ATOM 2781 C C . GLN A 1 342 ? -10.875 43.75 -19.938 1 40.03 342 GLN A C 1
ATOM 2783 O O . GLN A 1 342 ? -10.164 43.062 -20.672 1 40.03 342 GLN A O 1
ATOM 2788 N N . ILE A 1 343 ? -12.039 43.344 -20.172 1 39.84 343 ILE A N 1
ATOM 2789 C CA . ILE A 1 343 ? -12.539 42.938 -21.484 1 39.84 343 ILE A CA 1
ATOM 2790 C C . ILE A 1 343 ? -12.445 44.125 -22.453 1 39.84 343 ILE A C 1
ATOM 2792 O O . ILE A 1 343 ? -12.672 44 -23.656 1 39.84 343 ILE A O 1
ATOM 2796 N N . GLN A 1 344 ? -12.336 45.344 -21.969 1 37.62 344 GLN A N 1
ATOM 2797 C CA . GLN A 1 344 ? -12.523 46.375 -22.984 1 37.62 344 GLN A CA 1
ATOM 2798 C C . GLN A 1 344 ? -11.312 46.438 -23.922 1 37.62 344 GLN A C 1
ATOM 2800 O O . GLN A 1 344 ? -11.352 47.125 -24.938 1 37.62 344 GLN A O 1
ATOM 2805 N N . ALA A 1 345 ? -10.125 46.062 -23.531 1 38.22 345 ALA A N 1
ATOM 2806 C CA . ALA A 1 345 ? -9.086 46.594 -24.422 1 38.22 345 ALA A CA 1
ATOM 2807 C C . ALA A 1 345 ? -8.93 45.688 -25.656 1 38.22 345 ALA A C 1
ATOM 2809 O O . ALA A 1 345 ? -8.094 45.969 -26.516 1 38.22 345 ALA A O 1
ATOM 2810 N N . VAL A 1 346 ? -9.57 44.469 -25.703 1 35.62 346 VAL A N 1
ATOM 2811 C CA . VAL A 1 346 ? -9.195 43.688 -26.875 1 35.62 346 VAL A CA 1
ATOM 2812 C C . VAL A 1 346 ? -10.07 44.062 -28.062 1 35.62 346 VAL A C 1
ATOM 2814 O O . VAL A 1 346 ? -9.945 43.5 -29.156 1 35.62 346 VAL A O 1
ATOM 2817 N N . GLY A 1 347 ? -11.109 44.844 -27.859 1 28.55 347 GLY A N 1
ATOM 2818 C CA . GLY A 1 347 ? -11.891 45.062 -29.062 1 28.55 347 GLY A CA 1
ATOM 2819 C C . GLY A 1 347 ? -11.148 45.844 -30.125 1 28.55 347 GLY A C 1
ATOM 2820 O O . GLY A 1 347 ? -11.602 45.938 -31.266 1 28.55 347 GLY A O 1
ATOM 2821 N N . LYS A 1 348 ? -10.406 46.938 -29.781 1 33.09 348 LYS A N 1
ATOM 2822 C CA . LYS A 1 348 ? -10.234 47.875 -30.891 1 33.09 348 LYS A CA 1
ATOM 2823 C C . LYS A 1 348 ? -9.148 47.375 -31.844 1 33.09 348 LYS A C 1
ATOM 2825 O O . LYS A 1 348 ? -8.812 48.062 -32.812 1 33.09 348 LYS A O 1
ATOM 2830 N N . GLU A 1 349 ? -8.148 46.469 -31.375 1 24.69 349 GLU A N 1
ATOM 2831 C CA . GLU A 1 349 ? -7.172 46.344 -32.469 1 24.69 349 GLU A CA 1
ATOM 2832 C C . GLU A 1 349 ? -7.676 45.406 -33.531 1 24.69 349 GLU A C 1
ATOM 2834 O O . GLU A 1 349 ? -7.746 44.188 -33.344 1 24.69 349 GLU A O 1
ATOM 2839 N N . SER A 1 350 ? -8.922 45.594 -34.094 1 21.61 350 SER A N 1
ATOM 2840 C CA . SER A 1 350 ? -9.055 45.219 -35.5 1 21.61 350 SER A CA 1
ATOM 2841 C C . SER A 1 350 ? -8.18 46.094 -36.406 1 21.61 350 SER A C 1
ATOM 2843 O O . SER A 1 350 ? -8.062 47.281 -36.156 1 21.61 350 SER A O 1
ATOM 2845 N N . MET B 1 1 ? -29.719 10.945 23.469 1 22.91 1 MET B N 1
ATOM 2846 C CA . MET B 1 1 ? -28.516 10.164 23.234 1 22.91 1 MET B CA 1
ATOM 2847 C C . MET B 1 1 ? -28.672 9.234 22.047 1 22.91 1 MET B C 1
ATOM 2849 O O . MET B 1 1 ? -29.5 8.305 22.094 1 22.91 1 MET B O 1
ATOM 2853 N N . ALA B 1 2 ? -28.609 9.75 20.875 1 37.91 2 ALA B N 1
ATOM 2854 C CA . ALA B 1 2 ? -28.844 8.852 19.75 1 37.91 2 ALA B CA 1
ATOM 2855 C C . ALA B 1 2 ? -28.031 7.566 19.906 1 37.91 2 ALA B C 1
ATOM 2857 O O . ALA B 1 2 ? -26.906 7.59 20.391 1 37.91 2 ALA B O 1
ATOM 2858 N N . SER B 1 3 ? -28.625 6.473 19.953 1 38.22 3 SER B N 1
ATOM 2859 C CA . SER B 1 3 ? -28 5.152 19.938 1 38.22 3 SER B CA 1
ATOM 2860 C C . SER B 1 3 ? -26.844 5.098 18.938 1 38.22 3 SER B C 1
ATOM 2862 O O . SER B 1 3 ? -26.953 5.637 17.828 1 38.22 3 SER B O 1
ATOM 2864 N N . PRO B 1 4 ? -25.609 4.855 19.406 1 47.47 4 PRO B N 1
ATOM 2865 C CA . PRO B 1 4 ? -24.484 4.73 18.453 1 47.47 4 PRO B CA 1
ATOM 2866 C C . PRO B 1 4 ? -24.875 3.949 17.203 1 47.47 4 PRO B C 1
ATOM 2868 O O . PRO B 1 4 ? -25.734 3.068 17.25 1 47.47 4 PRO B O 1
ATOM 2871 N N . ALA B 1 5 ? -24.828 4.605 16.094 1 50.69 5 ALA B N 1
ATOM 2872 C CA . ALA B 1 5 ? -25.109 3.883 14.859 1 50.69 5 ALA B CA 1
ATOM 2873 C C . ALA B 1 5 ? -24.5 2.48 14.898 1 50.69 5 ALA B C 1
ATOM 2875 O O . ALA B 1 5 ? -23.406 2.285 15.406 1 50.69 5 ALA B O 1
ATOM 2876 N N . PRO B 1 6 ? -25.328 1.46 14.711 1 52.75 6 PRO B N 1
ATOM 2877 C CA . PRO B 1 6 ? -24.812 0.088 14.727 1 52.75 6 PRO B CA 1
ATOM 2878 C C . PRO B 1 6 ? -23.594 -0.1 13.828 1 52.75 6 PRO B C 1
ATOM 2880 O O . PRO B 1 6 ? -23.453 0.604 12.828 1 52.75 6 PRO B O 1
ATOM 2883 N N . PRO B 1 7 ? -22.562 -0.786 14.453 1 58.41 7 PRO B N 1
ATOM 2884 C CA . PRO B 1 7 ? -21.406 -1.071 13.602 1 58.41 7 PRO B CA 1
ATOM 2885 C C . PRO B 1 7 ? -21.797 -1.635 12.242 1 58.41 7 PRO B C 1
ATOM 2887 O O . PRO B 1 7 ? -22.812 -2.34 12.125 1 58.41 7 PRO B O 1
ATOM 2890 N N . PRO B 1 8 ? -21.344 -1.007 11.273 1 61.78 8 PRO B N 1
ATOM 2891 C CA . PRO B 1 8 ? -21.719 -1.505 9.945 1 61.78 8 PRO B CA 1
ATOM 2892 C C . PRO B 1 8 ? -21.625 -3.023 9.836 1 61.78 8 PRO B C 1
ATOM 2894 O O . PRO B 1 8 ? -20.781 -3.641 10.492 1 61.78 8 PRO B O 1
ATOM 2897 N N . VAL B 1 9 ? -22.656 -3.646 9.281 1 67 9 VAL B N 1
ATOM 2898 C CA . VAL B 1 9 ? -22.688 -5.086 9.031 1 67 9 VAL B CA 1
ATOM 2899 C C . VAL B 1 9 ? -21.406 -5.52 8.32 1 67 9 VAL B C 1
ATOM 2901 O O . VAL B 1 9 ? -21.031 -4.941 7.297 1 67 9 VAL B O 1
ATOM 2904 N N . LYS B 1 10 ? -20.703 -6.426 9.047 1 82.94 10 LYS B N 1
ATOM 2905 C CA . LYS B 1 10 ? -19.469 -6.953 8.469 1 82.94 10 LYS B CA 1
ATOM 2906 C C . LYS B 1 10 ? -19.766 -7.887 7.297 1 82.94 10 LYS B C 1
ATOM 2908 O O . LYS B 1 10 ? -20.562 -8.812 7.422 1 82.94 10 LYS B O 1
ATOM 2913 N N . LEU B 1 11 ? -19.328 -7.648 6.172 1 89.25 11 LEU B N 1
ATOM 2914 C CA . LEU B 1 11 ? -19.469 -8.461 4.969 1 89.25 11 LEU B CA 1
ATOM 2915 C C . LEU B 1 11 ? -18.641 -9.734 5.07 1 89.25 11 LEU B C 1
ATOM 2917 O O . LEU B 1 11 ? -17.594 -9.75 5.742 1 89.25 11 LEU B O 1
ATOM 2921 N N . PRO B 1 12 ? -19.172 -10.781 4.414 1 94.81 12 PRO B N 1
ATOM 2922 C CA . PRO B 1 12 ? -18.312 -11.969 4.344 1 94.81 12 PRO B CA 1
ATOM 2923 C C . PRO B 1 12 ? -16.906 -11.648 3.848 1 94.81 12 PRO B C 1
ATOM 2925 O O . PRO B 1 12 ? -16.734 -10.852 2.924 1 94.81 12 PRO B O 1
ATOM 2928 N N . GLY B 1 13 ? -15.93 -12.219 4.523 1 95.56 13 GLY B N 1
ATOM 2929 C CA . GLY B 1 13 ? -14.539 -11.977 4.168 1 95.56 13 GLY B CA 1
ATOM 2930 C C . GLY B 1 13 ? -13.883 -10.906 5.027 1 95.56 13 GLY B C 1
ATOM 2931 O O . GLY B 1 13 ? -12.688 -10.648 4.902 1 95.56 13 GLY B O 1
ATOM 2932 N N . SER B 1 14 ? -14.648 -10.336 5.965 1 92.38 14 SER B N 1
ATOM 2933 C CA . SER B 1 14 ? -14.18 -9.195 6.746 1 92.38 14 SER B CA 1
ATOM 2934 C C . SER B 1 14 ? -13.094 -9.617 7.734 1 92.38 14 SER B C 1
ATOM 2936 O O . SER B 1 14 ? -12.344 -8.773 8.234 1 92.38 14 SER B O 1
ATOM 2938 N N . THR B 1 15 ? -13.07 -10.938 8.039 1 92.94 15 THR B N 1
ATOM 2939 C CA . THR B 1 15 ? -12.078 -11.406 9 1 92.94 15 THR B CA 1
ATOM 2940 C C . THR B 1 15 ? -10.711 -11.555 8.336 1 92.94 15 THR B C 1
ATOM 2942 O O . THR B 1 15 ? -9.695 -11.68 9.023 1 92.94 15 THR B O 1
ATOM 2945 N N . PHE B 1 16 ? -10.641 -11.617 7.02 1 96.19 16 PHE B N 1
ATOM 2946 C CA . PHE B 1 16 ? -9.375 -11.641 6.289 1 96.19 16 PHE B CA 1
ATOM 2947 C C . PHE B 1 16 ? -8.805 -10.234 6.16 1 96.19 16 PHE B C 1
ATOM 2949 O O . PHE B 1 16 ? -9.539 -9.242 6.238 1 96.19 16 PHE B O 1
ATOM 2956 N N . PRO B 1 17 ? -7.477 -10.156 6.02 1 96.5 17 PRO B N 1
ATOM 2957 C CA . PRO B 1 17 ? -6.93 -8.828 5.723 1 96.5 17 PRO B CA 1
ATOM 2958 C C . PRO B 1 17 ? -7.594 -8.172 4.516 1 96.5 17 PRO B C 1
ATOM 2960 O O . PRO B 1 17 ? -7.789 -8.82 3.484 1 96.5 17 PRO B O 1
ATOM 2963 N N . GLN B 1 18 ? -7.996 -6.945 4.676 1 96.5 18 GLN B N 1
ATOM 2964 C CA . GLN B 1 18 ? -8.719 -6.219 3.635 1 96.5 18 GLN B CA 1
ATOM 2965 C C . GLN B 1 18 ? -7.754 -5.504 2.693 1 96.5 18 GLN B C 1
ATOM 2967 O O . GLN B 1 18 ? -7.816 -4.281 2.545 1 96.5 18 GLN B O 1
ATOM 2972 N N . LYS B 1 19 ? -6.875 -6.254 2.061 1 97.62 19 LYS B N 1
ATOM 2973 C CA . LYS B 1 19 ? -5.82 -5.75 1.187 1 97.62 19 LYS B CA 1
ATOM 2974 C C . LYS B 1 19 ? -5.715 -6.586 -0.085 1 97.62 19 LYS B C 1
ATOM 2976 O O . LYS B 1 19 ? -5.789 -7.812 -0.033 1 97.62 19 LYS B O 1
ATOM 2981 N N . ILE B 1 20 ? -5.664 -5.887 -1.21 1 98.5 20 ILE B N 1
ATOM 2982 C CA . ILE B 1 20 ? -5.449 -6.516 -2.508 1 98.5 20 ILE B CA 1
ATOM 2983 C C . ILE B 1 20 ? -4.023 -6.238 -2.986 1 98.5 20 ILE B C 1
ATOM 2985 O O . ILE B 1 20 ? -3.578 -5.09 -2.998 1 98.5 20 ILE B O 1
ATOM 2989 N N . TRP B 1 21 ? -3.344 -7.312 -3.355 1 98.62 21 TRP B N 1
ATOM 2990 C CA . TRP B 1 21 ? -1.95 -7.246 -3.785 1 98.62 21 TRP B CA 1
ATOM 2991 C C . TRP B 1 21 ? -1.812 -7.652 -5.25 1 98.62 21 TRP B C 1
ATOM 2993 O O . TRP B 1 21 ? -2.438 -8.617 -5.691 1 98.62 21 TRP B O 1
ATOM 3003 N N . GLN B 1 22 ? -0.999 -6.883 -5.973 1 97.88 22 GLN B N 1
ATOM 3004 C CA . GLN B 1 22 ? -0.459 -7.328 -7.254 1 97.88 22 GLN B CA 1
ATOM 3005 C C . GLN B 1 22 ? 1.03 -7.012 -7.363 1 97.88 22 GLN B C 1
ATOM 3007 O O . GLN B 1 22 ? 1.574 -6.266 -6.543 1 97.88 22 GLN B O 1
ATOM 3012 N N . THR B 1 23 ? 1.716 -7.695 -8.18 1 97.12 23 THR B N 1
ATOM 3013 C CA . THR B 1 23 ? 3.107 -7.406 -8.508 1 97.12 23 THR B CA 1
ATOM 3014 C C . THR B 1 23 ? 3.262 -7.09 -9.992 1 97.12 23 THR B C 1
ATOM 3016 O O . THR B 1 23 ? 2.598 -7.699 -10.836 1 97.12 23 THR B O 1
ATOM 3019 N N . TRP B 1 24 ? 4.039 -6.121 -10.258 1 95.38 24 TRP B N 1
ATOM 3020 C CA . TRP B 1 24 ? 4.27 -5.699 -11.633 1 95.38 24 TRP B CA 1
ATOM 3021 C C . TRP B 1 24 ? 5.605 -4.973 -11.766 1 95.38 24 TRP B C 1
ATOM 3023 O O . TRP B 1 24 ? 6.277 -4.711 -10.766 1 95.38 24 TRP B O 1
ATOM 3033 N N . LYS B 1 25 ? 6.043 -4.781 -12.953 1 93.69 25 LYS B N 1
ATOM 3034 C CA . LYS B 1 25 ? 7.344 -4.172 -13.211 1 93.69 25 LYS B CA 1
ATOM 3035 C C . LYS B 1 25 ? 7.359 -2.711 -12.773 1 93.69 25 LYS B C 1
ATOM 3037 O O . LYS B 1 25 ? 8.375 -2.219 -12.273 1 93.69 25 LYS B O 1
ATOM 3042 N N . ILE B 1 26 ? 6.234 -1.996 -12.961 1 93.25 26 ILE B N 1
ATOM 3043 C CA . ILE B 1 26 ? 6.23 -0.558 -12.719 1 93.25 26 ILE B CA 1
ATOM 3044 C C . ILE B 1 26 ? 5.062 -0.191 -11.812 1 93.25 26 ILE B C 1
ATOM 3046 O O . ILE B 1 26 ? 4.16 -1.005 -11.586 1 93.25 26 ILE B O 1
ATOM 3050 N N . ASP B 1 27 ? 5.098 1.046 -11.359 1 94.12 27 ASP B N 1
ATOM 3051 C CA . ASP B 1 27 ? 4.082 1.565 -10.445 1 94.12 27 ASP B CA 1
ATOM 3052 C C . ASP B 1 27 ? 2.766 1.814 -11.172 1 94.12 27 ASP B C 1
ATOM 3054 O O . ASP B 1 27 ? 2.76 2.182 -12.352 1 94.12 27 ASP B O 1
ATOM 3058 N N . PRO B 1 28 ? 1.618 1.721 -10.375 1 93.75 28 PRO B N 1
ATOM 3059 C CA . PRO B 1 28 ? 0.299 1.938 -10.977 1 93.75 28 PRO B CA 1
ATOM 3060 C C . PRO B 1 28 ? 0.172 3.305 -11.641 1 93.75 28 PRO B C 1
ATOM 3062 O O . PRO B 1 28 ? -0.551 3.447 -12.633 1 93.75 28 PRO B O 1
ATOM 3065 N N . LEU B 1 29 ? 0.845 4.273 -11.141 1 92.88 29 LEU B N 1
ATOM 3066 C CA . LEU B 1 29 ? 0.761 5.613 -11.719 1 92.88 29 LEU B CA 1
ATOM 3067 C C . LEU B 1 29 ? 1.339 5.633 -13.133 1 92.88 29 LEU B C 1
ATOM 3069 O O . LEU B 1 29 ? 1.094 6.574 -13.891 1 92.88 29 LEU B O 1
ATOM 3073 N N . LEU B 1 30 ? 2.068 4.602 -13.477 1 91.19 30 LEU B N 1
ATOM 3074 C CA . LEU B 1 30 ? 2.729 4.531 -14.773 1 91.19 30 LEU B CA 1
ATOM 3075 C C . LEU B 1 30 ? 2.111 3.439 -15.641 1 91.19 30 LEU B C 1
ATOM 3077 O O . LEU B 1 30 ? 2.633 3.121 -16.703 1 91.19 30 LEU B O 1
ATOM 3081 N N . PHE B 1 31 ? 1.001 2.855 -15.172 1 93.25 31 PHE B N 1
ATOM 3082 C CA . PHE B 1 31 ? 0.343 1.78 -15.906 1 93.25 31 PHE B CA 1
ATOM 3083 C C . PHE B 1 31 ? -0.09 2.256 -17.297 1 93.25 31 PHE B C 1
ATOM 3085 O O . PHE B 1 31 ? -0.447 3.422 -17.469 1 93.25 31 PHE B O 1
ATOM 3092 N N . GLY B 1 32 ? 0.02 1.292 -18.234 1 91.38 32 GLY B N 1
ATOM 3093 C CA . GLY B 1 32 ? -0.683 1.52 -19.5 1 91.38 32 GLY B CA 1
ATOM 3094 C C . GLY B 1 32 ? -2.184 1.332 -19.375 1 91.38 32 GLY B C 1
ATOM 3095 O O . GLY B 1 32 ? -2.695 1.023 -18.297 1 91.38 32 GLY B O 1
ATOM 3096 N N . ILE B 1 33 ? -2.875 1.511 -20.438 1 91.81 33 ILE B N 1
ATOM 3097 C CA . ILE B 1 33 ? -4.332 1.475 -20.469 1 91.81 33 ILE B CA 1
ATOM 3098 C C . ILE B 1 33 ? -4.828 0.091 -20.062 1 91.81 33 ILE B C 1
ATOM 3100 O O . ILE B 1 33 ? -5.758 -0.026 -19.25 1 91.81 33 ILE B O 1
ATOM 3104 N N . THR B 1 34 ? -4.203 -0.954 -20.578 1 92.25 34 THR B N 1
ATOM 3105 C CA . THR B 1 34 ? -4.641 -2.322 -20.328 1 92.25 34 THR B CA 1
ATOM 3106 C C . THR B 1 34 ? -4.473 -2.688 -18.859 1 92.25 34 THR B C 1
ATOM 3108 O O . THR B 1 34 ? -5.406 -3.195 -18.219 1 92.25 34 THR B O 1
ATOM 3111 N N . GLU B 1 35 ? -3.301 -2.43 -18.297 1 92.62 35 GLU B N 1
ATOM 3112 C CA . GLU B 1 35 ? -3.049 -2.729 -16.891 1 92.62 35 GLU B CA 1
ATOM 3113 C C . GLU B 1 35 ? -3.977 -1.929 -15.984 1 92.62 35 GLU B C 1
ATOM 3115 O O . GLU B 1 35 ? -4.488 -2.455 -14.992 1 92.62 35 GLU B O 1
ATOM 3120 N N . THR B 1 36 ? -4.16 -0.698 -16.344 1 94.06 36 THR B N 1
ATOM 3121 C CA . THR B 1 36 ? -5.023 0.169 -15.547 1 94.06 36 THR B CA 1
ATOM 3122 C C . THR B 1 36 ? -6.453 -0.359 -15.531 1 94.06 36 THR B C 1
ATOM 3124 O O . THR B 1 36 ? -7.086 -0.433 -14.477 1 94.06 36 THR B O 1
ATOM 3127 N N . ALA B 1 37 ? -6.926 -0.703 -16.719 1 95.12 37 ALA B N 1
ATOM 3128 C CA . ALA B 1 37 ? -8.297 -1.182 -16.828 1 95.12 37 ALA B CA 1
ATOM 3129 C C . ALA B 1 37 ? -8.523 -2.424 -15.969 1 95.12 37 ALA B C 1
ATOM 3131 O O . ALA B 1 37 ? -9.555 -2.551 -15.312 1 95.12 37 ALA B O 1
ATOM 3132 N N . ARG B 1 38 ? -7.59 -3.295 -15.953 1 95.44 38 ARG B N 1
ATOM 3133 C CA . ARG B 1 38 ? -7.711 -4.531 -15.195 1 95.44 38 ARG B CA 1
ATOM 3134 C C . ARG B 1 38 ? -7.566 -4.27 -13.695 1 95.44 38 ARG B C 1
ATOM 3136 O O . ARG B 1 38 ? -8.375 -4.746 -12.898 1 95.44 38 ARG B O 1
ATOM 3143 N N . ALA B 1 39 ? -6.555 -3.475 -13.352 1 96.75 39 ALA B N 1
ATOM 3144 C CA . ALA B 1 39 ? -6.32 -3.146 -11.945 1 96.75 39 ALA B CA 1
ATOM 3145 C C . ALA B 1 39 ? -7.512 -2.406 -11.352 1 96.75 39 ALA B C 1
ATOM 3147 O O . ALA B 1 39 ? -7.895 -2.652 -10.203 1 96.75 39 ALA B O 1
ATOM 3148 N N . MET B 1 40 ? -8.156 -1.603 -12.094 1 96.88 40 MET B N 1
ATOM 3149 C CA . MET B 1 40 ? -9.266 -0.778 -11.625 1 96.88 40 MET B CA 1
ATOM 3150 C C . MET B 1 40 ? -10.453 -1.645 -11.219 1 96.88 40 MET B C 1
ATOM 3152 O O . MET B 1 40 ? -11.258 -1.254 -10.367 1 96.88 40 MET B O 1
ATOM 3156 N N . THR B 1 41 ? -10.609 -2.791 -11.805 1 98.25 41 THR B N 1
ATOM 3157 C CA . THR B 1 41 ? -11.727 -3.662 -11.461 1 98.25 41 THR B CA 1
ATOM 3158 C C . THR B 1 41 ? -11.648 -4.102 -10 1 98.25 41 THR B C 1
ATOM 3160 O O . THR B 1 41 ? -12.672 -4.242 -9.336 1 98.25 41 THR B O 1
ATOM 3163 N N . TRP B 1 42 ? -10.469 -4.277 -9.492 1 98.31 42 TRP B N 1
ATOM 3164 C CA . TRP B 1 42 ? -10.281 -4.691 -8.109 1 98.31 42 TRP B CA 1
ATOM 3165 C C . TRP B 1 42 ? -10.719 -3.59 -7.148 1 98.31 42 TRP B C 1
ATOM 3167 O O . TRP B 1 42 ? -11.352 -3.863 -6.125 1 98.31 42 TRP B O 1
ATOM 3177 N N . ILE B 1 43 ? -10.422 -2.395 -7.508 1 96.19 43 ILE B N 1
ATOM 3178 C CA . ILE B 1 43 ? -10.766 -1.236 -6.684 1 96.19 43 ILE B CA 1
ATOM 3179 C C . ILE B 1 43 ? -12.266 -0.967 -6.77 1 96.19 43 ILE B C 1
ATOM 3181 O O . ILE B 1 43 ? -12.906 -0.697 -5.754 1 96.19 43 ILE B O 1
ATOM 3185 N N . LYS B 1 44 ? -12.789 -1.07 -7.93 1 97.12 44 LYS B N 1
ATOM 3186 C CA . LYS B 1 44 ? -14.211 -0.812 -8.141 1 97.12 44 LYS B CA 1
ATOM 3187 C C . LYS B 1 44 ? -15.07 -1.836 -7.402 1 97.12 44 LYS B C 1
ATOM 3189 O O . LYS B 1 44 ? -16.078 -1.48 -6.789 1 97.12 44 LYS B O 1
ATOM 3194 N N . GLN B 1 45 ? -14.688 -3.078 -7.461 1 97.81 45 GLN B N 1
ATOM 3195 C CA . GLN B 1 45 ? -15.453 -4.141 -6.82 1 97.81 45 GLN B CA 1
ATOM 3196 C C . GLN B 1 45 ? -15.305 -4.09 -5.301 1 97.81 45 GLN B C 1
ATOM 3198 O O . GLN B 1 45 ? -16.188 -4.539 -4.57 1 97.81 45 GLN B O 1
ATOM 3203 N N . ASN B 1 46 ? -14.141 -3.572 -4.871 1 97.5 46 ASN B N 1
ATOM 3204 C CA . ASN B 1 46 ? -13.82 -3.58 -3.449 1 97.5 46 ASN B CA 1
ATOM 3205 C C . ASN B 1 46 ? -13.328 -2.215 -2.98 1 97.5 46 ASN B C 1
ATOM 3207 O O . ASN B 1 46 ? -12.18 -2.084 -2.539 1 97.5 46 ASN B O 1
ATOM 3211 N N . PRO B 1 47 ? -14.125 -1.212 -2.938 1 95.19 47 PRO B N 1
ATOM 3212 C CA . PRO B 1 47 ? -13.68 0.155 -2.664 1 95.19 47 PRO B CA 1
ATOM 3213 C C . PRO B 1 47 ? -13.125 0.322 -1.252 1 95.19 47 PRO B C 1
ATOM 3215 O O . PRO B 1 47 ? -12.281 1.191 -1.015 1 95.19 47 PRO B O 1
ATOM 3218 N N . HIS B 1 48 ? -13.539 -0.492 -0.336 1 95 48 HIS B N 1
ATOM 3219 C CA . HIS B 1 48 ? -13.109 -0.351 1.051 1 95 48 HIS B CA 1
ATOM 3220 C C . HIS B 1 48 ? -11.781 -1.058 1.292 1 95 48 HIS B C 1
ATOM 3222 O O . HIS B 1 48 ? -11.172 -0.905 2.355 1 95 48 HIS B O 1
ATOM 3228 N N . MET B 1 49 ? -11.359 -1.885 0.355 1 96.62 49 MET B N 1
ATOM 3229 C CA . MET B 1 49 ? -10.086 -2.586 0.505 1 96.62 49 MET B CA 1
ATOM 3230 C C . MET B 1 49 ? -8.93 -1.729 0.001 1 96.62 49 MET B C 1
ATOM 3232 O O . MET B 1 49 ? -9.102 -0.917 -0.908 1 96.62 49 MET B O 1
ATOM 3236 N N . ARG B 1 50 ? -7.809 -1.895 0.656 1 96.69 50 ARG B N 1
ATOM 3237 C CA . ARG B 1 50 ? -6.594 -1.232 0.194 1 96.69 50 ARG B CA 1
ATOM 3238 C C . ARG B 1 50 ? -5.957 -1.999 -0.962 1 96.69 50 ARG B C 1
ATOM 3240 O O . ARG B 1 50 ? -6.043 -3.227 -1.021 1 96.69 50 ARG B O 1
ATOM 3247 N N . TYR B 1 51 ? -5.41 -1.283 -1.884 1 97.06 51 TYR B N 1
ATOM 3248 C CA . TYR B 1 51 ? -4.793 -1.837 -3.082 1 97.06 51 TYR B CA 1
ATOM 3249 C C . TYR B 1 51 ? -3.334 -1.415 -3.189 1 97.06 51 TYR B C 1
ATOM 3251 O O . TYR B 1 51 ? -3.012 -0.231 -3.059 1 97.06 51 TYR B O 1
ATOM 3259 N N . GLU B 1 52 ? -2.439 -2.359 -3.359 1 97.06 52 GLU B N 1
ATOM 3260 C CA . GLU B 1 52 ? -1.023 -2.035 -3.508 1 97.06 52 GLU B CA 1
ATOM 3261 C C . GLU B 1 52 ? -0.353 -2.945 -4.531 1 97.06 52 GLU B C 1
ATOM 3263 O O . GLU B 1 52 ? -0.618 -4.148 -4.566 1 97.06 52 GLU B O 1
ATOM 3268 N N . VAL B 1 53 ? 0.525 -2.357 -5.359 1 97.56 53 VAL B N 1
ATOM 3269 C CA . VAL B 1 53 ? 1.36 -3.088 -6.305 1 97.56 53 VAL B CA 1
ATOM 3270 C C . VAL B 1 53 ? 2.82 -3.021 -5.867 1 97.56 53 VAL B C 1
ATOM 3272 O O . VAL B 1 53 ? 3.377 -1.934 -5.703 1 97.56 53 VAL B O 1
ATOM 3275 N N . ILE B 1 54 ? 3.424 -4.168 -5.641 1 97.88 54 ILE B N 1
ATOM 3276 C CA . ILE B 1 54 ? 4.867 -4.211 -5.438 1 97.88 54 ILE B CA 1
ATOM 3277 C C . ILE B 1 54 ? 5.578 -4.273 -6.789 1 97.88 54 ILE B C 1
ATOM 3279 O O . ILE B 1 54 ? 5.23 -5.098 -7.641 1 97.88 54 ILE B O 1
ATOM 3283 N N . THR B 1 55 ? 6.535 -3.426 -6.988 1 96.69 55 THR B N 1
ATOM 3284 C CA . THR B 1 55 ? 7.184 -3.287 -8.289 1 96.69 55 THR B CA 1
ATOM 3285 C C . THR B 1 55 ? 8.562 -3.939 -8.273 1 96.69 55 THR B C 1
ATOM 3287 O O . THR B 1 55 ? 9.047 -4.363 -7.227 1 96.69 55 THR B O 1
ATOM 3290 N N . ASP B 1 56 ? 9.211 -3.963 -9.453 1 95.5 56 ASP B N 1
ATOM 3291 C CA . ASP B 1 56 ? 10.562 -4.488 -9.57 1 95.5 56 ASP B CA 1
ATOM 3292 C C . ASP B 1 56 ? 11.555 -3.633 -8.781 1 95.5 56 ASP B C 1
ATOM 3294 O O . ASP B 1 56 ? 12.625 -4.109 -8.391 1 95.5 56 ASP B O 1
ATOM 3298 N N . ALA B 1 57 ? 11.242 -2.406 -8.57 1 95.12 57 ALA B N 1
ATOM 3299 C CA . ALA B 1 57 ? 12.156 -1.494 -7.887 1 95.12 57 ALA B CA 1
ATOM 3300 C C . ALA B 1 57 ? 11.961 -1.555 -6.375 1 95.12 57 ALA B C 1
ATOM 3302 O O . ALA B 1 57 ? 12.875 -1.215 -5.613 1 95.12 57 ALA B O 1
ATOM 3303 N N . SER B 1 58 ? 10.781 -2.01 -5.914 1 96.06 58 SER B N 1
ATOM 3304 C CA . SER B 1 58 ? 10.484 -1.941 -4.488 1 96.06 58 SER B CA 1
ATOM 3305 C C . SER B 1 58 ? 10.383 -3.336 -3.877 1 96.06 58 SER B C 1
ATOM 3307 O O . SER B 1 58 ? 10.156 -3.477 -2.674 1 96.06 58 SER B O 1
ATOM 3309 N N . ASP B 1 59 ? 10.539 -4.406 -4.652 1 97.44 59 ASP B N 1
ATOM 3310 C CA . ASP B 1 59 ? 10.367 -5.781 -4.199 1 97.44 59 ASP B CA 1
ATOM 3311 C C . ASP B 1 59 ? 11.383 -6.137 -3.123 1 97.44 59 ASP B C 1
ATOM 3313 O O . ASP B 1 59 ? 11.023 -6.656 -2.064 1 97.44 59 ASP B O 1
ATOM 3317 N N . LEU B 1 60 ? 12.672 -5.773 -3.385 1 95.69 60 LEU B N 1
ATOM 3318 C CA . LEU B 1 60 ? 13.711 -6.145 -2.43 1 95.69 60 LEU B CA 1
ATOM 3319 C C . LEU B 1 60 ? 13.516 -5.414 -1.104 1 95.69 60 LEU B C 1
ATOM 3321 O O . LEU B 1 60 ? 13.703 -5.996 -0.035 1 95.69 60 LEU B O 1
ATOM 3325 N N . THR B 1 61 ? 13.18 -4.16 -1.191 1 95.06 61 THR B N 1
ATOM 3326 C CA . THR B 1 61 ? 12.922 -3.387 0.019 1 95.06 61 THR B CA 1
ATOM 3327 C C . THR B 1 61 ? 11.781 -4.012 0.825 1 95.06 61 THR B C 1
ATOM 3329 O O . THR B 1 61 ? 11.852 -4.074 2.055 1 95.06 61 THR B O 1
ATOM 3332 N N . TYR B 1 62 ? 10.719 -4.453 0.154 1 97.31 62 TYR B N 1
ATOM 3333 C CA . TYR B 1 62 ? 9.625 -5.137 0.829 1 97.31 62 TYR B CA 1
ATOM 3334 C C . TYR B 1 62 ? 10.117 -6.391 1.537 1 97.31 62 TYR B C 1
ATOM 3336 O O . TYR B 1 62 ? 9.781 -6.633 2.697 1 97.31 62 TYR B O 1
ATOM 3344 N N . VAL B 1 63 ? 10.906 -7.152 0.836 1 98.12 63 VAL B N 1
ATOM 3345 C CA . VAL B 1 63 ? 11.406 -8.414 1.364 1 98.12 63 VAL B CA 1
ATOM 3346 C C . VAL B 1 63 ? 12.312 -8.148 2.568 1 98.12 63 VAL B C 1
ATOM 3348 O O . VAL B 1 63 ? 12.195 -8.82 3.598 1 98.12 63 VAL B O 1
ATOM 3351 N N . GLU B 1 64 ? 13.148 -7.184 2.482 1 95.69 64 GLU B N 1
ATOM 3352 C CA . GLU B 1 64 ? 14.047 -6.84 3.58 1 95.69 64 GLU B CA 1
ATOM 3353 C C . GLU B 1 64 ? 13.266 -6.391 4.812 1 95.69 64 GLU B C 1
ATOM 3355 O O . GLU B 1 64 ? 13.602 -6.762 5.938 1 95.69 64 GLU B O 1
ATOM 3360 N N . GLU B 1 65 ? 12.266 -5.668 4.559 1 94.69 65 GLU B N 1
ATOM 3361 C CA . GLU B 1 65 ? 11.461 -5.152 5.66 1 94.69 65 GLU B CA 1
ATOM 3362 C C . GLU B 1 65 ? 10.781 -6.281 6.426 1 94.69 65 GLU B C 1
ATOM 3364 O O . GLU B 1 65 ? 10.781 -6.297 7.656 1 94.69 65 GLU B O 1
ATOM 3369 N N . HIS B 1 66 ? 10.258 -7.227 5.75 1 97.12 66 HIS B N 1
ATOM 3370 C CA . HIS B 1 66 ? 9.406 -8.211 6.398 1 97.12 66 HIS B CA 1
ATOM 3371 C C . HIS B 1 66 ? 10.195 -9.453 6.789 1 97.12 66 HIS B C 1
ATOM 3373 O O . HIS B 1 66 ? 9.891 -10.102 7.789 1 97.12 66 HIS B O 1
ATOM 3379 N N . PHE B 1 67 ? 11.25 -9.758 6.07 1 98 67 PHE B N 1
ATOM 3380 C CA . PHE B 1 67 ? 11.945 -11.016 6.305 1 98 67 PHE B CA 1
ATOM 3381 C C . PHE B 1 67 ? 13.336 -10.758 6.871 1 98 67 PHE B C 1
ATOM 3383 O O . PHE B 1 67 ? 14.039 -11.703 7.258 1 98 67 PHE B O 1
ATOM 3390 N N . GLY B 1 68 ? 13.703 -9.508 6.938 1 95.12 68 GLY B N 1
ATOM 3391 C CA . GLY B 1 68 ? 14.984 -9.141 7.531 1 95.12 68 GLY B CA 1
ATOM 3392 C C . GLY B 1 68 ? 14.969 -9.188 9.047 1 95.12 68 GLY B C 1
ATOM 3393 O O . GLY B 1 68 ? 14.062 -9.766 9.648 1 95.12 68 GLY B O 1
ATOM 3394 N N . PRO B 1 69 ? 15.969 -8.609 9.688 1 92.62 69 PRO B N 1
ATOM 3395 C CA . PRO B 1 69 ? 16.141 -8.711 11.133 1 92.62 69 PRO B CA 1
ATOM 3396 C C . PRO B 1 69 ? 15 -8.062 11.914 1 92.62 69 PRO B C 1
ATOM 3398 O O . PRO B 1 69 ? 14.664 -8.516 13.016 1 92.62 69 PRO B O 1
ATOM 3401 N N . ASP B 1 70 ? 14.375 -7.059 11.352 1 88.5 70 ASP B N 1
ATOM 3402 C CA . ASP B 1 70 ? 13.312 -6.344 12.055 1 88.5 70 ASP B CA 1
ATOM 3403 C C . ASP B 1 70 ? 11.953 -6.988 11.797 1 88.5 70 ASP B C 1
ATOM 3405 O O . ASP B 1 70 ? 10.938 -6.562 12.359 1 88.5 70 ASP B O 1
ATOM 3409 N N . GLY B 1 71 ? 11.961 -7.953 10.914 1 93.88 71 GLY B N 1
ATOM 3410 C CA . GLY B 1 71 ? 10.742 -8.695 10.609 1 93.88 71 GLY B CA 1
ATOM 3411 C C . GLY B 1 71 ? 10.789 -10.133 11.094 1 93.88 71 GLY B C 1
ATOM 3412 O O . GLY B 1 71 ? 10.984 -10.383 12.281 1 93.88 71 GLY B O 1
ATOM 3413 N N . PHE B 1 72 ? 10.703 -11.047 10.219 1 97.25 72 PHE B N 1
ATOM 3414 C CA . PHE B 1 72 ? 10.664 -12.461 10.562 1 97.25 72 PHE B CA 1
ATOM 3415 C C . PHE B 1 72 ? 12.07 -12.984 10.836 1 97.25 72 PHE B C 1
ATOM 3417 O O . PHE B 1 72 ? 12.242 -14.148 11.203 1 97.25 72 PHE B O 1
ATOM 3424 N N . ASN B 1 73 ? 13.07 -12.164 10.695 1 97.38 73 ASN B N 1
ATOM 3425 C CA . ASN B 1 73 ? 14.469 -12.492 10.93 1 97.38 73 ASN B CA 1
ATOM 3426 C C . ASN B 1 73 ? 14.883 -13.742 10.156 1 97.38 73 ASN B C 1
ATOM 3428 O O . ASN B 1 73 ? 15.406 -14.695 10.742 1 97.38 73 ASN B O 1
ATOM 3432 N N . ARG B 1 74 ? 14.656 -13.758 8.875 1 98 74 ARG B N 1
ATOM 3433 C CA . ARG B 1 74 ? 15.047 -14.797 7.934 1 98 74 ARG B CA 1
ATOM 3434 C C . ARG B 1 74 ? 16.031 -14.266 6.902 1 98 74 ARG B C 1
ATOM 3436 O O . ARG B 1 74 ? 15.719 -14.195 5.711 1 98 74 ARG B O 1
ATOM 3443 N N . PRO B 1 75 ? 17.203 -13.938 7.41 1 96.88 75 PRO B N 1
ATOM 3444 C CA . PRO B 1 75 ? 18.203 -13.391 6.488 1 96.88 75 PRO B CA 1
ATOM 3445 C C . PRO B 1 75 ? 18.516 -14.328 5.332 1 96.88 75 PRO B C 1
ATOM 3447 O O . PRO B 1 75 ? 18.906 -13.883 4.25 1 96.88 75 PRO B O 1
ATOM 3450 N N . ASP B 1 76 ? 18.344 -15.633 5.516 1 97.88 76 ASP B N 1
ATOM 3451 C CA . ASP B 1 76 ? 18.578 -16.609 4.449 1 97.88 76 ASP B CA 1
ATOM 3452 C C . ASP B 1 76 ? 17.625 -16.359 3.271 1 97.88 76 ASP B C 1
ATOM 3454 O O . ASP B 1 76 ? 18.031 -16.469 2.111 1 97.88 76 ASP B O 1
ATOM 3458 N N . ILE B 1 77 ? 16.391 -15.992 3.574 1 98.31 77 ILE B N 1
ATOM 3459 C CA . ILE B 1 77 ? 15.406 -15.711 2.535 1 98.31 77 ILE B CA 1
ATOM 3460 C C . ILE B 1 77 ? 15.766 -14.406 1.823 1 98.31 77 ILE B C 1
ATOM 3462 O O . ILE B 1 77 ? 15.719 -14.328 0.593 1 98.31 77 ILE B O 1
ATOM 3466 N N . VAL B 1 78 ? 16.156 -13.422 2.607 1 97.75 78 VAL B N 1
ATOM 3467 C CA . VAL B 1 78 ? 16.5 -12.117 2.047 1 97.75 78 VAL B CA 1
ATOM 3468 C C . VAL B 1 78 ? 17.688 -12.258 1.1 1 97.75 78 VAL B C 1
ATOM 3470 O O . VAL B 1 78 ? 17.656 -11.766 -0.028 1 97.75 78 VAL B O 1
ATOM 3473 N N . GLU B 1 79 ? 18.703 -12.961 1.488 1 97.19 79 GLU B N 1
ATOM 3474 C CA . GLU B 1 79 ? 19.922 -13.148 0.696 1 97.19 79 GLU B CA 1
ATOM 3475 C C . GLU B 1 79 ? 19.625 -13.93 -0.579 1 97.19 79 GLU B C 1
ATOM 3477 O O . GLU B 1 79 ? 20.125 -13.594 -1.652 1 97.19 79 GLU B O 1
ATOM 3482 N N . PHE B 1 80 ? 18.891 -14.945 -0.441 1 97.75 80 PHE B N 1
ATOM 3483 C CA . PHE B 1 80 ? 18.516 -15.734 -1.604 1 97.75 80 PHE B CA 1
ATOM 3484 C C . PHE B 1 80 ? 17.766 -14.875 -2.623 1 97.75 80 PHE B C 1
ATOM 3486 O O . PHE B 1 80 ? 18.125 -14.867 -3.805 1 97.75 80 PHE B O 1
ATOM 3493 N N . TYR B 1 81 ? 16.781 -14.156 -2.186 1 97.94 81 TYR B N 1
ATOM 3494 C CA . TYR B 1 81 ? 15.984 -13.312 -3.068 1 97.94 81 TYR B CA 1
ATOM 3495 C C . TYR B 1 81 ? 16.859 -12.289 -3.789 1 97.94 81 TYR B C 1
ATOM 3497 O O . TYR B 1 81 ? 16.641 -12.016 -4.973 1 97.94 81 TYR B O 1
ATOM 3505 N N . ARG B 1 82 ? 17.75 -11.758 -3.076 1 96.06 82 ARG B N 1
ATOM 3506 C CA . ARG B 1 82 ? 18.672 -10.766 -3.631 1 96.06 82 ARG B CA 1
ATOM 3507 C C . ARG B 1 82 ? 19.5 -11.359 -4.766 1 96.06 82 ARG B C 1
ATOM 3509 O O . ARG B 1 82 ? 19.812 -10.664 -5.738 1 96.06 82 ARG B O 1
ATOM 3516 N N . GLN B 1 83 ? 19.781 -12.586 -4.68 1 96.25 83 GLN B N 1
ATOM 3517 C CA . GLN B 1 83 ? 20.703 -13.234 -5.613 1 96.25 83 GLN B CA 1
ATOM 3518 C C . GLN B 1 83 ? 19.953 -13.727 -6.855 1 96.25 83 GLN B C 1
ATOM 3520 O O . GLN B 1 83 ? 20.562 -13.867 -7.926 1 96.25 83 GLN B O 1
ATOM 3525 N N . VAL B 1 84 ? 18.719 -14.008 -6.75 1 96 84 VAL B N 1
ATOM 3526 C CA . VAL B 1 84 ? 17.953 -14.555 -7.863 1 96 84 VAL B CA 1
ATOM 3527 C C . VAL B 1 84 ? 17.781 -13.492 -8.945 1 96 84 VAL B C 1
ATOM 3529 O O . VAL B 1 84 ? 17.344 -12.375 -8.656 1 96 84 VAL B O 1
ATOM 3532 N N . ASN B 1 85 ? 18.094 -13.828 -10.203 1 92.75 85 ASN B N 1
ATOM 3533 C CA . ASN B 1 85 ? 17.984 -12.883 -11.312 1 92.75 85 ASN B CA 1
ATOM 3534 C C . ASN B 1 85 ? 16.797 -13.195 -12.203 1 92.75 85 ASN B C 1
ATOM 3536 O O . ASN B 1 85 ? 16.312 -12.328 -12.945 1 92.75 85 ASN B O 1
ATOM 3540 N N . LEU B 1 86 ? 16.375 -14.453 -12.141 1 90.88 86 LEU B N 1
ATOM 3541 C CA . LEU B 1 86 ? 15.234 -14.836 -12.977 1 90.88 86 LEU B CA 1
ATOM 3542 C C . LEU B 1 86 ? 13.953 -14.172 -12.484 1 90.88 86 LEU B C 1
ATOM 3544 O O . LEU B 1 86 ? 13.453 -14.5 -11.406 1 90.88 86 LEU B O 1
ATOM 3548 N N . ARG B 1 87 ? 13.375 -13.336 -13.297 1 89.88 87 ARG B N 1
ATOM 3549 C CA . ARG B 1 87 ? 12.211 -12.531 -12.938 1 89.88 87 ARG B CA 1
ATOM 3550 C C . ARG B 1 87 ? 11.016 -13.406 -12.594 1 89.88 87 ARG B C 1
ATOM 3552 O O . ARG B 1 87 ? 10.242 -13.086 -11.695 1 89.88 87 ARG B O 1
ATOM 3559 N N . ILE B 1 88 ? 10.844 -14.453 -13.367 1 88.75 88 ILE B N 1
ATOM 3560 C CA . ILE B 1 88 ? 9.695 -15.32 -13.156 1 88.75 88 ILE B CA 1
ATOM 3561 C C . ILE B 1 88 ? 9.773 -15.961 -11.773 1 88.75 88 ILE B C 1
ATOM 3563 O O . ILE B 1 88 ? 8.75 -16.125 -11.102 1 88.75 88 ILE B O 1
ATOM 3567 N N . ILE B 1 89 ? 10.977 -16.328 -11.32 1 92.69 89 ILE B N 1
ATOM 3568 C CA . ILE B 1 89 ? 11.164 -16.938 -10.008 1 92.69 89 ILE B CA 1
ATOM 3569 C C . ILE B 1 89 ? 10.938 -15.883 -8.922 1 92.69 89 ILE B C 1
ATOM 3571 O O . ILE B 1 89 ? 10.289 -16.156 -7.906 1 92.69 89 ILE B O 1
ATOM 3575 N N . LYS B 1 90 ? 11.406 -14.703 -9.156 1 94.62 90 LYS B N 1
ATOM 3576 C CA . LYS B 1 90 ? 11.203 -13.609 -8.203 1 94.62 90 LYS B CA 1
ATOM 3577 C C . LYS B 1 90 ? 9.719 -13.305 -8.023 1 94.62 90 LYS B C 1
ATOM 3579 O O . LYS B 1 90 ? 9.25 -13.094 -6.906 1 94.62 90 LYS B O 1
ATOM 3584 N N . ALA B 1 91 ? 9.055 -13.289 -9.117 1 93.44 91 ALA B N 1
ATOM 3585 C CA . ALA B 1 91 ? 7.625 -12.992 -9.078 1 93.44 91 ALA B CA 1
ATOM 3586 C C . ALA B 1 91 ? 6.875 -14.047 -8.266 1 93.44 91 ALA B C 1
ATOM 3588 O O . ALA B 1 91 ? 6.035 -13.711 -7.426 1 93.44 91 ALA B O 1
ATOM 3589 N N . ASP B 1 92 ? 7.184 -15.281 -8.508 1 93.12 92 ASP B N 1
ATOM 3590 C CA . ASP B 1 92 ? 6.531 -16.359 -7.777 1 93.12 92 ASP B CA 1
ATOM 3591 C C . ASP B 1 92 ? 6.863 -16.297 -6.289 1 93.12 92 ASP B C 1
ATOM 3593 O O . ASP B 1 92 ? 5.973 -16.422 -5.445 1 93.12 92 ASP B O 1
ATOM 3597 N N . LEU B 1 93 ? 8.117 -16.078 -6 1 96.88 93 LEU B N 1
ATOM 3598 C CA . LEU B 1 93 ? 8.531 -15.969 -4.605 1 96.88 93 LEU B CA 1
ATOM 3599 C C . LEU B 1 93 ? 7.82 -14.805 -3.922 1 96.88 93 LEU B C 1
ATOM 3601 O O . LEU B 1 93 ? 7.312 -14.953 -2.807 1 96.88 93 LEU B O 1
ATOM 3605 N N . LEU B 1 94 ? 7.801 -13.703 -4.598 1 98 94 LEU B N 1
ATOM 3606 C CA . LEU B 1 94 ? 7.238 -12.492 -4.02 1 98 94 LEU B CA 1
ATOM 3607 C C . LEU B 1 94 ? 5.766 -12.68 -3.674 1 98 94 LEU B C 1
ATOM 3609 O O . LEU B 1 94 ? 5.305 -12.227 -2.625 1 98 94 LEU B O 1
ATOM 3613 N N . ARG B 1 95 ? 5.043 -13.367 -4.508 1 97.44 95 ARG B N 1
ATOM 3614 C CA . ARG B 1 95 ? 3.635 -13.656 -4.254 1 97.44 95 ARG B CA 1
ATOM 3615 C C . ARG B 1 95 ? 3.453 -14.383 -2.924 1 97.44 95 ARG B C 1
ATOM 3617 O O . ARG B 1 95 ? 2.594 -14.008 -2.123 1 97.44 95 ARG B O 1
ATOM 3624 N N . TYR B 1 96 ? 4.238 -15.352 -2.703 1 98.31 96 TYR B N 1
ATOM 3625 C CA . TYR B 1 96 ? 4.145 -16.156 -1.484 1 98.31 96 TYR B CA 1
ATOM 3626 C C . TYR B 1 96 ? 4.637 -15.359 -0.278 1 98.31 96 TYR B C 1
ATOM 3628 O O . TYR B 1 96 ? 4.078 -15.477 0.817 1 98.31 96 TYR B O 1
ATOM 3636 N N . MET B 1 97 ? 5.652 -14.555 -0.476 1 98.75 97 MET B N 1
ATOM 3637 C CA . MET B 1 97 ? 6.199 -13.742 0.609 1 98.75 97 MET B CA 1
ATOM 3638 C C . MET B 1 97 ? 5.188 -12.703 1.075 1 98.75 97 MET B C 1
ATOM 3640 O O . MET B 1 97 ? 5.02 -12.484 2.277 1 98.75 97 MET B O 1
ATOM 3644 N N . ILE B 1 98 ? 4.508 -12.055 0.145 1 98.69 98 ILE B N 1
ATOM 3645 C CA . ILE B 1 98 ? 3.492 -11.055 0.454 1 98.69 98 ILE B CA 1
ATOM 3646 C C . ILE B 1 98 ? 2.357 -11.703 1.247 1 98.69 98 ILE B C 1
ATOM 3648 O O . ILE B 1 98 ? 1.939 -11.18 2.281 1 98.69 98 ILE B O 1
ATOM 3652 N N . LEU B 1 99 ? 1.902 -12.844 0.77 1 98.75 99 LEU B N 1
ATOM 3653 C CA . LEU B 1 99 ? 0.785 -13.523 1.418 1 98.75 99 LEU B CA 1
ATOM 3654 C C . LEU B 1 99 ? 1.181 -14.023 2.805 1 98.75 99 LEU B C 1
ATOM 3656 O O . LEU B 1 99 ? 0.361 -14.023 3.725 1 98.75 99 LEU B O 1
ATOM 3660 N N . TYR B 1 100 ? 2.414 -14.445 2.943 1 98.75 100 TYR B N 1
ATOM 3661 C CA . TYR B 1 100 ? 2.877 -14.859 4.262 1 98.75 100 TYR B CA 1
ATOM 3662 C C . TYR B 1 100 ? 2.938 -13.68 5.223 1 98.75 100 TYR B C 1
ATOM 3664 O O . TYR B 1 100 ? 2.492 -13.781 6.367 1 98.75 100 TYR B O 1
ATOM 3672 N N . ALA B 1 101 ? 3.494 -12.586 4.77 1 98.19 101 ALA B N 1
ATOM 3673 C CA . ALA B 1 101 ? 3.785 -11.438 5.629 1 98.19 101 ALA B CA 1
ATOM 3674 C C . ALA B 1 101 ? 2.504 -10.711 6.023 1 98.19 101 ALA B C 1
ATOM 3676 O O . ALA B 1 101 ? 2.334 -10.328 7.184 1 98.19 101 ALA B O 1
ATOM 3677 N N . GLU B 1 102 ? 1.552 -10.547 5.023 1 96.94 102 GLU B N 1
ATOM 3678 C CA . GLU B 1 102 ? 0.457 -9.617 5.301 1 96.94 102 GLU B CA 1
ATOM 3679 C C . GLU B 1 102 ? -0.894 -10.25 4.973 1 96.94 102 GLU B C 1
ATOM 3681 O O . GLU B 1 102 ? -1.938 -9.742 5.395 1 96.94 102 GLU B O 1
ATOM 3686 N N . GLY B 1 103 ? -0.88 -11.367 4.223 1 98.19 103 GLY B N 1
ATOM 3687 C CA . GLY B 1 103 ? -2.139 -11.953 3.787 1 98.19 103 GLY B CA 1
ATOM 3688 C C . GLY B 1 103 ? -2.91 -11.055 2.832 1 98.19 103 GLY B C 1
ATOM 3689 O O . GLY B 1 103 ? -2.326 -10.195 2.174 1 98.19 103 GLY B O 1
ATOM 3690 N N . GLY B 1 104 ? -4.219 -11.367 2.686 1 98.25 104 GLY B N 1
ATOM 3691 C CA . GLY B 1 104 ? -5.059 -10.656 1.74 1 98.25 104 GLY B CA 1
ATOM 3692 C C . GLY B 1 104 ? -5.289 -11.414 0.448 1 98.25 104 GLY B C 1
ATOM 3693 O O . GLY B 1 104 ? -5.211 -12.641 0.423 1 98.25 104 GLY B O 1
ATOM 3694 N N . ILE B 1 105 ? -5.691 -10.625 -0.562 1 98.81 105 ILE B N 1
ATOM 3695 C CA . ILE B 1 105 ? -5.93 -11.18 -1.889 1 98.81 105 ILE B CA 1
ATOM 3696 C C . ILE B 1 105 ? -4.742 -10.883 -2.799 1 98.81 105 ILE B C 1
ATOM 3698 O O . ILE B 1 105 ? -4.363 -9.719 -2.969 1 98.81 105 ILE B O 1
ATOM 3702 N N . TYR B 1 106 ? -4.145 -11.914 -3.283 1 98.81 106 TYR B N 1
ATOM 3703 C CA . TYR B 1 106 ? -3.182 -11.734 -4.363 1 98.81 106 TYR B CA 1
ATOM 3704 C C . TYR B 1 106 ? -3.803 -12.086 -5.711 1 98.81 106 TYR B C 1
ATOM 3706 O O . TYR B 1 106 ? -4.5 -13.102 -5.836 1 98.81 106 TYR B O 1
ATOM 3714 N N . ALA B 1 107 ? -3.584 -11.297 -6.691 1 98.5 107 ALA B N 1
ATOM 3715 C CA . ALA B 1 107 ? -3.951 -11.594 -8.07 1 98.5 107 ALA B CA 1
ATOM 3716 C C . ALA B 1 107 ? -2.869 -11.133 -9.039 1 98.5 107 ALA B C 1
ATOM 3718 O O . ALA B 1 107 ? -2.281 -10.062 -8.859 1 98.5 107 ALA B O 1
ATOM 3719 N N . ASP B 1 108 ? -2.594 -11.945 -10.062 1 96.62 108 ASP B N 1
ATOM 3720 C CA . ASP B 1 108 ? -1.692 -11.492 -11.117 1 96.62 108 ASP B CA 1
ATOM 3721 C C . ASP B 1 108 ? -2.184 -10.18 -11.734 1 96.62 108 ASP B C 1
ATOM 3723 O O . ASP B 1 108 ? -3.381 -9.891 -11.711 1 96.62 108 ASP B O 1
ATOM 3727 N N . ILE B 1 109 ? -1.252 -9.445 -12.328 1 96.12 109 ILE B N 1
ATOM 3728 C CA . ILE B 1 109 ? -1.557 -8.109 -12.828 1 96.12 109 ILE B CA 1
ATOM 3729 C C . ILE B 1 109 ? -2.57 -8.203 -13.969 1 96.12 109 ILE B C 1
ATOM 3731 O O . ILE B 1 109 ? -3.322 -7.258 -14.219 1 96.12 109 ILE B O 1
ATOM 3735 N N . ASP B 1 110 ? -2.605 -9.383 -14.688 1 95.38 110 ASP B N 1
ATOM 3736 C CA . ASP B 1 110 ? -3.516 -9.531 -15.812 1 95.38 110 ASP B CA 1
ATOM 3737 C C . ASP B 1 110 ? -4.793 -10.266 -15.398 1 95.38 110 ASP B C 1
ATOM 3739 O O . ASP B 1 110 ? -5.477 -10.852 -16.234 1 95.38 110 ASP B O 1
ATOM 3743 N N . VAL B 1 111 ? -5.078 -10.258 -14.148 1 97.44 111 VAL B N 1
ATOM 3744 C CA . VAL B 1 111 ? -6.324 -10.812 -13.641 1 97.44 111 VAL B CA 1
ATOM 3745 C C . VAL B 1 111 ? -7.289 -9.688 -13.281 1 97.44 111 VAL B C 1
ATOM 3747 O O . VAL B 1 111 ? -6.922 -8.75 -12.57 1 97.44 111 VAL B O 1
ATOM 3750 N N . GLU B 1 112 ? -8.461 -9.812 -13.781 1 97.19 112 GLU B N 1
ATOM 3751 C CA . GLU B 1 112 ? -9.516 -8.844 -13.5 1 97.19 112 GLU B CA 1
ATOM 3752 C C . GLU B 1 112 ? -10.516 -9.391 -12.484 1 97.19 112 GLU B C 1
ATOM 3754 O O . GLU B 1 112 ? -10.852 -10.578 -12.516 1 97.19 112 GLU B O 1
ATOM 3759 N N . ALA B 1 113 ? -10.984 -8.531 -11.602 1 98.5 113 ALA B N 1
ATOM 3760 C CA . ALA B 1 113 ? -12.023 -8.906 -10.648 1 98.5 113 ALA B CA 1
ATOM 3761 C C . ALA B 1 113 ? -13.414 -8.773 -11.266 1 98.5 113 ALA B C 1
ATOM 3763 O O . ALA B 1 113 ? -13.812 -7.688 -11.688 1 98.5 113 ALA B O 1
ATOM 3764 N N . LEU B 1 114 ? -14.125 -9.891 -11.258 1 98.31 114 LEU B N 1
ATOM 3765 C CA . LEU B 1 114 ? -15.484 -9.875 -11.789 1 98.31 114 LEU B CA 1
ATOM 3766 C C . LEU B 1 114 ? -16.5 -9.617 -10.68 1 98.31 114 LEU B C 1
ATOM 3768 O O . LEU B 1 114 ? -17.562 -9.047 -10.922 1 98.31 114 LEU B O 1
ATOM 3772 N N . LYS B 1 115 ? -16.234 -10.07 -9.477 1 98.31 115 LYS B N 1
ATOM 3773 C CA . LYS B 1 115 ? -17.109 -9.969 -8.305 1 98.31 115 LYS B CA 1
ATOM 3774 C C . LYS B 1 115 ? -16.344 -9.414 -7.102 1 98.31 115 LYS B C 1
ATOM 3776 O O . LYS B 1 115 ? -15.109 -9.5 -7.051 1 98.31 115 LYS B O 1
ATOM 3781 N N . PRO B 1 116 ? -17.078 -8.773 -6.156 1 98.12 116 PRO B N 1
ATOM 3782 C CA . PRO B 1 116 ? -16.406 -8.32 -4.934 1 98.12 116 PRO B CA 1
ATOM 3783 C C . PRO B 1 116 ? -15.992 -9.469 -4.027 1 98.12 116 PRO B C 1
ATOM 3785 O O . PRO B 1 116 ? -16.531 -10.578 -4.133 1 98.12 116 PRO B O 1
ATOM 3788 N N . PHE B 1 117 ? -15.133 -9.211 -3.119 1 98.25 117 PHE B N 1
ATOM 3789 C CA . PHE B 1 117 ? -14.5 -10.211 -2.271 1 98.25 117 PHE B CA 1
ATOM 3790 C C . PHE B 1 117 ? -15.539 -10.961 -1.444 1 98.25 117 PHE B C 1
ATOM 3792 O O . PHE B 1 117 ? -15.406 -12.156 -1.199 1 98.25 117 PHE B O 1
ATOM 3799 N N . HIS B 1 118 ? -16.531 -10.289 -0.982 1 96.94 118 HIS B N 1
ATOM 3800 C CA . HIS B 1 118 ? -17.484 -10.977 -0.128 1 96.94 118 HIS B CA 1
ATOM 3801 C C . HIS B 1 118 ? -18.156 -12.133 -0.87 1 96.94 118 HIS B C 1
ATOM 3803 O O . HIS B 1 118 ? -18.641 -13.078 -0.247 1 96.94 118 HIS B O 1
ATOM 3809 N N . ARG B 1 119 ? -18.109 -12.102 -2.225 1 97.12 119 ARG B N 1
ATOM 3810 C CA . ARG B 1 119 ? -18.688 -13.172 -3.031 1 97.12 119 ARG B CA 1
ATOM 3811 C C . ARG B 1 119 ? -17.719 -14.359 -3.133 1 97.12 119 ARG B C 1
ATOM 3813 O O . ARG B 1 119 ? -18.125 -15.453 -3.541 1 97.12 119 ARG B O 1
ATOM 3820 N N . PHE B 1 120 ? -16.469 -14.18 -2.791 1 97.81 120 PHE B N 1
ATOM 3821 C CA . PHE B 1 120 ? -15.508 -15.281 -2.768 1 97.81 120 PHE B CA 1
ATOM 3822 C C . PHE B 1 120 ? -15.82 -16.25 -1.63 1 97.81 120 PHE B C 1
ATOM 3824 O O . PHE B 1 120 ? -15.312 -17.375 -1.607 1 97.81 120 PHE B O 1
ATOM 3831 N N . ILE B 1 121 ? -16.594 -15.773 -0.667 1 97.31 121 ILE B N 1
ATOM 3832 C CA . ILE B 1 121 ? -16.875 -16.5 0.563 1 97.31 121 ILE B CA 1
ATOM 3833 C C . ILE B 1 121 ? -18.219 -17.203 0.462 1 97.31 121 ILE B C 1
ATOM 3835 O O . ILE B 1 121 ? -19.266 -16.562 0.595 1 97.31 121 ILE B O 1
ATOM 3839 N N . PRO B 1 122 ? -18.125 -18.5 0.373 1 95.69 122 PRO B N 1
ATOM 3840 C CA . PRO B 1 122 ? -19.406 -19.203 0.323 1 95.69 122 PRO B CA 1
ATOM 3841 C C . PRO B 1 122 ? -20.172 -19.125 1.64 1 95.69 122 PRO B C 1
ATOM 3843 O O . PRO B 1 122 ? -19.578 -19.25 2.715 1 95.69 122 PRO B O 1
ATOM 3846 N N . GLU B 1 123 ? -21.438 -19.047 1.551 1 93.25 123 GLU B N 1
ATOM 3847 C CA . GLU B 1 123 ? -22.297 -18.922 2.723 1 93.25 123 GLU B CA 1
ATOM 3848 C C . GLU B 1 123 ? -22.297 -20.188 3.553 1 93.25 123 GLU B C 1
ATOM 3850 O O . GLU B 1 123 ? -22.453 -20.141 4.777 1 93.25 123 GLU B O 1
ATOM 3855 N N . ARG B 1 124 ? -22.078 -21.234 2.926 1 94.25 124 ARG B N 1
ATOM 3856 C CA . ARG B 1 124 ? -22.25 -22.531 3.572 1 94.25 124 ARG B CA 1
ATOM 3857 C C . ARG B 1 124 ? -21.109 -22.812 4.547 1 94.25 124 ARG B C 1
ATOM 3859 O O . ARG B 1 124 ? -21.203 -23.703 5.383 1 94.25 124 ARG B O 1
ATOM 3866 N N . HIS B 1 125 ? -20.031 -22.094 4.371 1 95.88 125 HIS B N 1
ATOM 3867 C CA . HIS B 1 125 ? -18.891 -22.328 5.242 1 95.88 125 HIS B CA 1
ATOM 3868 C C . HIS B 1 125 ? -18.672 -21.156 6.199 1 95.88 125 HIS B C 1
ATOM 3870 O O . HIS B 1 125 ? -18.891 -20 5.832 1 95.88 125 HIS B O 1
ATOM 3876 N N . ASN B 1 126 ? -18.281 -21.5 7.355 1 96.06 126 ASN B N 1
ATOM 3877 C CA . ASN B 1 126 ? -17.875 -20.484 8.32 1 96.06 126 ASN B CA 1
ATOM 3878 C C . ASN B 1 126 ? -16.453 -19.984 8.031 1 96.06 126 ASN B C 1
ATOM 3880 O O . ASN B 1 126 ? -15.508 -20.766 7.984 1 96.06 126 ASN B O 1
ATOM 3884 N N . GLU B 1 127 ? -16.312 -18.734 7.852 1 94.38 127 GLU B N 1
ATOM 3885 C CA . GLU B 1 127 ? -15.039 -18.141 7.465 1 94.38 127 GLU B CA 1
ATOM 3886 C C . GLU B 1 127 ? -13.969 -18.406 8.516 1 94.38 127 GLU B C 1
ATOM 3888 O O . GLU B 1 127 ? -12.773 -18.281 8.234 1 94.38 127 GLU B O 1
ATOM 3893 N N . GLN B 1 128 ? -14.344 -18.688 9.727 1 95.12 128 GLN B N 1
ATOM 3894 C CA . GLN B 1 128 ? -13.391 -18.984 10.789 1 95.12 128 GLN B CA 1
ATOM 3895 C C . GLN B 1 128 ? -12.781 -20.375 10.617 1 95.12 128 GLN B C 1
ATOM 3897 O O . GLN B 1 128 ? -11.789 -20.703 11.266 1 95.12 128 GLN B O 1
ATOM 3902 N N . ASP B 1 129 ? -13.32 -21.125 9.664 1 96.62 129 ASP B N 1
ATOM 3903 C CA . ASP B 1 129 ? -12.914 -22.531 9.539 1 96.62 129 ASP B CA 1
ATOM 3904 C C . ASP B 1 129 ? -11.789 -22.688 8.516 1 96.62 129 ASP B C 1
ATOM 3906 O O . ASP B 1 129 ? -11.281 -23.781 8.305 1 96.62 129 ASP B O 1
ATOM 3910 N N . TYR B 1 130 ? -11.375 -21.688 7.922 1 97.69 130 TYR B N 1
ATOM 3911 C CA . TYR B 1 130 ? -10.289 -21.781 6.953 1 97.69 130 TYR B CA 1
ATOM 3912 C C . TYR B 1 130 ? -9.445 -20.516 6.945 1 97.69 130 TYR B C 1
ATOM 3914 O O . TYR B 1 130 ? -9.906 -19.453 7.363 1 97.69 130 TYR B O 1
ATOM 3922 N N . ASP B 1 131 ? -8.219 -20.672 6.473 1 98.25 131 ASP B N 1
ATOM 3923 C CA . ASP B 1 131 ? -7.234 -19.594 6.488 1 98.25 131 ASP B CA 1
ATOM 3924 C C . ASP B 1 131 ? -6.668 -19.344 5.09 1 98.25 131 ASP B C 1
ATOM 3926 O O . ASP B 1 131 ? -5.895 -18.406 4.887 1 98.25 131 ASP B O 1
ATOM 3930 N N . LEU B 1 132 ? -6.988 -20.203 4.184 1 98.69 132 LEU B N 1
ATOM 3931 C CA . LEU B 1 132 ? -6.539 -20.141 2.795 1 98.69 132 LEU B CA 1
ATOM 3932 C C . LEU B 1 132 ? -7.691 -20.422 1.837 1 98.69 132 LEU B C 1
ATOM 3934 O O . LEU B 1 132 ? -8.508 -21.297 2.088 1 98.69 132 LEU B O 1
ATOM 3938 N N . ILE B 1 133 ? -7.797 -19.594 0.79 1 98.81 133 ILE B N 1
ATOM 3939 C CA . ILE B 1 133 ? -8.789 -19.797 -0.258 1 98.81 133 ILE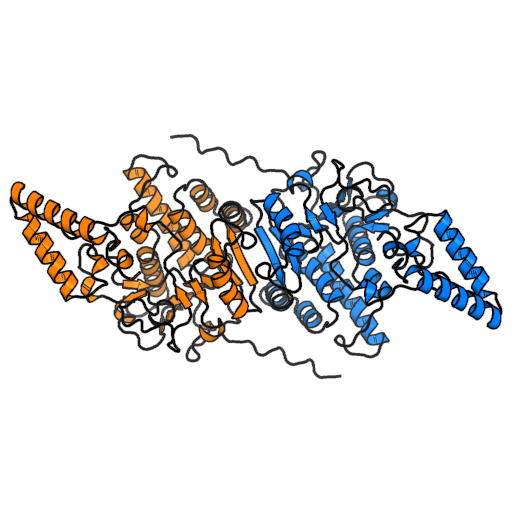 B CA 1
ATOM 3940 C C . ILE B 1 133 ? -8.086 -19.984 -1.602 1 98.81 133 ILE B C 1
ATOM 3942 O O . ILE B 1 133 ? -7.328 -19.125 -2.043 1 98.81 133 ILE B O 1
ATOM 3946 N N . VAL B 1 134 ? -8.344 -21.125 -2.219 1 98.75 134 VAL B N 1
ATOM 3947 C CA . VAL B 1 134 ? -7.777 -21.438 -3.527 1 98.75 134 VAL B CA 1
ATOM 3948 C C . VAL B 1 134 ? -8.875 -21.938 -4.461 1 98.75 134 VAL B C 1
ATOM 3950 O O . VAL B 1 134 ? -9.977 -22.266 -4.008 1 98.75 134 VAL B O 1
ATOM 3953 N N . GLY B 1 135 ? -8.57 -21.875 -5.762 1 98.44 135 GLY B N 1
ATOM 3954 C CA . GLY B 1 135 ? -9.43 -22.469 -6.77 1 98.44 135 GLY B CA 1
ATOM 3955 C C . GLY B 1 135 ? -8.758 -23.562 -7.562 1 98.44 135 GLY B C 1
ATOM 3956 O O . GLY B 1 135 ? -7.527 -23.609 -7.648 1 98.44 135 GLY B O 1
ATOM 3957 N N . ILE B 1 136 ? -9.609 -24.438 -8.102 1 98.31 136 ILE B N 1
ATOM 3958 C CA . ILE B 1 136 ? -9.078 -25.453 -9.008 1 98.31 136 ILE B CA 1
ATOM 3959 C C . ILE B 1 136 ? -8.695 -24.812 -10.336 1 98.31 136 ILE B C 1
ATOM 3961 O O . ILE B 1 136 ? -9.469 -24.031 -10.906 1 98.31 136 ILE B O 1
ATOM 3965 N N . GLU B 1 137 ? -7.496 -25.078 -10.773 1 97.31 137 GLU B N 1
ATOM 3966 C CA . GLU B 1 137 ? -7.082 -24.578 -12.078 1 97.31 137 GLU B CA 1
ATOM 3967 C C . GLU B 1 137 ? -7.25 -25.641 -13.156 1 97.31 137 GLU B C 1
ATOM 3969 O O . GLU B 1 137 ? -7.895 -25.391 -14.18 1 97.31 137 GLU B O 1
ATOM 3974 N N . VAL B 1 138 ? -6.594 -26.766 -12.938 1 97.25 138 VAL B N 1
ATOM 3975 C CA . VAL B 1 138 ? -6.664 -27.875 -13.883 1 97.25 138 VAL B CA 1
ATOM 3976 C C . VAL B 1 138 ? -7.141 -29.125 -13.164 1 97.25 138 VAL B C 1
ATOM 3978 O O . VAL B 1 138 ? -6.555 -29.531 -12.156 1 97.25 138 VAL B O 1
ATOM 3981 N N . ASP B 1 139 ? -8.18 -29.719 -13.672 1 98.19 139 ASP B N 1
ATOM 3982 C CA . ASP B 1 139 ? -8.703 -30.984 -13.172 1 98.19 139 ASP B CA 1
ATOM 3983 C C . ASP B 1 139 ? -8.867 -31.984 -14.297 1 98.19 139 ASP B C 1
ATOM 3985 O O . ASP B 1 139 ? -9.984 -32.25 -14.75 1 98.19 139 ASP B O 1
ATOM 3989 N N . MET B 1 140 ? -7.738 -32.531 -14.688 1 97.62 140 MET B N 1
ATOM 3990 C CA . MET B 1 140 ? -7.668 -33.5 -15.758 1 97.62 140 MET B CA 1
ATOM 3991 C C . MET B 1 140 ? -6.875 -34.75 -15.312 1 97.62 140 MET B C 1
ATOM 3993 O O . MET B 1 140 ? -5.871 -35.094 -15.938 1 97.62 140 MET B O 1
ATOM 3997 N N . PRO B 1 141 ? -7.383 -35.438 -14.305 1 96.62 141 PRO B N 1
ATOM 3998 C CA . PRO B 1 141 ? -6.605 -36.5 -13.703 1 96.62 141 PRO B CA 1
ATOM 3999 C C . PRO B 1 141 ? -6.371 -37.688 -14.664 1 96.62 141 PRO B C 1
ATOM 4001 O O . PRO B 1 141 ? -5.484 -38.5 -14.438 1 96.62 141 PRO B O 1
ATOM 4004 N N . GLN B 1 142 ? -7.129 -37.781 -15.719 1 95.12 142 GLN B N 1
ATOM 4005 C CA . GLN B 1 142 ? -6.941 -38.844 -16.703 1 95.12 142 GLN B CA 1
ATOM 4006 C C . GLN B 1 142 ? -5.582 -38.75 -17.391 1 95.12 142 GLN B C 1
ATOM 4008 O O . GLN B 1 142 ? -5.109 -39.719 -18 1 95.12 142 GLN B O 1
ATOM 4013 N N . PHE B 1 143 ? -5.008 -37.625 -17.297 1 96.81 143 PHE B N 1
ATOM 4014 C CA . PHE B 1 143 ? -3.721 -37.406 -17.938 1 96.81 143 PHE B CA 1
ATOM 4015 C C . PHE B 1 143 ? -2.584 -37.5 -16.922 1 96.81 143 PHE B C 1
ATOM 4017 O O . PHE B 1 143 ? -1.44 -37.156 -17.234 1 96.81 143 PHE B O 1
ATOM 4024 N N . ARG B 1 144 ? -2.801 -37.875 -15.695 1 95.44 144 ARG B N 1
ATOM 4025 C CA . ARG B 1 144 ? -1.834 -37.812 -14.602 1 95.44 144 ARG B CA 1
ATOM 4026 C C . ARG B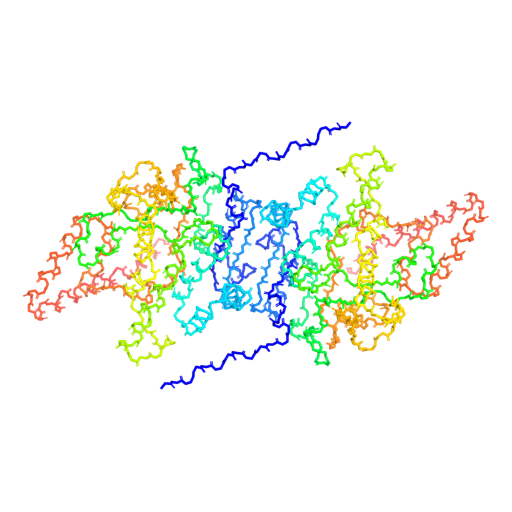 1 144 ? -0.578 -38.625 -14.938 1 95.44 144 ARG B C 1
ATOM 4028 O O . ARG B 1 144 ? 0.508 -38.312 -14.438 1 95.44 144 ARG B O 1
ATOM 4035 N N . ASN B 1 145 ? -0.693 -39.625 -15.82 1 94.75 145 ASN B N 1
ATOM 4036 C CA . ASN B 1 145 ? 0.447 -40.469 -16.156 1 94.75 145 ASN B CA 1
ATOM 4037 C C . ASN B 1 145 ? 1.081 -40.062 -17.484 1 94.75 145 ASN B C 1
ATOM 4039 O O . ASN B 1 145 ? 2.023 -40.688 -17.953 1 94.75 145 ASN B O 1
ATOM 4043 N N . HIS B 1 146 ? 0.515 -39.062 -18.094 1 95.06 146 HIS B N 1
ATOM 4044 C CA . HIS B 1 146 ? 1.1 -38.594 -19.328 1 95.06 146 HIS B CA 1
ATOM 4045 C C . HIS B 1 146 ? 2.477 -37.969 -19.094 1 95.06 146 HIS B C 1
ATOM 4047 O O . HIS B 1 146 ? 2.684 -37.25 -18.109 1 95.06 146 HIS B O 1
ATOM 4053 N N . ARG B 1 147 ? 3.398 -38.25 -19.953 1 89.44 147 ARG B N 1
ATOM 4054 C CA . ARG B 1 147 ? 4.801 -37.875 -19.766 1 89.44 147 ARG B CA 1
ATOM 4055 C C . ARG B 1 147 ? 4.969 -36.375 -19.703 1 89.44 147 ARG B C 1
ATOM 4057 O O . ARG B 1 147 ? 5.812 -35.875 -18.969 1 89.44 147 ARG B O 1
ATOM 4064 N N . ILE B 1 148 ? 4.207 -35.594 -20.453 1 89.19 148 ILE B N 1
ATOM 4065 C CA . ILE B 1 148 ? 4.383 -34.156 -20.547 1 89.19 148 ILE B CA 1
ATOM 4066 C C . ILE B 1 148 ? 3.277 -33.438 -19.766 1 89.19 148 ILE B C 1
ATOM 4068 O O . ILE B 1 148 ? 3.551 -32.531 -18.969 1 89.19 148 ILE B O 1
ATOM 4072 N N . LEU B 1 149 ? 2.074 -33.875 -19.906 1 92.25 149 LEU B N 1
ATOM 4073 C CA . LEU B 1 149 ? 0.911 -33.188 -19.359 1 92.25 149 LEU B CA 1
ATOM 4074 C C . LEU B 1 149 ? 0.693 -33.562 -17.891 1 92.25 149 LEU B C 1
ATOM 4076 O O . LEU B 1 149 ? -0.003 -32.844 -17.172 1 92.25 149 LEU B O 1
ATOM 4080 N N . GLY B 1 150 ? 1.202 -34.688 -17.516 1 93.06 150 GLY B N 1
ATOM 4081 C CA . GLY B 1 150 ? 0.902 -35.281 -16.219 1 93.06 150 GLY B CA 1
ATOM 4082 C C . GLY B 1 150 ? 1.141 -34.312 -15.07 1 93.06 150 GLY B C 1
ATOM 4083 O O . GLY B 1 150 ? 0.276 -34.156 -14.203 1 93.06 150 GLY B O 1
ATOM 4084 N N . GLN B 1 151 ? 2.227 -33.656 -15.039 1 88 151 GLN B N 1
ATOM 4085 C CA . GLN B 1 151 ? 2.627 -32.781 -13.938 1 88 151 GLN B CA 1
ATOM 4086 C C . GLN B 1 151 ? 1.735 -31.547 -13.859 1 88 151 GLN B C 1
ATOM 4088 O O . GLN B 1 151 ? 1.684 -30.875 -12.828 1 88 151 GLN B O 1
ATOM 4093 N N . LYS B 1 152 ? 0.958 -31.312 -14.914 1 90.69 152 LYS B N 1
ATOM 4094 C CA . LYS B 1 152 ? 0.142 -30.109 -14.992 1 90.69 152 LYS B CA 1
ATOM 4095 C C . LYS B 1 152 ? -1.345 -30.453 -14.922 1 90.69 152 LYS B C 1
ATOM 4097 O O . LYS B 1 152 ? -2.189 -29.547 -14.922 1 90.69 152 LYS B O 1
ATOM 4102 N N . SER B 1 153 ? -1.652 -31.703 -14.852 1 95.75 153 SER B N 1
ATOM 4103 C CA . SER B 1 153 ? -3.018 -32.156 -15.102 1 95.75 153 SER B CA 1
ATOM 4104 C C . SER B 1 153 ? -3.896 -31.953 -13.867 1 95.75 153 SER B C 1
ATOM 4106 O O . SER B 1 153 ? -5.125 -32.031 -13.961 1 95.75 153 SER B O 1
ATOM 4108 N N . GLN B 1 154 ? -3.293 -31.703 -12.734 1 97.06 154 GLN B N 1
ATOM 4109 C CA . GLN B 1 154 ? -3.977 -31.484 -11.461 1 97.06 154 GLN B CA 1
ATOM 4110 C C . GLN B 1 154 ? -3.352 -30.344 -10.688 1 97.06 154 GLN B C 1
ATOM 4112 O O . GLN B 1 154 ? -2.244 -30.469 -10.164 1 97.06 154 GLN B O 1
ATOM 4117 N N . SER B 1 155 ? -4.141 -29.172 -10.617 1 97.31 155 SER B N 1
ATOM 4118 C CA . SER B 1 155 ? -3.463 -28.062 -9.969 1 97.31 155 SER B CA 1
ATOM 4119 C C . SER B 1 155 ? -4.465 -27.062 -9.406 1 97.31 155 SER B C 1
ATOM 4121 O O . SER B 1 155 ? -5.551 -26.875 -9.961 1 97.31 155 SER B O 1
ATOM 4123 N N . PHE B 1 156 ? -4.086 -26.484 -8.281 1 98.12 156 PHE B N 1
ATOM 4124 C CA . PHE B 1 156 ? -4.75 -25.297 -7.754 1 98.12 156 PHE B CA 1
ATOM 4125 C C . PHE B 1 156 ? -4.242 -24.047 -8.453 1 98.12 156 PHE B C 1
ATOM 4127 O O . PHE B 1 156 ? -3.086 -23.984 -8.875 1 98.12 156 PHE B O 1
ATOM 4134 N N . CYS B 1 157 ? -5.121 -23.109 -8.516 1 97 157 CYS B N 1
ATOM 4135 C CA . CYS B 1 157 ? -4.828 -21.828 -9.133 1 97 157 CYS B CA 1
ATOM 4136 C C . CYS B 1 157 ? -3.824 -21.031 -8.297 1 97 157 CYS B C 1
ATOM 4138 O O . CYS B 1 157 ? -3.947 -20.969 -7.074 1 97 157 CYS B O 1
ATOM 4140 N N . GLN B 1 158 ? -2.887 -20.453 -9.016 1 94.69 158 GLN B N 1
ATOM 4141 C CA . GLN B 1 158 ? -1.88 -19.703 -8.281 1 94.69 158 GLN B CA 1
ATOM 4142 C C . GLN B 1 158 ? -1.92 -18.219 -8.656 1 94.69 158 GLN B C 1
ATOM 4144 O O . GLN B 1 158 ? -1.232 -17.406 -8.047 1 94.69 158 GLN B O 1
ATOM 4149 N N . TRP B 1 159 ? -2.672 -17.844 -9.688 1 96.31 159 TRP B N 1
ATOM 4150 C CA . TRP B 1 159 ? -2.711 -16.438 -10.078 1 96.31 159 TRP B CA 1
ATOM 4151 C C . TRP B 1 159 ? -3.699 -15.656 -9.219 1 96.31 159 TRP B C 1
ATOM 4153 O O . TRP B 1 159 ? -3.764 -14.422 -9.297 1 96.31 159 TRP B O 1
ATOM 4163 N N . THR B 1 160 ? -4.516 -16.25 -8.445 1 98.56 160 THR B N 1
ATOM 4164 C CA . THR B 1 160 ? -5.363 -15.648 -7.422 1 98.56 160 THR B CA 1
ATOM 4165 C C . THR B 1 160 ? -5.391 -16.516 -6.16 1 98.56 160 THR B C 1
ATOM 4167 O O . THR B 1 160 ? -5.715 -17.703 -6.219 1 98.56 160 THR B O 1
ATOM 4170 N N . ILE B 1 161 ? -5.008 -15.969 -5.055 1 98.75 161 ILE B N 1
ATOM 4171 C CA . ILE B 1 161 ? -4.945 -16.641 -3.76 1 98.75 161 ILE B CA 1
ATOM 4172 C C . ILE B 1 161 ? -5.395 -15.688 -2.658 1 98.75 161 ILE B C 1
ATOM 4174 O O . ILE B 1 161 ? -5.066 -14.5 -2.689 1 98.75 161 ILE B O 1
ATOM 4178 N N . VAL B 1 162 ? -6.148 -16.156 -1.746 1 98.81 162 VAL B N 1
ATOM 4179 C CA . VAL B 1 162 ? -6.484 -15.398 -0.55 1 98.81 162 VAL B CA 1
ATOM 4180 C C . VAL B 1 162 ? -5.938 -16.109 0.687 1 98.81 162 VAL B C 1
ATOM 4182 O O . VAL B 1 162 ? -6.098 -17.312 0.835 1 98.81 162 VAL B O 1
ATOM 4185 N N . ALA B 1 163 ? -5.285 -15.391 1.579 1 98.69 163 ALA B N 1
ATOM 4186 C CA . ALA B 1 163 ? -4.688 -16.047 2.742 1 98.69 163 ALA B CA 1
ATOM 4187 C C . ALA B 1 163 ? -4.73 -15.125 3.963 1 98.69 163 ALA B C 1
ATOM 4189 O O . ALA B 1 163 ? -4.703 -13.898 3.828 1 98.69 163 ALA B O 1
ATOM 4190 N N . ARG B 1 164 ? -4.871 -15.727 5.086 1 97.81 164 ARG B N 1
ATOM 4191 C CA . ARG B 1 164 ? -4.469 -15.055 6.32 1 97.81 164 ARG B CA 1
ATOM 4192 C C . ARG B 1 164 ? -2.949 -15 6.441 1 97.81 164 ARG B C 1
ATOM 4194 O O . ARG B 1 164 ? -2.244 -15.844 5.879 1 97.81 164 ARG B O 1
ATOM 4201 N N . PRO B 1 165 ? -2.428 -13.977 7.141 1 97.5 165 PRO B N 1
ATOM 4202 C CA . PRO B 1 165 ? -0.971 -13.898 7.281 1 97.5 165 PRO B CA 1
ATOM 4203 C C . PRO B 1 165 ? -0.388 -15.086 8.047 1 97.5 165 PRO B C 1
ATOM 4205 O O . PRO B 1 165 ? -1.046 -15.633 8.93 1 97.5 165 PRO B O 1
ATOM 4208 N N . ARG B 1 166 ? 0.796 -15.516 7.629 1 97.44 166 ARG B N 1
ATOM 4209 C CA . ARG B 1 166 ? 1.607 -16.516 8.312 1 97.44 166 ARG B CA 1
ATOM 4210 C C . ARG B 1 166 ? 1.047 -17.922 8.086 1 97.44 166 ARG B C 1
ATOM 4212 O O . ARG B 1 166 ? 1.279 -18.828 8.898 1 97.44 166 ARG B O 1
ATOM 4219 N N . HIS B 1 167 ? 0.195 -18.031 7.105 1 97.56 167 HIS B N 1
ATOM 4220 C CA . HIS B 1 167 ? -0.19 -19.406 6.754 1 97.56 167 HIS B CA 1
ATOM 4221 C C . HIS B 1 167 ? 1.032 -20.25 6.434 1 97.56 167 HIS B C 1
ATOM 4223 O O . HIS B 1 167 ? 1.867 -19.859 5.613 1 97.56 167 HIS B O 1
ATOM 4229 N N . PRO B 1 168 ? 1.131 -21.375 6.922 1 96.88 168 PRO B N 1
ATOM 4230 C CA . PRO B 1 168 ? 2.373 -22.141 6.836 1 96.88 168 PRO B CA 1
ATOM 4231 C C . PRO B 1 168 ? 2.701 -22.578 5.406 1 96.88 168 PRO B C 1
ATOM 4233 O O . PRO B 1 168 ? 3.875 -22.734 5.062 1 96.88 168 PRO B O 1
ATOM 4236 N N . VAL B 1 169 ? 1.701 -22.75 4.598 1 97.5 169 VAL B N 1
ATOM 4237 C CA . VAL B 1 169 ? 1.942 -23.219 3.238 1 97.5 169 VAL B CA 1
ATOM 4238 C C . VAL B 1 169 ? 2.877 -22.25 2.516 1 97.5 169 VAL B C 1
ATOM 4240 O O . VAL B 1 169 ? 3.709 -22.672 1.706 1 97.5 169 VAL B O 1
ATOM 4243 N N . MET B 1 170 ? 2.762 -21 2.824 1 97.88 170 MET B N 1
ATOM 4244 C CA . MET B 1 170 ? 3.557 -20 2.125 1 97.88 170 MET B CA 1
ATOM 4245 C C . MET B 1 170 ? 5.035 -20.125 2.477 1 97.88 170 MET B C 1
ATOM 4247 O O . MET B 1 170 ? 5.887 -20.172 1.588 1 97.88 170 MET B O 1
ATOM 4251 N N . LEU B 1 171 ? 5.332 -20.219 3.73 1 97.06 171 LEU B N 1
ATOM 4252 C CA . LEU B 1 171 ? 6.719 -20.344 4.16 1 97.06 171 LEU B CA 1
ATOM 4253 C C . LEU B 1 171 ? 7.324 -21.656 3.664 1 97.06 171 LEU B C 1
ATOM 4255 O O . LEU B 1 171 ? 8.469 -21.688 3.211 1 97.06 171 LEU B O 1
ATOM 4259 N N . HIS B 1 172 ? 6.488 -22.656 3.732 1 96.06 172 HIS B N 1
ATOM 4260 C CA . HIS B 1 172 ? 6.934 -23.953 3.232 1 96.06 172 HIS B CA 1
ATOM 4261 C C . HIS B 1 172 ? 7.316 -23.875 1.758 1 96.06 172 HIS B C 1
ATOM 4263 O O . HIS B 1 172 ? 8.352 -24.406 1.35 1 96.06 172 HIS B O 1
ATOM 4269 N N . LEU B 1 173 ? 6.523 -23.25 1.048 1 96.31 173 LEU B N 1
ATOM 4270 C CA . LEU B 1 173 ? 6.762 -23.094 -0.382 1 96.31 173 LEU B CA 1
ATOM 4271 C C . LEU B 1 173 ? 8.039 -22.297 -0.635 1 96.31 173 LEU B C 1
ATOM 4273 O O . LEU B 1 173 ? 8.844 -22.672 -1.491 1 96.31 173 LEU B O 1
ATOM 4277 N N . ILE B 1 174 ? 8.195 -21.219 0.068 1 97.69 174 ILE B N 1
ATOM 4278 C CA . ILE B 1 174 ? 9.383 -20.375 -0.078 1 97.69 174 ILE B CA 1
ATOM 4279 C C . ILE B 1 174 ? 10.633 -21.203 0.178 1 97.69 174 ILE B C 1
ATOM 4281 O O . ILE B 1 174 ? 11.562 -21.203 -0.635 1 97.69 174 ILE B O 1
ATOM 4285 N N . GLU B 1 175 ? 10.641 -21.953 1.179 1 97.38 175 GLU B N 1
ATOM 4286 C CA . GLU B 1 175 ? 11.797 -22.75 1.561 1 97.38 175 GLU B CA 1
ATOM 4287 C C . GLU B 1 175 ? 12.047 -23.875 0.55 1 97.38 175 GLU B C 1
ATOM 4289 O O . GLU B 1 175 ? 13.195 -24.172 0.223 1 97.38 175 GLU B O 1
ATOM 4294 N N . LYS B 1 176 ? 11.039 -24.438 0.097 1 95.75 176 LYS B N 1
ATOM 4295 C CA . LYS B 1 176 ? 11.164 -25.5 -0.9 1 95.75 176 LYS B CA 1
ATOM 4296 C C . LYS B 1 176 ? 11.75 -24.953 -2.203 1 95.75 176 LYS B C 1
ATOM 4298 O O . LYS B 1 176 ? 12.586 -25.609 -2.832 1 95.75 176 LYS B O 1
ATOM 4303 N N . ILE B 1 177 ? 11.242 -23.828 -2.584 1 95.69 177 ILE B N 1
ATOM 4304 C CA . ILE B 1 177 ? 11.742 -23.203 -3.801 1 95.69 177 ILE B CA 1
ATOM 4305 C C . ILE B 1 177 ? 13.227 -22.891 -3.645 1 95.69 177 ILE B C 1
ATOM 4307 O O . ILE B 1 177 ? 14.023 -23.141 -4.555 1 95.69 177 ILE B O 1
ATOM 4311 N N . MET B 1 178 ? 13.609 -22.375 -2.5 1 96.88 178 MET B N 1
ATOM 4312 C CA . MET B 1 178 ? 15.008 -22.062 -2.238 1 96.88 178 MET B CA 1
ATOM 4313 C C . MET B 1 178 ? 15.875 -23.328 -2.35 1 96.88 178 MET B C 1
ATOM 4315 O O . MET B 1 178 ? 16.906 -23.312 -3.021 1 96.88 178 MET B O 1
ATOM 4319 N N . LYS B 1 179 ? 15.414 -24.359 -1.732 1 96.62 179 LYS B N 1
ATOM 4320 C CA . LYS B 1 179 ? 16.156 -25.609 -1.763 1 96.62 179 LYS B CA 1
ATOM 4321 C C . LYS B 1 179 ? 16.266 -26.156 -3.186 1 96.62 179 LYS B C 1
ATOM 4323 O O . LYS B 1 179 ? 17.344 -26.547 -3.625 1 96.62 179 LYS B O 1
ATOM 4328 N N . TRP B 1 180 ? 15.164 -26.172 -3.842 1 95.31 180 TRP B N 1
ATOM 4329 C CA . TRP B 1 180 ? 15.117 -26.656 -5.219 1 95.31 180 TRP B CA 1
ATOM 4330 C C . TRP B 1 180 ? 16.047 -25.844 -6.109 1 95.31 180 TRP B C 1
ATOM 4332 O O . TRP B 1 180 ? 16.844 -26.406 -6.871 1 95.31 180 TRP B O 1
ATOM 4342 N N . PHE B 1 181 ? 15.969 -24.547 -6.008 1 96.31 181 PHE B N 1
ATOM 4343 C CA . PHE B 1 181 ? 16.75 -23.641 -6.855 1 96.31 181 PHE B CA 1
ATOM 4344 C C . PHE B 1 181 ? 18.234 -23.797 -6.59 1 96.31 181 PHE B C 1
ATOM 4346 O O . PHE B 1 181 ? 19.047 -23.828 -7.523 1 96.31 181 PHE B O 1
ATOM 4353 N N . LYS B 1 182 ? 18.594 -23.922 -5.355 1 96.56 182 LYS B N 1
ATOM 4354 C CA . LYS B 1 182 ? 19.984 -24.172 -4.992 1 96.56 182 LYS B CA 1
ATOM 4355 C C . LYS B 1 182 ? 20.469 -25.516 -5.551 1 96.56 182 LYS B C 1
ATOM 4357 O O . LYS B 1 182 ? 21.625 -25.641 -5.949 1 96.56 182 LYS B O 1
ATOM 4362 N N . GLY B 1 183 ? 19.594 -26.453 -5.512 1 96.06 183 GLY B N 1
ATOM 4363 C CA . GLY B 1 183 ? 19.922 -27.734 -6.141 1 96.06 183 GLY B CA 1
ATOM 4364 C C . GLY B 1 183 ? 20.188 -27.609 -7.629 1 96.06 183 GLY B C 1
ATOM 4365 O O . GLY B 1 183 ? 21.141 -28.219 -8.148 1 96.06 183 GLY B O 1
ATOM 4366 N N . VAL B 1 184 ? 19.375 -26.844 -8.281 1 95.06 184 VAL B N 1
ATOM 4367 C CA . VAL B 1 184 ? 19.562 -26.609 -9.711 1 95.06 184 VAL B CA 1
ATOM 4368 C C . VAL B 1 184 ? 20.891 -25.906 -9.945 1 95.06 184 VAL B C 1
ATOM 4370 O O . VAL B 1 184 ? 21.625 -26.25 -10.875 1 95.06 184 VAL B O 1
ATOM 4373 N N . ALA B 1 185 ? 21.156 -24.938 -9.156 1 96.12 185 ALA B N 1
ATOM 4374 C CA . ALA B 1 185 ? 22.422 -24.219 -9.266 1 96.12 185 ALA B CA 1
ATOM 4375 C C . ALA B 1 185 ? 23.609 -25.172 -9.133 1 96.12 185 ALA B C 1
ATOM 4377 O O . ALA B 1 185 ? 24.578 -25.078 -9.898 1 96.12 185 ALA B O 1
ATOM 4378 N N . ARG B 1 186 ? 23.578 -26.062 -8.211 1 97.31 186 ARG B N 1
ATOM 4379 C CA . ARG B 1 186 ? 24.641 -27.031 -7.996 1 97.31 186 ARG B CA 1
ATOM 4380 C C . ARG B 1 186 ? 24.781 -27.953 -9.203 1 97.31 186 ARG B C 1
ATOM 4382 O O . ARG B 1 186 ? 25.906 -28.25 -9.633 1 97.31 186 ARG B O 1
ATOM 4389 N N . LYS B 1 187 ? 23.719 -28.391 -9.656 1 96.5 187 LYS B N 1
ATOM 4390 C CA . LYS B 1 187 ? 23.734 -29.281 -10.812 1 96.5 187 LYS B CA 1
ATOM 4391 C C . LYS B 1 187 ? 24.344 -28.578 -12.023 1 96.5 187 LYS B C 1
ATOM 4393 O O . LYS B 1 187 ? 25.078 -29.203 -12.805 1 96.5 187 LYS B O 1
ATOM 4398 N N . GLN B 1 188 ? 24.016 -27.328 -12.141 1 96.19 188 GLN B N 1
ATOM 4399 C CA . GLN B 1 188 ? 24.547 -26.547 -13.258 1 96.19 188 GLN B CA 1
ATOM 4400 C C . GLN B 1 188 ? 25.953 -26.031 -12.945 1 96.19 188 GLN B C 1
ATOM 4402 O O . GLN B 1 188 ? 26.625 -25.5 -13.828 1 96.19 188 GLN B O 1
ATOM 4407 N N . ARG B 1 189 ? 26.406 -26.156 -11.781 1 97.38 189 ARG B N 1
ATOM 4408 C CA . ARG B 1 189 ? 27.703 -25.672 -11.32 1 97.38 189 ARG B CA 1
ATOM 4409 C C . ARG B 1 189 ? 27.844 -24.172 -11.547 1 97.38 189 ARG B C 1
ATOM 4411 O O . ARG B 1 189 ? 28.859 -23.719 -12.086 1 97.38 189 ARG B O 1
ATOM 4418 N N . VAL B 1 190 ? 26.812 -23.453 -11.203 1 97 190 VAL B N 1
ATOM 4419 C CA . VAL B 1 190 ? 26.828 -22 -11.305 1 97 190 VAL B CA 1
ATOM 4420 C C . VAL B 1 190 ? 26.312 -21.391 -10.008 1 97 190 VAL B C 1
ATOM 4422 O O . VAL B 1 190 ? 25.766 -22.094 -9.148 1 97 190 VAL B O 1
ATOM 4425 N N . SER B 1 191 ? 26.578 -20.109 -9.883 1 96.19 191 SER B N 1
ATOM 4426 C CA . SER B 1 191 ? 26 -19.375 -8.758 1 96.19 191 SER B CA 1
ATOM 4427 C C . SER B 1 191 ? 24.516 -19.125 -8.969 1 96.19 191 SER B C 1
ATOM 4429 O O . SER B 1 191 ? 24 -19.312 -10.07 1 96.19 191 SER B O 1
ATOM 4431 N N . ILE B 1 192 ? 23.828 -18.797 -7.922 1 96.12 192 ILE B N 1
ATOM 4432 C CA . ILE B 1 192 ? 22.391 -18.609 -7.895 1 96.12 192 ILE B CA 1
ATOM 4433 C C . ILE B 1 192 ? 21.969 -17.609 -8.969 1 96.12 192 ILE B C 1
ATOM 4435 O O . ILE B 1 192 ? 20.953 -17.797 -9.633 1 96.12 192 ILE B O 1
ATOM 4439 N N . ASP B 1 193 ? 22.734 -16.578 -9.188 1 95 193 ASP B N 1
ATOM 4440 C CA . ASP B 1 193 ? 22.375 -15.492 -10.094 1 95 193 ASP B CA 1
ATOM 4441 C C . ASP B 1 193 ? 22.531 -15.906 -11.555 1 95 193 ASP B C 1
ATOM 4443 O O . ASP B 1 193 ? 22.078 -15.203 -12.453 1 95 193 ASP B O 1
ATOM 4447 N N . LYS B 1 194 ? 23.094 -17.062 -11.836 1 95.25 194 LYS B N 1
ATOM 4448 C CA . LYS B 1 194 ? 23.391 -17.484 -13.203 1 95.25 194 LYS B CA 1
ATOM 4449 C C . LYS B 1 194 ? 22.547 -18.688 -13.602 1 95.25 194 LYS B C 1
ATOM 4451 O O . LYS B 1 194 ? 22.703 -19.219 -14.703 1 95.25 194 LYS B O 1
ATOM 4456 N N . VAL B 1 195 ? 21.672 -19.094 -12.711 1 94.25 195 VAL B N 1
ATOM 4457 C CA . VAL B 1 195 ? 20.844 -20.266 -12.961 1 94.25 195 VAL B CA 1
ATOM 4458 C C . VAL B 1 195 ? 19.953 -20.031 -14.172 1 94.25 195 VAL B C 1
ATOM 4460 O O . VAL B 1 195 ? 19.391 -18.938 -14.336 1 94.25 195 VAL B O 1
ATOM 4463 N N . GLU B 1 196 ? 19.891 -20.984 -15.008 1 90.25 196 GLU B N 1
ATOM 4464 C CA . GLU B 1 196 ? 18.953 -21 -16.141 1 90.25 196 GLU B CA 1
ATOM 4465 C C . GLU B 1 196 ? 17.906 -22.094 -15.977 1 90.25 196 GLU B C 1
ATOM 4467 O O . GLU B 1 196 ? 18.219 -23.188 -15.523 1 90.25 196 GLU B O 1
ATOM 4472 N N . LEU B 1 197 ? 16.703 -21.688 -16.312 1 86.75 197 LEU B N 1
ATOM 4473 C CA . LEU B 1 197 ? 15.617 -22.641 -16.188 1 86.75 197 LEU B CA 1
ATOM 4474 C C . LEU B 1 197 ? 14.812 -22.719 -17.484 1 86.75 197 LEU B C 1
ATOM 4476 O O . LEU B 1 197 ? 14.641 -21.719 -18.172 1 86.75 197 LEU B O 1
ATOM 4480 N N . ASP B 1 198 ? 14.359 -23.891 -17.719 1 80.12 198 ASP B N 1
ATOM 4481 C CA . ASP B 1 198 ? 13.375 -24.016 -18.797 1 80.12 198 ASP B CA 1
ATOM 4482 C C . ASP B 1 198 ? 11.953 -23.906 -18.25 1 80.12 198 ASP B C 1
ATOM 4484 O O . ASP B 1 198 ? 11.75 -23.75 -17.047 1 80.12 198 ASP B O 1
ATOM 4488 N N . PHE B 1 199 ? 10.953 -23.859 -19.109 1 76.62 199 PHE B N 1
ATOM 4489 C CA . PHE B 1 199 ? 9.562 -23.609 -18.766 1 76.62 199 PHE B CA 1
ATOM 4490 C C . PHE B 1 199 ? 9.055 -24.656 -17.781 1 76.62 199 PHE B C 1
ATOM 4492 O O . PHE B 1 199 ? 8.406 -24.344 -16.797 1 76.62 199 PHE B O 1
ATOM 4499 N N . ASP B 1 200 ? 9.367 -25.891 -18.094 1 76.81 200 ASP B N 1
ATOM 4500 C CA . ASP B 1 200 ? 8.867 -26.984 -17.266 1 76.81 200 ASP B CA 1
ATOM 4501 C C . ASP B 1 200 ? 9.461 -26.922 -15.859 1 76.81 200 ASP B C 1
ATOM 4503 O O . ASP B 1 200 ? 8.781 -27.234 -14.875 1 76.81 200 ASP B O 1
ATOM 4507 N N . GLN B 1 201 ? 10.727 -26.547 -15.789 1 80.38 201 GLN B N 1
ATOM 4508 C CA . GLN B 1 201 ? 11.367 -26.391 -14.484 1 80.38 201 GLN B CA 1
ATOM 4509 C C . GLN B 1 201 ? 10.68 -25.312 -13.656 1 80.38 201 GLN B C 1
ATOM 4511 O O . GLN B 1 201 ? 10.492 -25.469 -12.453 1 80.38 201 GLN B O 1
ATOM 4516 N N . VAL B 1 202 ? 10.281 -24.266 -14.305 1 78.44 202 VAL B N 1
ATOM 4517 C CA . VAL B 1 202 ? 9.633 -23.172 -13.594 1 78.44 202 VAL B CA 1
ATOM 4518 C C . VAL B 1 202 ? 8.273 -23.641 -13.062 1 78.44 202 VAL B C 1
ATOM 4520 O O . VAL B 1 202 ? 7.949 -23.406 -11.891 1 78.44 202 VAL B O 1
ATOM 4523 N N . ILE B 1 203 ? 7.477 -24.266 -13.836 1 76.75 203 ILE B N 1
ATOM 4524 C CA . ILE B 1 203 ? 6.137 -24.719 -13.477 1 76.75 203 ILE B CA 1
ATOM 4525 C C . ILE B 1 203 ? 6.223 -25.703 -12.312 1 76.75 203 ILE B C 1
ATOM 4527 O O . ILE B 1 203 ? 5.422 -25.641 -11.375 1 76.75 203 ILE B O 1
ATOM 4531 N N . THR B 1 204 ? 7.191 -26.547 -12.352 1 80.31 204 THR B N 1
ATOM 4532 C CA . THR B 1 204 ? 7.305 -27.594 -11.352 1 80.31 204 THR B CA 1
ATOM 4533 C C . THR B 1 204 ? 8.008 -27.078 -10.102 1 80.31 204 THR B C 1
ATOM 4535 O O . THR B 1 204 ? 7.738 -27.547 -8.992 1 80.31 204 THR B O 1
ATOM 4538 N N . GLY B 1 205 ? 8.812 -26.156 -10.312 1 86.06 205 GLY B N 1
ATOM 4539 C CA . GLY B 1 205 ? 9.641 -25.734 -9.195 1 86.06 205 GLY B CA 1
ATOM 4540 C C . GLY B 1 205 ? 9.016 -24.609 -8.383 1 86.06 205 GLY B C 1
ATOM 4541 O O . GLY B 1 205 ? 9.203 -24.547 -7.164 1 86.06 205 GLY B O 1
ATOM 4542 N N . THR B 1 206 ? 8.266 -23.781 -9.055 1 86.31 206 THR B N 1
ATOM 4543 C CA . THR B 1 206 ? 7.77 -22.609 -8.336 1 86.31 206 THR B CA 1
ATOM 4544 C C . THR B 1 206 ? 6.301 -22.359 -8.656 1 86.31 206 THR B C 1
ATOM 4546 O O . THR B 1 206 ? 5.609 -21.641 -7.926 1 86.31 206 THR B O 1
ATOM 4549 N N . GLY B 1 207 ? 5.816 -22.984 -9.672 1 88.12 207 GLY B N 1
ATOM 4550 C CA . GLY B 1 207 ? 4.5 -22.656 -10.203 1 88.12 207 GLY B CA 1
ATOM 4551 C C . GLY B 1 207 ? 3.387 -23.484 -9.594 1 88.12 207 GLY B C 1
ATOM 4552 O O . GLY B 1 207 ? 3.42 -23.797 -8.398 1 88.12 207 GLY B O 1
ATOM 4553 N N . PRO B 1 208 ? 2.371 -23.719 -10.391 1 91.06 208 PRO B N 1
ATOM 4554 C CA . PRO B 1 208 ? 1.146 -24.344 -9.891 1 91.06 208 PRO B CA 1
ATOM 4555 C C . PRO B 1 208 ? 1.389 -25.734 -9.312 1 91.06 208 PRO B C 1
ATOM 4557 O O . PRO B 1 208 ? 0.74 -26.125 -8.344 1 91.06 208 PRO B O 1
ATOM 4560 N N . SER B 1 209 ? 2.299 -26.5 -9.93 1 91.31 209 SER B N 1
ATOM 4561 C CA . SER B 1 209 ? 2.561 -27.844 -9.422 1 91.31 209 SER B CA 1
ATOM 4562 C C . SER B 1 209 ? 3.18 -27.797 -8.031 1 91.31 209 SER B C 1
ATOM 4564 O O . SER B 1 209 ? 2.76 -28.531 -7.141 1 91.31 209 SER B O 1
ATOM 4566 N N . ALA B 1 210 ? 4.168 -26.969 -7.895 1 92.75 210 ALA B N 1
ATOM 4567 C CA . ALA B 1 210 ? 4.797 -26.812 -6.586 1 92.75 210 ALA B CA 1
ATOM 4568 C C . ALA B 1 210 ? 3.793 -26.297 -5.555 1 92.75 210 ALA B C 1
ATOM 4570 O O . ALA B 1 210 ? 3.754 -26.797 -4.422 1 92.75 210 ALA B O 1
ATOM 4571 N N . PHE B 1 211 ? 3.035 -25.375 -5.941 1 96.38 211 PHE B N 1
ATOM 4572 C CA . PHE B 1 211 ? 2.016 -24.812 -5.066 1 96.38 211 PHE B CA 1
ATOM 4573 C C . PHE B 1 211 ? 1.001 -25.875 -4.652 1 96.38 211 PHE B C 1
ATOM 4575 O O . PHE B 1 211 ? 0.669 -25.984 -3.473 1 96.38 211 PHE B O 1
ATOM 4582 N N . THR B 1 212 ? 0.553 -26.625 -5.574 1 97.12 212 THR B N 1
ATOM 4583 C CA . THR B 1 212 ? -0.442 -27.656 -5.328 1 97.12 212 THR B CA 1
ATOM 4584 C C . THR B 1 212 ? 0.099 -28.703 -4.363 1 97.12 212 THR B C 1
ATOM 4586 O O . THR B 1 212 ? -0.579 -29.078 -3.406 1 97.12 212 THR B O 1
ATOM 4589 N N . ALA B 1 213 ? 1.277 -29.141 -4.621 1 95.12 213 ALA B N 1
ATOM 4590 C CA . ALA B 1 213 ? 1.893 -30.141 -3.742 1 95.12 213 ALA B CA 1
ATOM 4591 C C . ALA B 1 213 ? 1.988 -29.609 -2.311 1 95.12 213 ALA B C 1
ATOM 4593 O O . ALA B 1 213 ? 1.695 -30.344 -1.357 1 95.12 213 ALA B O 1
ATOM 4594 N N . ALA B 1 214 ? 2.363 -28.359 -2.178 1 96.31 214 ALA B N 1
ATOM 4595 C CA . ALA B 1 214 ? 2.516 -27.75 -0.856 1 96.31 214 ALA B CA 1
ATOM 4596 C C . ALA B 1 214 ? 1.169 -27.641 -0.144 1 96.31 214 ALA B C 1
ATOM 4598 O O . ALA B 1 214 ? 1.071 -27.922 1.055 1 96.31 214 ALA B O 1
ATOM 4599 N N . VAL B 1 215 ? 0.151 -27.266 -0.886 1 97.75 215 VAL B N 1
ATOM 4600 C CA . VAL B 1 215 ? -1.18 -27.109 -0.306 1 97.75 215 VAL B CA 1
ATOM 4601 C C . VAL B 1 215 ? -1.698 -28.469 0.159 1 97.75 215 VAL B C 1
ATOM 4603 O O . VAL B 1 215 ? -2.207 -28.594 1.275 1 97.75 215 VAL B O 1
ATOM 4606 N N . LEU B 1 216 ? -1.518 -29.484 -0.662 1 97.19 216 LEU B N 1
ATOM 4607 C CA . LEU B 1 216 ? -1.956 -30.828 -0.296 1 97.19 216 LEU B CA 1
ATOM 4608 C C . LEU B 1 216 ? -1.205 -31.328 0.933 1 97.19 216 LEU B C 1
ATOM 4610 O O . LEU B 1 216 ? -1.799 -31.953 1.816 1 97.19 216 LEU B O 1
ATOM 4614 N N . GLU B 1 217 ? 0.052 -31.062 0.958 1 96.19 217 GLU B N 1
ATOM 4615 C CA . GLU B 1 217 ? 0.847 -31.469 2.115 1 96.19 217 GLU B CA 1
ATOM 4616 C C . GLU B 1 217 ? 0.336 -30.797 3.391 1 96.19 217 GLU B C 1
ATOM 4618 O O . GLU B 1 217 ? 0.218 -31.453 4.434 1 96.19 217 GLU B O 1
ATOM 4623 N N . GLU B 1 218 ? 0.067 -29.562 3.285 1 95.19 218 GLU B N 1
ATOM 4624 C CA . GLU B 1 218 ? -0.423 -28.828 4.449 1 95.19 218 GLU B CA 1
ATOM 4625 C C . GLU B 1 218 ? -1.789 -29.344 4.891 1 95.19 218 GLU B C 1
ATOM 4627 O O . GLU B 1 218 ? -2.074 -29.406 6.09 1 95.19 218 GLU B O 1
ATOM 4632 N N . MET B 1 219 ? -2.627 -29.656 3.912 1 96.69 219 MET B N 1
ATOM 4633 C CA . MET B 1 219 ? -3.924 -30.25 4.238 1 96.69 219 MET B CA 1
ATOM 4634 C C . MET B 1 219 ? -3.754 -31.547 5.016 1 96.69 219 MET B C 1
ATOM 4636 O O . MET B 1 219 ? -4.469 -31.797 5.992 1 96.69 219 MET B O 1
ATOM 4640 N N . ASN B 1 220 ? -2.842 -32.312 4.59 1 96.75 220 ASN B N 1
ATOM 4641 C CA . ASN B 1 220 ? -2.611 -33.625 5.219 1 96.75 220 ASN B CA 1
ATOM 4642 C C . ASN B 1 220 ? -2.045 -33.469 6.629 1 96.75 220 ASN B C 1
ATOM 4644 O O . ASN B 1 220 ? -2.311 -34.281 7.5 1 96.75 220 ASN B O 1
ATOM 4648 N N . LYS B 1 221 ? -1.344 -32.406 6.918 1 94.38 221 LYS B N 1
ATOM 4649 C CA . LYS B 1 221 ? -0.858 -32.125 8.266 1 94.38 221 LYS B CA 1
ATOM 4650 C C . LYS B 1 221 ? -2 -31.703 9.18 1 94.38 221 LYS B C 1
ATOM 4652 O O . LYS B 1 221 ? -2.004 -32.031 10.375 1 94.38 221 LYS B O 1
ATOM 4657 N N . ALA B 1 222 ? -2.889 -31.031 8.594 1 92.06 222 ALA B N 1
ATOM 4658 C CA . ALA B 1 222 ? -3.949 -30.422 9.383 1 92.06 222 ALA B CA 1
ATOM 4659 C C . ALA B 1 222 ? -5.098 -31.391 9.625 1 92.06 222 ALA B C 1
ATOM 4661 O O . ALA B 1 222 ? -5.91 -31.188 10.531 1 92.06 222 ALA B O 1
ATOM 4662 N N . THR B 1 223 ? -5.125 -32.438 8.805 1 90.56 223 THR B N 1
ATOM 4663 C CA . THR B 1 223 ? -6.25 -33.344 8.906 1 90.56 223 THR B CA 1
ATOM 4664 C C . THR B 1 223 ? -5.824 -34.656 9.57 1 90.56 223 THR B C 1
ATOM 4666 O O . THR B 1 223 ? -4.695 -35.125 9.375 1 90.56 223 THR B O 1
ATOM 4669 N N . LYS B 1 224 ? -6.621 -35.281 10.508 1 87.56 224 LYS B N 1
ATOM 4670 C CA . LYS B 1 224 ? -6.371 -36.562 11.148 1 87.56 224 LYS B CA 1
ATOM 4671 C C . LYS B 1 224 ? -7.062 -37.688 10.391 1 87.56 224 LYS B C 1
ATOM 4673 O O . LYS B 1 224 ? -6.742 -38.875 10.594 1 87.56 224 LYS B O 1
ATOM 4678 N N . GLY B 1 225 ? -7.633 -37.5 9.391 1 84.56 225 GLY B N 1
ATOM 4679 C CA . GLY B 1 225 ? -8.391 -38.5 8.648 1 84.56 225 GLY B CA 1
ATOM 4680 C C . GLY B 1 225 ? -7.609 -39.094 7.492 1 84.56 225 GLY B C 1
ATOM 4681 O O . GLY B 1 225 ? -6.379 -39.188 7.539 1 84.56 225 GLY B O 1
ATOM 4682 N N . PRO B 1 226 ? -8.328 -39.719 6.641 1 90 226 PRO B N 1
ATOM 4683 C CA . PRO B 1 226 ? -7.691 -40.312 5.453 1 90 226 PRO B CA 1
ATOM 4684 C C . PRO B 1 226 ? -6.816 -39.281 4.711 1 90 226 PRO B C 1
ATOM 4686 O O . PRO B 1 226 ? -7.047 -38.094 4.801 1 90 226 PRO B O 1
ATOM 4689 N N . LYS B 1 227 ? -5.898 -39.875 4.055 1 95.75 227 LYS B N 1
ATOM 4690 C CA . LYS B 1 227 ? -4.977 -39.031 3.293 1 95.75 227 LYS B CA 1
ATOM 4691 C C . LYS B 1 227 ? -5.719 -38.188 2.256 1 95.75 227 LYS B C 1
ATOM 4693 O O . LYS B 1 227 ? -6.547 -38.719 1.506 1 95.75 227 LYS B O 1
ATOM 4698 N N . VAL B 1 228 ? -5.453 -36.906 2.236 1 96.94 228 VAL B N 1
ATOM 4699 C CA . VAL B 1 228 ? -6.031 -36 1.257 1 96.94 228 VAL B CA 1
ATOM 4700 C C . VAL B 1 228 ? -5.273 -36.094 -0.064 1 96.94 228 VAL B C 1
ATOM 4702 O O . VAL B 1 228 ? -4.043 -36 -0.094 1 96.94 228 VAL B O 1
ATOM 4705 N N . THR B 1 229 ? -5.945 -36.438 -1.104 1 96.62 229 THR B N 1
ATOM 4706 C CA . THR B 1 229 ? -5.398 -36.5 -2.455 1 96.62 229 THR B CA 1
ATOM 4707 C C . THR B 1 229 ? -6.23 -35.656 -3.412 1 96.62 229 THR B C 1
ATOM 4709 O O . THR B 1 229 ? -7.238 -35.062 -3.014 1 96.62 229 THR B O 1
ATOM 4712 N N . TRP B 1 230 ? -5.734 -35.594 -4.68 1 97.56 230 TRP B N 1
ATOM 4713 C CA . TRP B 1 230 ? -6.465 -34.812 -5.668 1 97.56 230 TRP B CA 1
ATOM 4714 C C . TRP B 1 230 ? -7.863 -35.375 -5.891 1 97.56 230 TRP B C 1
ATOM 4716 O O . TRP B 1 230 ? -8.773 -34.656 -6.305 1 97.56 230 TRP B O 1
ATOM 4726 N N . ASP B 1 231 ? -7.988 -36.594 -5.621 1 96 231 ASP B N 1
ATOM 4727 C CA . ASP B 1 231 ? -9.281 -37.25 -5.816 1 96 231 ASP B CA 1
ATOM 4728 C C . ASP B 1 231 ? -10.367 -36.562 -4.992 1 96 231 ASP B C 1
ATOM 4730 O O . ASP B 1 231 ? -11.539 -36.562 -5.391 1 96 231 ASP B O 1
ATOM 4734 N N . ASP B 1 232 ? -10.023 -36 -3.912 1 96.38 232 ASP B N 1
ATOM 4735 C CA . ASP B 1 232 ? -10.961 -35.312 -3.047 1 96.38 232 ASP B CA 1
ATOM 4736 C C . ASP B 1 232 ? -11.5 -34.062 -3.727 1 96.38 232 ASP B C 1
ATOM 4738 O O . ASP B 1 232 ? -12.516 -33.5 -3.305 1 96.38 232 ASP B O 1
ATOM 4742 N N . PHE B 1 233 ? -10.828 -33.625 -4.785 1 98.06 233 PHE B N 1
ATOM 4743 C CA . PHE B 1 233 ? -11.18 -32.344 -5.398 1 98.06 233 PHE B CA 1
ATOM 4744 C C . PHE B 1 233 ? -11.57 -32.531 -6.859 1 98.06 233 PHE B C 1
ATOM 4746 O O . PHE B 1 233 ? -11.805 -31.562 -7.578 1 98.06 233 PHE B O 1
ATOM 4753 N N . HIS B 1 234 ? -11.547 -33.75 -7.328 1 97.69 234 HIS B N 1
ATOM 4754 C CA . HIS B 1 234 ? -11.961 -34.031 -8.695 1 97.69 234 HIS B CA 1
ATOM 4755 C C . HIS B 1 234 ? -13.461 -33.844 -8.875 1 97.69 234 HIS B C 1
ATOM 4757 O O . HIS B 1 234 ? -14.25 -34.219 -8.016 1 97.69 234 HIS B O 1
ATOM 4763 N N . ASP B 1 235 ? -13.867 -33.125 -9.914 1 96.31 235 ASP B N 1
ATOM 4764 C CA . ASP B 1 235 ? -15.258 -32.938 -10.305 1 96.31 235 ASP B CA 1
ATOM 4765 C C . ASP B 1 235 ? -16.062 -32.281 -9.188 1 96.31 235 ASP B C 1
ATOM 4767 O O . ASP B 1 235 ? -17.125 -32.75 -8.812 1 96.31 235 ASP B O 1
ATOM 4771 N N . MET B 1 236 ? -15.531 -31.203 -8.648 1 95.75 236 MET B N 1
ATOM 4772 C CA . MET B 1 236 ? -16.219 -30.5 -7.57 1 95.75 236 MET B CA 1
ATOM 4773 C C . MET B 1 236 ? -17.391 -29.688 -8.117 1 95.75 236 MET B C 1
ATOM 4775 O O . MET B 1 236 ? -17.203 -28.844 -8.992 1 95.75 236 MET B O 1
ATOM 4779 N N . ASP B 1 237 ? -18.547 -29.891 -7.566 1 91.94 237 ASP B N 1
ATOM 4780 C CA . ASP B 1 237 ? -19.734 -29.109 -7.906 1 91.94 237 ASP B CA 1
ATOM 4781 C C . ASP B 1 237 ? -19.859 -27.891 -6.992 1 91.94 237 ASP B C 1
ATOM 4783 O O . ASP B 1 237 ? -20.484 -26.891 -7.363 1 91.94 237 ASP B O 1
ATOM 4787 N N . GLU B 1 238 ? -19.328 -28.094 -5.805 1 95.5 238 GLU B N 1
ATOM 4788 C CA . GLU B 1 238 ? -19.375 -27.047 -4.789 1 95.5 238 GLU B CA 1
ATOM 4789 C C . GLU B 1 238 ? -18.047 -26.938 -4.047 1 95.5 238 GLU B C 1
ATOM 4791 O O . GLU B 1 238 ? -17.234 -27.859 -4.078 1 95.5 238 GLU B O 1
ATOM 4796 N N . SER B 1 239 ? -17.891 -25.828 -3.363 1 97.75 239 SER B N 1
ATOM 4797 C CA . SER B 1 239 ? -16.672 -25.594 -2.607 1 97.75 239 SER B CA 1
ATOM 4798 C C . SER B 1 239 ? -16.531 -26.594 -1.455 1 97.75 239 SER B C 1
ATOM 4800 O O . SER B 1 239 ? -17.516 -27.172 -1.01 1 97.75 239 SER B O 1
ATOM 4802 N N . LYS B 1 240 ? -15.32 -26.797 -1.035 1 97.62 240 LYS B N 1
ATOM 4803 C CA . LYS B 1 240 ? -14.992 -27.656 0.092 1 97.62 240 LYS B CA 1
ATOM 4804 C C . LYS B 1 240 ? -13.992 -26.984 1.026 1 97.62 240 LYS B C 1
ATOM 4806 O O . LYS B 1 240 ? -13.164 -26.188 0.586 1 97.62 240 LYS B O 1
ATOM 4811 N N . VAL B 1 241 ? -14.133 -27.297 2.291 1 97.56 241 VAL B N 1
ATOM 4812 C CA . VAL B 1 241 ? -13.109 -26.922 3.256 1 97.56 241 VAL B CA 1
ATOM 4813 C C . VAL B 1 241 ? -12.367 -28.172 3.73 1 97.56 241 VAL B C 1
ATOM 4815 O O . VAL B 1 241 ? -12.969 -29.062 4.324 1 97.56 241 VAL B O 1
ATOM 4818 N N . VAL B 1 242 ? -11.156 -28.266 3.395 1 96.88 242 VAL B N 1
ATOM 4819 C CA . VAL B 1 242 ? -10.32 -29.391 3.783 1 96.88 242 VAL B CA 1
ATOM 4820 C C . VAL B 1 242 ? -9.031 -28.891 4.426 1 96.88 242 VAL B C 1
ATOM 4822 O O . VAL B 1 242 ? -8.273 -28.141 3.805 1 96.88 242 VAL B O 1
ATOM 4825 N N . GLY B 1 243 ? -8.75 -29.297 5.691 1 95.75 243 GLY B N 1
ATOM 4826 C CA . GLY B 1 243 ? -7.543 -28.859 6.371 1 95.75 243 GLY B CA 1
ATOM 4827 C C . GLY B 1 243 ? -7.457 -27.359 6.52 1 95.75 243 GLY B C 1
ATOM 4828 O O . GLY B 1 243 ? -6.402 -26.766 6.273 1 95.75 243 GLY B O 1
ATOM 4829 N N . ARG B 1 244 ? -8.555 -26.719 6.664 1 96.75 244 ARG B N 1
ATOM 4830 C CA . ARG B 1 244 ? -8.695 -25.281 6.871 1 96.75 244 ARG B CA 1
ATOM 4831 C C . ARG B 1 244 ? -8.367 -24.516 5.594 1 96.75 244 ARG B C 1
ATOM 4833 O O . ARG B 1 244 ? -7.895 -23.375 5.656 1 96.75 244 ARG B O 1
ATOM 4840 N N . VAL B 1 245 ? -8.445 -25.172 4.523 1 98.25 245 VAL B N 1
ATOM 4841 C CA . VAL B 1 245 ? -8.336 -24.562 3.207 1 98.25 245 VAL B CA 1
ATOM 4842 C C . VAL B 1 245 ? -9.688 -24.625 2.492 1 98.25 245 VAL B C 1
ATOM 4844 O O . VAL B 1 245 ? -10.258 -25.703 2.332 1 98.25 245 VAL B O 1
ATOM 4847 N N . LEU B 1 246 ? -10.195 -23.453 2.152 1 98.69 246 LEU B N 1
ATOM 4848 C CA . LEU B 1 246 ? -11.375 -23.406 1.296 1 98.69 246 LEU B CA 1
ATOM 4849 C C . LEU B 1 246 ? -10.992 -23.578 -0.169 1 98.69 246 LEU B C 1
ATOM 4851 O O . LEU B 1 246 ? -10.211 -22.781 -0.712 1 98.69 246 LEU B O 1
ATOM 4855 N N . VAL B 1 247 ? -11.477 -24.609 -0.787 1 98.75 247 VAL B N 1
ATOM 4856 C CA . VAL B 1 247 ? -11.227 -24.891 -2.199 1 98.75 247 VAL B CA 1
ATOM 4857 C C . VAL B 1 247 ? -12.484 -24.578 -3.014 1 98.75 247 VAL B C 1
ATOM 4859 O O . VAL B 1 247 ? -13.531 -25.188 -2.807 1 98.75 247 VAL B O 1
ATOM 4862 N N . LEU B 1 248 ? -12.305 -23.625 -3.902 1 98.5 248 LEU B N 1
ATOM 4863 C CA . LEU B 1 248 ? -13.406 -23.25 -4.781 1 98.5 248 LEU B CA 1
ATOM 4864 C C . LEU B 1 248 ? -13.367 -24.047 -6.078 1 98.5 248 LEU B C 1
ATOM 4866 O O . LEU B 1 248 ? -12.344 -24.656 -6.41 1 98.5 248 LEU B O 1
ATOM 4870 N N . THR B 1 249 ? -14.5 -24.094 -6.773 1 97.69 249 THR B N 1
ATOM 4871 C CA . THR B 1 249 ? -14.602 -24.828 -8.031 1 97.69 249 THR B CA 1
ATOM 4872 C C . THR B 1 249 ? -13.727 -24.188 -9.102 1 97.69 249 THR B C 1
ATOM 4874 O O . THR B 1 249 ? -13.203 -23.094 -8.914 1 97.69 249 THR B O 1
ATOM 4877 N N . VAL B 1 250 ? -13.57 -24.891 -10.219 1 97.62 250 VAL B N 1
ATOM 4878 C CA . VAL B 1 250 ? -12.734 -24.438 -11.32 1 97.62 250 VAL B CA 1
ATOM 4879 C C . VAL B 1 250 ? -13.258 -23.094 -11.836 1 97.62 250 VAL B C 1
ATOM 4881 O O . VAL B 1 250 ? -12.469 -22.203 -12.195 1 97.62 250 VAL B O 1
ATOM 4884 N N . GLU B 1 251 ? -14.508 -22.906 -11.805 1 96.75 251 GLU B N 1
ATOM 4885 C CA . GLU B 1 251 ? -15.141 -21.734 -12.391 1 96.75 251 GLU B CA 1
ATOM 4886 C C . GLU B 1 251 ? -14.781 -20.469 -11.625 1 96.75 251 GLU B C 1
ATOM 4888 O O . GLU B 1 251 ? -14.781 -19.359 -12.188 1 96.75 251 GLU B O 1
ATOM 4893 N N . ALA B 1 252 ? -14.508 -20.594 -10.398 1 97.88 252 ALA B N 1
ATOM 4894 C CA . ALA B 1 252 ? -14.344 -19.438 -9.523 1 97.88 252 ALA B CA 1
ATOM 4895 C C . ALA B 1 252 ? -13.18 -18.562 -9.977 1 97.88 252 ALA B C 1
ATOM 4897 O O . ALA B 1 252 ? -13.375 -17.375 -10.281 1 97.88 252 ALA B O 1
ATOM 4898 N N . PHE B 1 253 ? -12.031 -19.156 -10.109 1 98.25 253 PHE B N 1
ATOM 4899 C CA . PHE B 1 253 ? -10.852 -18.375 -10.453 1 98.25 253 PHE B CA 1
ATOM 4900 C C . PHE B 1 253 ? -10.375 -18.688 -11.859 1 98.25 253 PHE B C 1
ATOM 4902 O O . PHE B 1 253 ? -9.555 -17.953 -12.422 1 98.25 253 PHE B O 1
ATOM 4909 N N . CYS B 1 254 ? -10.891 -19.766 -12.461 1 97.19 254 CYS B N 1
ATOM 4910 C CA . CYS B 1 254 ? -10.344 -20.234 -13.727 1 97.19 254 CYS B CA 1
ATOM 4911 C C . CYS B 1 254 ? -11.461 -20.469 -14.742 1 97.19 254 CYS B C 1
ATOM 4913 O O . CYS B 1 254 ? -11.445 -21.453 -15.469 1 97.19 254 CYS B O 1
ATOM 4915 N N . ALA B 1 255 ? -12.32 -19.609 -14.797 1 96.19 255 ALA B N 1
ATOM 4916 C CA . ALA B 1 255 ? -13.414 -19.703 -15.758 1 96.19 255 ALA B CA 1
ATOM 4917 C C . ALA B 1 255 ? -12.906 -19.516 -17.188 1 96.19 255 ALA B C 1
ATOM 4919 O O . ALA B 1 255 ? -11.977 -18.734 -17.422 1 96.19 255 ALA B O 1
ATOM 4920 N N . GLY B 1 256 ? -13.578 -20.234 -18.109 1 94.25 256 GLY B N 1
ATOM 4921 C CA . GLY B 1 256 ? -13.398 -19.969 -19.531 1 94.25 256 GLY B CA 1
ATOM 4922 C C . GLY B 1 256 ? -12.109 -20.547 -20.094 1 94.25 256 GLY B C 1
ATOM 4923 O O . GLY B 1 256 ? -11.586 -20.062 -21.094 1 94.25 256 GLY B O 1
ATOM 4924 N N . GLN B 1 257 ? -11.531 -21.562 -19.438 1 93 257 GLN B N 1
ATOM 4925 C CA . GLN B 1 257 ? -10.266 -22.141 -19.906 1 93 257 GLN B CA 1
ATOM 4926 C C . GLN B 1 257 ? -10.492 -23.109 -21.047 1 93 257 GLN B C 1
ATOM 4928 O O . GLN B 1 257 ? -9.562 -23.453 -21.781 1 93 257 GLN B O 1
ATOM 4933 N N . GLY B 1 258 ? -11.703 -23.609 -21.188 1 92.06 258 GLY B N 1
ATOM 4934 C CA . GLY B 1 258 ? -12.008 -24.562 -22.234 1 92.06 258 GLY B CA 1
ATOM 4935 C C . GLY B 1 258 ? -11.781 -26 -21.797 1 92.06 258 GLY B C 1
ATOM 4936 O O . GLY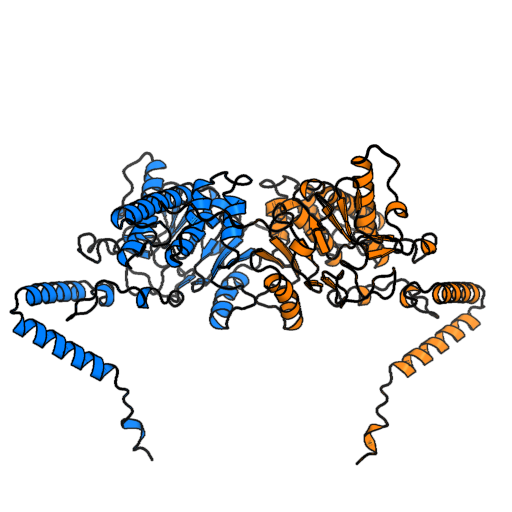 B 1 258 ? -11.953 -26.922 -22.594 1 92.06 258 GLY B O 1
ATOM 4937 N N . HIS B 1 259 ? -11.344 -26.203 -20.609 1 93.69 259 HIS B N 1
ATOM 4938 C CA . HIS B 1 259 ? -11.18 -27.531 -20.031 1 93.69 259 HIS B CA 1
ATOM 4939 C C . HIS B 1 259 ? -11.586 -27.547 -18.562 1 93.69 259 HIS B C 1
ATOM 4941 O O . HIS B 1 259 ? -12.008 -26.516 -18.031 1 93.69 259 HIS B O 1
ATOM 4947 N N . SER B 1 260 ? -11.617 -28.75 -17.828 1 95.88 260 SER B N 1
ATOM 4948 C CA . SER B 1 260 ? -11.883 -28.922 -16.391 1 95.88 260 SER B CA 1
ATOM 4949 C C . SER B 1 260 ? -13.281 -28.453 -16.031 1 95.88 260 SER B C 1
ATOM 4951 O O . SER B 1 260 ? -13.516 -28 -14.898 1 95.88 260 SER B O 1
ATOM 4953 N N . ASP B 1 261 ? -14.109 -28.406 -17.078 1 93.25 261 ASP B N 1
ATOM 4954 C CA . ASP B 1 261 ? -15.469 -27.938 -16.844 1 93.25 261 ASP B CA 1
ATOM 4955 C C . ASP B 1 261 ? -15.461 -26.531 -16.234 1 93.25 261 ASP B C 1
ATOM 4957 O O . ASP B 1 261 ? -16.125 -26.297 -15.219 1 93.25 261 ASP B O 1
ATOM 4961 N N . SER B 1 262 ? -14.727 -25.672 -16.734 1 94.88 262 SER B N 1
ATOM 4962 C CA . SER B 1 262 ? -14.469 -24.359 -16.156 1 94.88 262 SER B CA 1
ATOM 4963 C C . SER B 1 262 ? -15.586 -23.375 -16.484 1 94.88 262 SER B C 1
ATOM 4965 O O . SER B 1 262 ? -15.562 -22.219 -16.031 1 94.88 262 SER B O 1
ATOM 4967 N N . GLY B 1 263 ? -16.562 -23.734 -17.266 1 93.44 263 GLY B N 1
ATOM 4968 C CA . GLY B 1 263 ? -17.625 -22.812 -17.609 1 93.44 263 GLY B CA 1
ATOM 4969 C C . GLY B 1 263 ? -17.141 -21.609 -18.406 1 93.44 263 GLY B C 1
ATOM 4970 O O . GLY B 1 263 ? -16.312 -21.766 -19.312 1 93.44 263 GLY B O 1
ATOM 4971 N N . ASN B 1 264 ? -17.828 -20.469 -18.203 1 92.69 264 ASN B N 1
ATOM 4972 C CA . ASN B 1 264 ? -17.453 -19.234 -18.891 1 92.69 264 ASN B CA 1
ATOM 4973 C C . ASN B 1 264 ? -17.453 -18.031 -17.938 1 92.69 264 ASN B C 1
ATOM 4975 O O . ASN B 1 264 ? -17.875 -18.156 -16.797 1 92.69 264 ASN B O 1
ATOM 4979 N N . HIS B 1 265 ? -17 -16.938 -18.391 1 93.31 265 HIS B N 1
ATOM 4980 C CA . HIS B 1 265 ? -16.797 -15.758 -17.547 1 93.31 265 HIS B CA 1
ATOM 4981 C C . HIS B 1 265 ? -18.125 -15.086 -17.219 1 93.31 265 HIS B C 1
ATOM 4983 O O . HIS B 1 265 ? -18.188 -14.258 -16.297 1 93.31 265 HIS B O 1
ATOM 4989 N N . GLY B 1 266 ? -19.109 -15.414 -17.875 1 91.5 266 GLY B N 1
ATOM 4990 C CA . GLY B 1 266 ? -20.422 -14.82 -17.625 1 91.5 266 GLY B CA 1
ATOM 4991 C C . GLY B 1 266 ? -21.219 -15.562 -16.578 1 91.5 266 GLY B C 1
ATOM 4992 O O . GLY B 1 266 ? -22.281 -15.094 -16.156 1 91.5 266 GLY B O 1
ATOM 4993 N N . SER B 1 267 ? -20.688 -16.609 -16.141 1 90.44 267 SER B N 1
ATOM 4994 C CA . SER B 1 267 ? -21.406 -17.422 -15.156 1 90.44 267 SER B CA 1
ATOM 4995 C C . SER B 1 267 ? -21.391 -16.766 -13.781 1 90.44 267 SER B C 1
ATOM 4997 O O . SER B 1 267 ? -20.516 -15.953 -13.484 1 90.44 267 SER B O 1
ATOM 4999 N N . ARG B 1 268 ? -22.359 -17.156 -12.922 1 90.56 268 ARG B N 1
ATOM 5000 C CA . ARG B 1 268 ? -22.484 -16.641 -11.562 1 90.56 268 ARG B CA 1
ATOM 5001 C C . ARG B 1 268 ? -21.297 -17.047 -10.703 1 90.56 268 ARG B C 1
ATOM 5003 O O . ARG B 1 268 ? -20.891 -16.328 -9.789 1 90.56 268 ARG B O 1
ATOM 5010 N N . GLY B 1 269 ? -20.766 -18.141 -11.07 1 94 269 GLY B N 1
ATOM 5011 C CA . GLY B 1 269 ? -19.688 -18.688 -10.258 1 94 269 GLY B CA 1
ATOM 5012 C C . GLY B 1 269 ? -18.328 -18.125 -10.602 1 94 269 GLY B C 1
ATOM 5013 O O . GLY B 1 269 ? -17.359 -18.328 -9.875 1 94 269 GLY B O 1
ATOM 5014 N N . ALA B 1 270 ? -18.219 -17.375 -11.695 1 97.56 270 ALA B N 1
ATOM 5015 C CA . ALA B 1 270 ? -16.953 -16.781 -12.102 1 97.56 270 ALA B CA 1
ATOM 5016 C C . ALA B 1 270 ? -16.641 -15.547 -11.258 1 97.56 270 ALA B C 1
ATOM 5018 O O . ALA B 1 270 ? -17.391 -14.57 -11.266 1 97.56 270 ALA B O 1
ATOM 5019 N N . LEU B 1 271 ? -15.508 -15.586 -10.578 1 98.44 271 LEU B N 1
ATOM 5020 C CA . LEU B 1 271 ? -15.188 -14.523 -9.633 1 98.44 271 LEU B CA 1
ATOM 5021 C C . LEU B 1 271 ? -14.094 -13.617 -10.188 1 98.44 271 LEU B C 1
ATOM 5023 O O . LEU B 1 271 ? -14.031 -12.438 -9.852 1 98.44 271 LEU B O 1
ATOM 5027 N N . VAL B 1 272 ? -13.195 -14.133 -10.984 1 98.5 272 VAL B N 1
ATOM 5028 C CA . VAL B 1 272 ? -12.141 -13.359 -11.633 1 98.5 272 VAL B CA 1
ATOM 5029 C C . VAL B 1 272 ? -11.977 -13.828 -13.078 1 98.5 272 VAL B C 1
ATOM 5031 O O . VAL B 1 272 ? -12.547 -14.852 -13.477 1 98.5 272 VAL B O 1
ATOM 5034 N N . LYS B 1 273 ? -11.281 -13.055 -13.867 1 97.62 273 LYS B N 1
ATOM 5035 C CA . LYS B 1 273 ? -10.961 -13.383 -15.25 1 97.62 273 LYS B CA 1
ATOM 5036 C C . LYS B 1 273 ? -9.469 -13.195 -15.523 1 97.62 273 LYS B C 1
ATOM 5038 O O . LYS B 1 273 ? -8.938 -12.094 -15.359 1 97.62 273 LYS B O 1
ATOM 5043 N N . HIS B 1 274 ? -8.844 -14.234 -15.875 1 95.94 274 HIS B N 1
ATOM 5044 C CA . HIS B 1 274 ? -7.434 -14.188 -16.266 1 95.94 274 HIS B CA 1
ATOM 5045 C C . HIS B 1 274 ? -7.285 -13.922 -17.75 1 95.94 274 HIS B C 1
ATOM 5047 O O . HIS B 1 274 ? -7.953 -14.562 -18.578 1 95.94 274 HIS B O 1
ATOM 5053 N N . HIS B 1 275 ? -6.375 -13.016 -18.156 1 92.38 275 HIS B N 1
ATOM 5054 C CA . HIS B 1 275 ? -6.215 -12.625 -19.547 1 92.38 275 HIS B CA 1
ATOM 5055 C C . HIS B 1 275 ? -4.953 -13.242 -20.156 1 92.38 275 HIS B C 1
ATOM 5057 O O . HIS B 1 275 ? -4.719 -13.133 -21.359 1 92.38 275 HIS B O 1
ATOM 5063 N N . TYR B 1 276 ? -4.137 -13.922 -19.469 1 81.5 276 TYR B N 1
ATOM 5064 C CA . TYR B 1 276 ? -2.973 -14.711 -19.859 1 81.5 276 TYR B CA 1
ATOM 5065 C C . TYR B 1 276 ? -1.997 -13.867 -20.672 1 81.5 276 TYR B C 1
ATOM 5067 O O . TYR B 1 276 ? -1.37 -14.367 -21.609 1 81.5 276 TYR B O 1
ATOM 5075 N N . HIS B 1 277 ? -1.888 -12.586 -20.578 1 65.25 277 HIS B N 1
ATOM 5076 C CA . HIS B 1 277 ? -1.062 -11.758 -21.453 1 65.25 277 HIS B CA 1
ATOM 5077 C C . HIS B 1 277 ? 0.167 -11.242 -20.703 1 65.25 277 HIS B C 1
ATOM 5079 O O . HIS B 1 277 ? 1.095 -10.711 -21.328 1 65.25 277 HIS B O 1
ATOM 5085 N N . ALA B 1 278 ? 0.249 -11.367 -19.531 1 52.88 278 ALA B N 1
ATOM 5086 C CA . ALA B 1 278 ? 1.229 -10.562 -18.812 1 52.88 278 ALA B CA 1
ATOM 5087 C C . ALA B 1 278 ? 2.65 -11.039 -19.094 1 52.88 278 ALA B C 1
ATOM 5089 O O . ALA B 1 278 ? 3.549 -10.227 -19.328 1 52.88 278 ALA B O 1
ATOM 5090 N N . SER B 1 279 ? 2.959 -12.398 -18.953 1 60.5 279 SER B N 1
ATOM 5091 C CA . SER B 1 279 ? 4.371 -12.75 -19.047 1 60.5 279 SER B CA 1
ATOM 5092 C C . SER B 1 279 ? 4.719 -13.289 -20.422 1 60.5 279 SER B C 1
ATOM 5094 O O . SER B 1 279 ? 3.912 -13.984 -21.047 1 60.5 279 SER B O 1
ATOM 5096 N N . ASN B 1 280 ? 5.375 -12.484 -21.344 1 59.28 280 ASN B N 1
ATOM 5097 C CA . ASN B 1 280 ? 5.918 -13.062 -22.562 1 59.28 280 ASN B CA 1
ATOM 5098 C C . ASN B 1 280 ? 6.812 -14.266 -22.266 1 59.28 280 ASN B C 1
ATOM 5100 O O . ASN B 1 280 ? 7.637 -14.656 -23.109 1 59.28 280 ASN B O 1
ATOM 5104 N N . TRP B 1 281 ? 6.496 -14.805 -21.141 1 58.75 281 TRP B N 1
ATOM 5105 C CA . TRP B 1 281 ? 7.422 -15.844 -20.703 1 58.75 281 TRP B CA 1
ATOM 5106 C C . TRP B 1 281 ? 7.258 -17.109 -21.547 1 58.75 281 TRP B C 1
ATOM 5108 O O . TRP B 1 281 ? 8.25 -17.703 -21.984 1 58.75 281 TRP B O 1
ATOM 5118 N N . PRO B 1 282 ? 6.133 -17.484 -21.797 1 57.38 282 PRO B N 1
ATOM 5119 C CA . PRO B 1 282 ? 6.02 -18.703 -22.609 1 57.38 282 PRO B CA 1
ATOM 5120 C C . PRO B 1 282 ? 6.625 -18.547 -24 1 57.38 282 PRO B C 1
ATOM 5122 O O . PRO B 1 282 ? 7.109 -19.516 -24.578 1 57.38 282 PRO B O 1
ATOM 5125 N N . SER B 1 283 ? 6.539 -17.328 -24.266 1 58.5 283 SER B N 1
ATOM 5126 C CA . SER B 1 283 ? 7.094 -17.109 -25.594 1 58.5 283 SER B CA 1
ATOM 5127 C C . SER B 1 283 ? 8.617 -17.125 -25.578 1 58.5 283 SER B C 1
ATOM 5129 O O . SER B 1 283 ? 9.258 -17.531 -26.547 1 58.5 283 SER B O 1
ATOM 5131 N N . LYS B 1 284 ? 9.078 -16.75 -24.406 1 60.66 284 LYS B N 1
ATOM 5132 C CA . LYS B 1 284 ? 10.531 -16.656 -24.297 1 60.66 284 LYS B CA 1
ATOM 5133 C C . LYS B 1 284 ? 11.125 -17.969 -23.812 1 60.66 284 LYS B C 1
ATOM 5135 O O . LYS B 1 284 ? 12.32 -18.219 -23.969 1 60.66 284 LYS B O 1
ATOM 5140 N N . HIS B 1 285 ? 10.289 -18.688 -23.234 1 63.66 285 HIS B N 1
ATOM 5141 C CA . HIS B 1 285 ? 10.734 -19.969 -22.703 1 63.66 285 HIS B CA 1
ATOM 5142 C C . HIS B 1 285 ? 9.836 -21.109 -23.188 1 63.66 285 HIS B C 1
ATOM 5144 O O . HIS B 1 285 ? 8.688 -21.234 -22.734 1 63.66 285 HIS B O 1
ATOM 5150 N N . ARG B 1 286 ? 10.477 -21.812 -24.188 1 63.03 286 ARG B N 1
ATOM 5151 C CA . ARG B 1 286 ? 9.609 -22.734 -24.922 1 63.03 286 ARG B CA 1
ATOM 5152 C C . ARG B 1 286 ? 9.391 -24.031 -24.141 1 63.03 286 ARG B C 1
ATOM 5154 O O . ARG B 1 286 ? 10.312 -24.547 -23.516 1 63.03 286 ARG B O 1
ATOM 5161 N N . ARG B 1 287 ? 8.219 -24.406 -24.141 1 74.56 287 ARG B N 1
ATOM 5162 C CA . ARG B 1 287 ? 7.836 -25.766 -23.766 1 74.56 287 ARG B CA 1
ATOM 5163 C C . ARG B 1 287 ? 8.367 -26.781 -24.781 1 74.56 287 ARG B C 1
ATOM 5165 O O . ARG B 1 287 ? 8.859 -26.391 -25.844 1 74.56 287 ARG B O 1
ATOM 5172 N N . TYR B 1 288 ? 8.391 -28 -24.281 1 78.81 288 TYR B N 1
ATOM 5173 C CA . TYR B 1 288 ? 8.742 -29.016 -25.266 1 78.81 288 TYR B CA 1
ATOM 5174 C C . TYR B 1 288 ? 7.887 -28.859 -26.516 1 78.81 288 TYR B C 1
ATOM 5176 O O . TYR B 1 288 ? 6.66 -28.781 -26.438 1 78.81 288 TYR B O 1
ATOM 5184 N N . ARG B 1 289 ? 8.602 -28.703 -27.578 1 85.62 289 ARG B N 1
ATOM 5185 C CA . ARG B 1 289 ? 7.957 -28.594 -28.875 1 85.62 289 ARG B CA 1
ATOM 5186 C C . ARG B 1 289 ? 8.5 -29.625 -29.859 1 85.62 289 ARG B C 1
ATOM 5188 O O . ARG B 1 289 ? 9.664 -29.547 -30.266 1 85.62 289 ARG B O 1
ATOM 5195 N N . HIS B 1 290 ? 7.656 -30.547 -30.172 1 89.62 290 HIS B N 1
ATOM 5196 C CA . HIS B 1 290 ? 8.078 -31.516 -31.172 1 89.62 290 HIS B CA 1
ATOM 5197 C C . HIS B 1 290 ? 8.258 -30.859 -32.531 1 89.62 290 HIS B C 1
ATOM 5199 O O . HIS B 1 290 ? 7.438 -30.047 -32.969 1 89.62 290 HIS B O 1
ATOM 5205 N N . PRO B 1 291 ? 9.312 -31.125 -33.156 1 87.69 291 PRO B N 1
ATOM 5206 C CA . PRO B 1 291 ? 9.602 -30.438 -34.438 1 87.69 291 PRO B CA 1
ATOM 5207 C C . PRO B 1 291 ? 8.516 -30.656 -35.469 1 87.69 291 PRO B C 1
ATOM 5209 O O . PRO B 1 291 ? 8.25 -29.781 -36.312 1 87.69 291 PRO B O 1
ATOM 5212 N N . ALA B 1 292 ? 7.91 -31.766 -35.375 1 89.94 292 ALA B N 1
ATOM 5213 C CA . ALA B 1 292 ? 6.938 -32.094 -36.438 1 89.94 292 ALA B CA 1
ATOM 5214 C C . ALA B 1 292 ? 5.516 -31.797 -35.969 1 89.94 292 ALA B C 1
ATOM 5216 O O . ALA B 1 292 ? 4.625 -31.531 -36.75 1 89.94 292 ALA B O 1
ATOM 5217 N N . TYR B 1 293 ? 5.254 -31.906 -34.719 1 91.88 293 TYR B N 1
ATOM 5218 C CA . TYR B 1 293 ? 3.859 -31.938 -34.312 1 91.88 293 TYR B CA 1
ATOM 5219 C C . TYR B 1 293 ? 3.584 -30.844 -33.281 1 91.88 293 TYR B C 1
ATOM 5221 O O . TYR B 1 293 ? 2.48 -30.75 -32.719 1 91.88 293 TYR B O 1
ATOM 5229 N N . GLY B 1 294 ? 4.527 -30.062 -32.969 1 89.75 294 GLY B N 1
ATOM 5230 C CA . GLY B 1 294 ? 4.316 -28.938 -32.062 1 89.75 294 GLY B CA 1
ATOM 5231 C C . GLY B 1 294 ? 4.176 -29.359 -30.609 1 89.75 294 GLY B C 1
ATOM 5232 O O . GLY B 1 294 ? 4.797 -30.328 -30.188 1 89.75 294 GLY B O 1
ATOM 5233 N N . GLN B 1 295 ? 3.408 -28.547 -29.906 1 89.62 295 GLN B N 1
ATOM 5234 C CA . GLN B 1 295 ? 3.242 -28.781 -28.484 1 89.62 295 GLN B CA 1
ATOM 5235 C C . GLN B 1 295 ? 1.949 -29.547 -28.203 1 89.62 295 GLN B C 1
ATOM 5237 O O . GLN B 1 295 ? 0.893 -29.203 -28.734 1 89.62 295 GLN B O 1
ATOM 5242 N N . VAL B 1 296 ? 2.121 -30.578 -27.344 1 92.5 296 VAL B N 1
ATOM 5243 C CA . VAL B 1 296 ? 0.933 -31.359 -27.016 1 92.5 296 VAL B CA 1
ATOM 5244 C C . VAL B 1 296 ? -0.089 -30.469 -26.312 1 92.5 296 VAL B C 1
ATOM 5246 O O . VAL B 1 296 ? -1.294 -30.719 -26.375 1 92.5 296 VAL B O 1
ATOM 5249 N N . GLU B 1 297 ? 0.308 -29.344 -25.672 1 89.31 297 GLU B N 1
ATOM 5250 C CA . GLU B 1 297 ? -0.557 -28.422 -24.938 1 89.31 297 GLU B CA 1
ATOM 5251 C C . GLU B 1 297 ? -1.56 -27.75 -25.875 1 89.31 297 GLU B C 1
ATOM 5253 O O . GLU B 1 297 ? -2.598 -27.266 -25.422 1 89.31 297 GLU B O 1
ATOM 5258 N N . GLU B 1 298 ? -1.271 -27.719 -27.109 1 89.12 298 GLU B N 1
ATOM 5259 C CA . GLU B 1 298 ? -2.193 -27.141 -28.078 1 89.12 298 GLU B CA 1
ATOM 5260 C C . GLU B 1 298 ? -3.498 -27.938 -28.141 1 89.12 298 GLU B C 1
ATOM 5262 O O . GLU B 1 298 ? -4.516 -27.422 -28.609 1 89.12 298 GLU B O 1
ATOM 5267 N N . CYS B 1 299 ? -3.41 -29.203 -27.656 1 93.56 299 CYS B N 1
ATOM 5268 C CA . CYS B 1 299 ? -4.59 -30.047 -27.625 1 93.56 299 CYS B CA 1
ATOM 5269 C C . CYS B 1 299 ? -5.586 -29.562 -26.578 1 93.56 299 CYS B C 1
ATOM 5271 O O . CYS B 1 299 ? -6.758 -29.953 -26.594 1 93.56 299 CYS B O 1
ATOM 5273 N N . ASN B 1 300 ? -5.199 -28.734 -25.609 1 93.19 300 ASN B N 1
ATOM 5274 C CA . ASN B 1 300 ? -6.023 -28.203 -24.531 1 93.19 300 ASN B CA 1
ATOM 5275 C C . ASN B 1 300 ? -6.777 -29.312 -23.812 1 93.19 300 ASN B C 1
ATOM 5277 O O . ASN B 1 300 ? -8 -29.25 -23.656 1 93.19 300 ASN B O 1
ATOM 5281 N N . TRP B 1 301 ? -6.133 -30.406 -23.641 1 94.44 301 TRP B N 1
ATOM 5282 C CA . TRP B 1 301 ? -6.566 -31.516 -22.797 1 94.44 301 TRP B CA 1
ATOM 5283 C C . TRP B 1 301 ? -7.645 -32.344 -23.5 1 94.44 301 TRP B C 1
ATOM 5285 O O . TRP B 1 301 ? -8.344 -33.125 -22.859 1 94.44 301 TRP B O 1
ATOM 5295 N N . ASP B 1 302 ? -7.832 -32.094 -24.766 1 95.38 302 ASP B N 1
ATOM 5296 C CA . ASP B 1 302 ? -8.711 -33 -25.531 1 95.38 302 ASP B CA 1
ATOM 5297 C C . ASP B 1 302 ? -8.102 -34.375 -25.672 1 95.38 302 ASP B C 1
ATOM 5299 O O . ASP B 1 302 ? -7.031 -34.531 -26.266 1 95.38 302 ASP B O 1
ATOM 5303 N N . ALA B 1 303 ? -8.781 -35.406 -25.203 1 95.56 303 ALA B N 1
ATOM 5304 C CA . ALA B 1 303 ? -8.227 -36.75 -25.094 1 95.56 303 ALA B CA 1
ATOM 5305 C C . ALA B 1 303 ? -7.867 -37.312 -26.469 1 95.56 303 ALA B C 1
ATOM 5307 O O . ALA B 1 303 ? -6.809 -37.906 -26.641 1 95.56 303 ALA B O 1
ATOM 5308 N N . GLU B 1 304 ? -8.711 -37.125 -27.406 1 96.5 304 GLU B N 1
ATOM 5309 C CA . GLU B 1 304 ? -8.461 -37.656 -28.75 1 96.5 304 GLU B CA 1
ATOM 5310 C C . GLU B 1 304 ? -7.266 -36.969 -29.406 1 96.5 304 GLU B C 1
ATOM 5312 O O . GLU B 1 304 ? -6.43 -37.625 -30.031 1 96.5 304 GLU B O 1
ATOM 5317 N N . CYS B 1 305 ? -7.273 -35.688 -29.266 1 96.56 305 CYS B N 1
ATOM 5318 C CA . CYS B 1 305 ? -6.172 -34.906 -29.797 1 96.56 305 CYS B CA 1
ATOM 5319 C C . CYS B 1 305 ? -4.848 -35.312 -29.172 1 96.56 305 CYS B C 1
ATOM 5321 O O . CYS B 1 305 ? -3.854 -35.5 -29.875 1 96.56 305 CYS B O 1
ATOM 5323 N N . VAL B 1 306 ? -4.793 -35.531 -27.875 1 96.94 306 VAL B N 1
ATOM 5324 C CA . VAL B 1 306 ? -3.58 -35.906 -27.156 1 96.94 306 VAL B CA 1
ATOM 5325 C C . VAL B 1 306 ? -3.145 -37.312 -27.578 1 96.94 306 VAL B C 1
ATOM 5327 O O . VAL B 1 306 ? -1.96 -37.531 -27.828 1 96.94 306 VAL B O 1
ATOM 5330 N N . GLU B 1 307 ? -4.09 -38.188 -27.656 1 96.62 307 GLU B N 1
ATOM 5331 C CA . GLU B 1 307 ? -3.783 -39.531 -28.094 1 96.62 307 GLU B CA 1
ATOM 5332 C C . GLU B 1 307 ? -3.176 -39.562 -29.484 1 96.62 307 GLU B C 1
ATOM 5334 O O . GLU B 1 307 ? -2.207 -40.281 -29.734 1 96.62 307 GLU B O 1
ATOM 5339 N N . GLN B 1 308 ? -3.801 -38.844 -30.344 1 96.75 308 GLN B N 1
ATOM 5340 C CA . GLN B 1 308 ? -3.285 -38.75 -31.703 1 96.75 308 GLN B CA 1
ATOM 5341 C C . GLN B 1 308 ? -1.877 -38.188 -31.734 1 96.75 308 GLN B C 1
ATOM 5343 O O . GLN B 1 308 ? -1.003 -38.656 -32.438 1 96.75 308 GLN B O 1
ATOM 5348 N N . TRP B 1 309 ? -1.689 -37.094 -31 1 96.31 309 TRP B N 1
ATOM 5349 C CA . TRP B 1 309 ? -0.365 -36.5 -30.891 1 96.31 309 TRP B CA 1
ATOM 5350 C C . TRP B 1 309 ? 0.664 -37.5 -30.422 1 96.31 309 TRP B C 1
ATOM 5352 O O . TRP B 1 309 ? 1.748 -37.625 -31 1 96.31 309 TRP B O 1
ATOM 5362 N N . ASP B 1 310 ? 0.374 -38.312 -29.453 1 96.5 310 ASP B N 1
ATOM 5363 C CA . ASP B 1 310 ? 1.273 -39.312 -28.891 1 96.5 310 ASP B CA 1
ATOM 5364 C C . ASP B 1 310 ? 1.576 -40.406 -29.922 1 96.5 310 ASP B C 1
ATOM 5366 O O . ASP B 1 310 ? 2.721 -40.844 -30.047 1 96.5 310 ASP B O 1
ATOM 5370 N N . LYS B 1 311 ? 0.553 -40.781 -30.594 1 96.31 311 LYS B N 1
ATOM 5371 C CA . LYS B 1 311 ? 0.723 -41.812 -31.641 1 96.31 311 LYS B CA 1
ATOM 5372 C C . LYS B 1 311 ? 1.631 -41.281 -32.75 1 96.31 311 LYS B C 1
ATOM 5374 O O . LYS B 1 311 ? 2.5 -42.031 -33.25 1 96.31 311 LYS B O 1
ATOM 5379 N N . ASP B 1 312 ? 1.315 -40.094 -33.125 1 95.38 312 ASP B N 1
ATOM 5380 C CA . ASP B 1 312 ? 2.109 -39.5 -34.188 1 95.38 312 ASP B CA 1
ATOM 5381 C C . ASP B 1 312 ? 3.576 -39.375 -33.781 1 95.38 312 ASP B C 1
ATOM 5383 O O . ASP B 1 312 ? 4.473 -39.688 -34.562 1 95.38 312 ASP B O 1
ATOM 5387 N N . VAL B 1 313 ? 3.826 -38.969 -32.656 1 94.69 313 VAL B N 1
ATOM 5388 C CA . VAL B 1 313 ? 5.188 -38.781 -32.156 1 94.69 313 VAL B CA 1
ATOM 5389 C C . VAL B 1 313 ? 5.879 -40.156 -32.062 1 94.69 313 VAL B C 1
ATOM 5391 O O . VAL B 1 313 ? 7.043 -40.281 -32.438 1 94.69 313 VAL B O 1
ATOM 5394 N N . ALA B 1 314 ? 5.172 -41.156 -31.547 1 94.88 314 ALA B N 1
ATOM 5395 C CA . ALA B 1 314 ? 5.73 -42.5 -31.453 1 94.88 314 ALA B CA 1
ATOM 5396 C C . ALA B 1 314 ? 6.078 -43.062 -32.844 1 94.88 314 ALA B C 1
ATOM 5398 O O . ALA B 1 314 ? 7.113 -43.688 -33 1 94.88 314 ALA B O 1
ATOM 5399 N N . ALA B 1 315 ? 5.219 -42.812 -33.75 1 95 315 ALA B N 1
ATOM 5400 C CA . ALA B 1 315 ? 5.453 -43.25 -35.125 1 95 315 ALA B CA 1
ATOM 5401 C C . ALA B 1 315 ? 6.633 -42.5 -35.75 1 95 315 ALA B C 1
ATOM 5403 O O . ALA B 1 315 ? 7.43 -43.094 -36.469 1 95 315 ALA B O 1
ATOM 5404 N N . PHE B 1 316 ? 6.648 -41.25 -35.531 1 94.12 316 PHE B N 1
ATOM 5405 C CA . PHE B 1 316 ? 7.734 -40.406 -36.031 1 94.12 316 PHE B CA 1
ATOM 5406 C C . PHE B 1 316 ? 9.086 -40.938 -35.531 1 94.12 316 PHE B C 1
ATOM 5408 O O . PHE B 1 316 ? 10.055 -40.938 -36.281 1 94.12 316 PHE B O 1
ATOM 5415 N N . ASP B 1 317 ? 9.156 -41.438 -34.312 1 93.25 317 ASP B N 1
ATOM 5416 C CA . ASP B 1 317 ? 10.398 -41.875 -33.688 1 93.25 317 ASP B CA 1
ATOM 5417 C C . ASP B 1 317 ? 10.914 -43.156 -34.344 1 93.25 317 ASP B C 1
ATOM 5419 O O . ASP B 1 317 ? 12.109 -43.438 -34.281 1 93.25 317 ASP B O 1
ATOM 5423 N N . LYS B 1 318 ? 10.023 -43.844 -35.031 1 94.62 318 LYS B N 1
ATOM 5424 C CA . LYS B 1 318 ? 10.391 -45.125 -35.656 1 94.62 318 LYS B CA 1
ATOM 5425 C C . LYS B 1 318 ? 10.797 -44.906 -37.094 1 94.62 318 LYS B C 1
ATOM 5427 O O . LYS B 1 318 ? 11.281 -45.844 -37.75 1 94.62 318 LYS B O 1
ATOM 5432 N N . LEU B 1 319 ? 10.727 -43.719 -37.562 1 93.19 319 LEU B N 1
ATOM 5433 C CA . LEU B 1 319 ? 11.008 -43.438 -38.969 1 93.19 319 LEU B CA 1
ATOM 5434 C C . LEU B 1 319 ? 12.508 -43.25 -39.188 1 93.19 319 LEU B C 1
ATOM 5436 O O . LEU B 1 319 ? 13.258 -43.031 -38.25 1 93.19 319 LEU B O 1
ATOM 5440 N N . SER B 1 320 ? 12.898 -43.469 -40.469 1 94.06 320 SER B N 1
ATOM 5441 C CA . SER B 1 320 ? 14.273 -43.156 -40.844 1 94.06 320 SER B C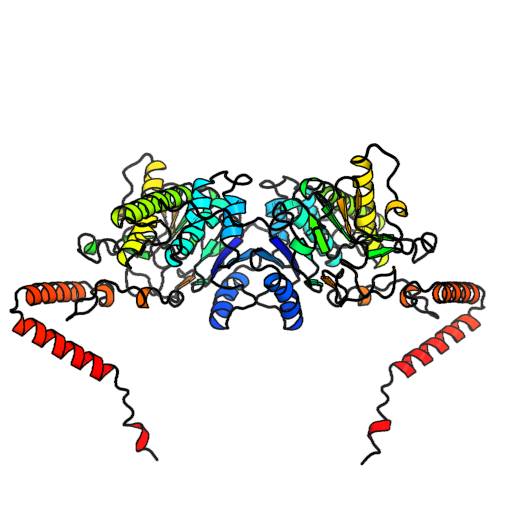A 1
ATOM 5442 C C . SER B 1 320 ? 14.539 -41.656 -40.781 1 94.06 320 SER B C 1
ATOM 5444 O O . SER B 1 320 ? 13.609 -40.844 -40.812 1 94.06 320 SER B O 1
ATOM 5446 N N . GLU B 1 321 ? 15.789 -41.281 -40.625 1 93.38 321 GLU B N 1
ATOM 5447 C CA . GLU B 1 321 ? 16.172 -39.875 -40.562 1 93.38 321 GLU B CA 1
ATOM 5448 C C . GLU B 1 321 ? 15.672 -39.125 -41.781 1 93.38 321 GLU B C 1
ATOM 5450 O O . GLU B 1 321 ? 15.273 -37.938 -41.688 1 93.38 321 GLU B O 1
ATOM 5455 N N . ALA B 1 322 ? 15.773 -39.75 -42.875 1 92.5 322 ALA B N 1
ATOM 5456 C CA . ALA B 1 322 ? 15.312 -39.125 -44.094 1 92.5 322 ALA B CA 1
ATOM 5457 C C . ALA B 1 322 ? 13.812 -38.844 -44.062 1 92.5 322 ALA B C 1
ATOM 5459 O O . ALA B 1 322 ? 13.359 -37.781 -44.469 1 92.5 322 ALA B O 1
ATOM 5460 N N . ASP B 1 323 ? 13.07 -39.75 -43.562 1 93.75 323 ASP B N 1
ATOM 5461 C CA . ASP B 1 323 ? 11.625 -39.594 -43.469 1 93.75 323 ASP B CA 1
ATOM 5462 C C . ASP B 1 323 ? 11.234 -38.562 -42.438 1 93.75 323 ASP B C 1
ATOM 5464 O O . ASP B 1 323 ? 10.266 -37.812 -42.625 1 93.75 323 ASP B O 1
ATOM 5468 N N . LYS B 1 324 ? 11.914 -38.469 -41.344 1 93.56 324 LYS B N 1
ATOM 5469 C CA . LYS B 1 324 ? 11.68 -37.469 -40.312 1 93.56 324 LYS B CA 1
ATOM 5470 C C . LYS B 1 324 ? 11.844 -36.062 -40.906 1 93.56 324 LYS B C 1
ATOM 5472 O O . LYS B 1 324 ? 11.008 -35.188 -40.688 1 93.56 324 LYS B O 1
ATOM 5477 N N . LYS B 1 325 ? 12.891 -35.938 -41.625 1 93.19 325 LYS B N 1
ATOM 5478 C CA . LYS B 1 325 ? 13.164 -34.625 -42.219 1 93.19 325 LYS B CA 1
ATOM 5479 C C . LYS B 1 325 ? 12.047 -34.219 -43.156 1 93.19 325 LYS B C 1
ATOM 5481 O O . LYS B 1 325 ? 11.688 -33.031 -43.219 1 93.19 325 LYS B O 1
ATOM 5486 N N . LYS B 1 326 ? 11.555 -35.156 -43.844 1 91.94 326 LYS B N 1
ATOM 5487 C CA . LYS B 1 326 ? 10.469 -34.875 -44.781 1 91.94 326 LYS B CA 1
ATOM 5488 C C . LYS B 1 326 ? 9.234 -34.344 -44.062 1 91.94 326 LYS B C 1
ATOM 5490 O O . LYS B 1 326 ? 8.602 -33.375 -44.5 1 91.94 326 LYS B O 1
ATOM 5495 N N . ILE B 1 327 ? 8.938 -34.969 -42.969 1 91.06 327 ILE B N 1
ATOM 5496 C CA . ILE B 1 327 ? 7.754 -34.594 -42.219 1 91.06 327 ILE B CA 1
ATOM 5497 C C . ILE B 1 327 ? 7.941 -33.188 -41.625 1 91.06 327 ILE B C 1
ATOM 5499 O O . ILE B 1 327 ? 7.012 -32.375 -41.625 1 91.06 327 ILE B O 1
ATOM 5503 N N . ILE B 1 328 ? 9.109 -32.906 -41.188 1 90.88 328 ILE B N 1
ATOM 5504 C CA . ILE B 1 328 ? 9.414 -31.625 -40.562 1 90.88 328 ILE B CA 1
ATOM 5505 C C . ILE B 1 328 ? 9.312 -30.516 -41.625 1 90.88 328 ILE B C 1
ATOM 5507 O O . ILE B 1 328 ? 8.734 -29.469 -41.344 1 90.88 328 ILE B O 1
ATOM 5511 N N . VAL B 1 329 ? 9.836 -30.766 -42.75 1 89.5 329 VAL B N 1
ATOM 5512 C CA . VAL B 1 329 ? 9.82 -29.766 -43.812 1 89.5 329 VAL B CA 1
ATOM 5513 C C . VAL B 1 329 ? 8.383 -29.484 -44.25 1 89.5 329 VAL B C 1
ATOM 5515 O O . VAL B 1 329 ? 8.016 -28.344 -44.5 1 89.5 329 VAL B O 1
ATOM 5518 N N . GLU B 1 330 ? 7.629 -30.516 -44.312 1 87.31 330 GLU B N 1
ATOM 5519 C CA . GLU B 1 330 ? 6.227 -30.344 -44.688 1 87.31 330 GLU B CA 1
ATOM 5520 C C . GLU B 1 330 ? 5.48 -29.5 -43.656 1 87.31 330 GLU B C 1
ATOM 5522 O O . GLU B 1 330 ? 4.645 -28.672 -44.031 1 87.31 330 GLU B O 1
ATOM 5527 N N . ARG B 1 331 ? 5.75 -29.781 -42.438 1 84.75 331 ARG B N 1
ATOM 5528 C CA . ARG B 1 331 ? 5.125 -29 -41.375 1 84.75 331 ARG B CA 1
ATOM 5529 C C . ARG B 1 331 ? 5.531 -27.531 -41.469 1 84.75 331 ARG B C 1
ATOM 5531 O O . ARG B 1 331 ? 4.707 -26.641 -41.25 1 84.75 331 ARG B O 1
ATOM 5538 N N . LEU B 1 332 ? 6.754 -27.266 -41.688 1 85 332 LEU B N 1
ATOM 5539 C CA . LEU B 1 332 ? 7.266 -25.906 -41.781 1 85 332 LEU B CA 1
ATOM 5540 C C . LEU B 1 332 ? 6.613 -25.172 -42.969 1 85 332 LEU B C 1
ATOM 5542 O O . LEU B 1 332 ? 6.297 -23.984 -42.844 1 85 332 LEU B O 1
ATOM 5546 N N . LYS B 1 333 ? 6.426 -25.875 -43.969 1 84 333 LYS B N 1
ATOM 5547 C CA . LYS B 1 333 ? 5.754 -25.281 -45.125 1 84 333 LYS B CA 1
ATOM 5548 C C . LYS B 1 333 ? 4.312 -24.906 -44.812 1 84 333 LYS B C 1
ATOM 5550 O O . LYS B 1 333 ? 3.84 -23.844 -45.188 1 84 333 LYS B O 1
ATOM 5555 N N . LEU B 1 334 ? 3.754 -25.734 -44.062 1 80.56 334 LEU B N 1
ATOM 5556 C CA . LEU B 1 334 ? 2.367 -25.5 -43.656 1 80.56 334 LEU B CA 1
ATOM 5557 C C . LEU B 1 334 ? 2.26 -24.281 -42.75 1 80.56 334 LEU B C 1
ATOM 5559 O O . LEU B 1 334 ? 1.339 -23.469 -42.875 1 80.56 334 LEU B O 1
ATOM 5563 N N . LEU B 1 335 ? 3.215 -24.109 -41.844 1 79.81 335 LEU B N 1
ATOM 5564 C CA . LEU B 1 335 ? 3.213 -22.984 -40.906 1 79.81 335 LEU B CA 1
ATOM 5565 C C . LEU B 1 335 ? 3.479 -21.672 -41.656 1 79.81 335 LEU B C 1
ATOM 5567 O O . LEU B 1 335 ? 2.902 -20.641 -41.312 1 79.81 335 LEU B O 1
ATOM 5571 N N . GLN B 1 336 ? 4.352 -21.703 -42.594 1 76.94 336 GLN B N 1
ATOM 5572 C CA . GLN B 1 336 ? 4.66 -20.516 -43.406 1 76.94 336 GLN B CA 1
ATOM 5573 C C . GLN B 1 336 ? 3.453 -20.078 -44.219 1 76.94 336 GLN B C 1
ATOM 5575 O O . GLN B 1 336 ? 3.197 -18.891 -44.375 1 76.94 336 GLN B O 1
ATOM 5580 N N . GLU B 1 337 ? 2.758 -20.953 -44.688 1 72.94 337 GLU B N 1
ATOM 5581 C CA . GLU B 1 337 ? 1.576 -20.656 -45.469 1 72.94 337 GLU B CA 1
ATOM 5582 C C . GLU B 1 337 ? 0.465 -20.047 -44.625 1 72.94 337 GLU B C 1
ATOM 5584 O O . GLU B 1 337 ? -0.295 -19.203 -45.125 1 72.94 337 GLU B O 1
ATOM 5589 N N . GLN B 1 338 ? 0.486 -20.5 -43.406 1 69.75 338 GLN B N 1
ATOM 5590 C CA . GLN B 1 338 ? -0.541 -19.969 -42.531 1 69.75 338 GLN B CA 1
ATOM 5591 C C . GLN B 1 338 ? -0.194 -18.562 -42.031 1 69.75 338 GLN B C 1
ATOM 5593 O O . GLN B 1 338 ? -1.085 -17.781 -41.719 1 69.75 338 GLN B O 1
ATOM 5598 N N . GLN B 1 339 ? 1.048 -18.266 -41.844 1 63.69 339 GLN B N 1
ATOM 5599 C CA . GLN B 1 339 ? 1.465 -16.938 -41.406 1 63.69 339 GLN B CA 1
ATOM 5600 C C . GLN B 1 339 ? 1.354 -15.93 -42.562 1 63.69 339 GLN B C 1
ATOM 5602 O O . GLN B 1 339 ? 1.324 -14.719 -42.312 1 63.69 339 GLN B O 1
ATOM 5607 N N . GLN B 1 340 ? 1.418 -16.234 -43.969 1 54.34 340 GLN B N 1
ATOM 5608 C CA . GLN B 1 340 ? 1.278 -15.266 -45.031 1 54.34 340 GLN B CA 1
ATOM 5609 C C . GLN B 1 340 ? -0.108 -14.633 -45.031 1 54.34 340 GLN B C 1
ATOM 5611 O O . GLN B 1 340 ? -1.12 -15.328 -45.062 1 54.34 340 GLN B O 1
ATOM 5616 N N . PRO B 1 341 ? -0.223 -13.383 -44.75 1 51 341 PRO B N 1
ATOM 5617 C CA . PRO B 1 341 ? -1.47 -12.617 -44.844 1 51 341 PRO B CA 1
ATOM 5618 C C . PRO B 1 341 ? -2.164 -12.797 -46.188 1 51 341 PRO B C 1
ATOM 5620 O O . PRO B 1 341 ? -1.501 -13.016 -47.219 1 51 341 PRO B O 1
ATOM 5623 N N . GLN B 1 342 ? -3.432 -13.172 -46.25 1 39.91 342 GLN B N 1
ATOM 5624 C CA . GLN B 1 342 ? -4.32 -12.977 -47.375 1 39.91 342 GLN B CA 1
ATOM 5625 C C . GLN B 1 342 ? -4.277 -11.531 -47.875 1 39.91 342 GLN B C 1
ATOM 5627 O O . GLN B 1 342 ? -5 -10.68 -47.375 1 39.91 342 GLN B O 1
ATOM 5632 N N . ILE B 1 343 ? -3.268 -10.844 -48.219 1 39.06 343 ILE B N 1
ATOM 5633 C CA . ILE B 1 343 ? -3.238 -9.523 -48.812 1 39.06 343 ILE B CA 1
ATOM 5634 C C . ILE B 1 343 ? -3.969 -9.562 -50.156 1 39.06 343 ILE B C 1
ATOM 5636 O O . ILE B 1 343 ? -4.195 -8.523 -50.781 1 39.06 343 ILE B O 1
ATOM 5640 N N . GLN B 1 344 ? -4.18 -10.633 -50.812 1 36.56 344 GLN B N 1
ATOM 5641 C CA . GLN B 1 344 ? -4.609 -10.422 -52.219 1 36.56 344 GLN B CA 1
ATOM 5642 C C . GLN B 1 344 ? -6.051 -9.938 -52.281 1 36.56 344 GLN B C 1
ATOM 5644 O O . GLN B 1 344 ? -6.535 -9.539 -53.344 1 36.56 344 GLN B O 1
ATOM 5649 N N . ALA B 1 345 ? -6.977 -10.18 -51.375 1 36.31 345 ALA B N 1
ATOM 5650 C CA . ALA B 1 345 ? -8.32 -9.969 -51.906 1 36.31 345 ALA B CA 1
ATOM 5651 C C . ALA B 1 345 ? -8.688 -8.484 -51.906 1 36.31 345 ALA B C 1
ATOM 5653 O O . ALA B 1 345 ? -9.766 -8.109 -52.344 1 36.31 345 ALA B O 1
ATOM 5654 N N . VAL B 1 346 ? -8.031 -7.598 -51.031 1 33.75 346 VAL B N 1
ATOM 5655 C CA . VAL B 1 346 ? -8.734 -6.32 -50.969 1 33.75 346 VAL B CA 1
ATOM 5656 C C . VAL B 1 346 ? -8.375 -5.469 -52.188 1 33.75 346 VAL B C 1
ATOM 5658 O O . VAL B 1 346 ? -8.805 -4.316 -52.281 1 33.75 346 VAL B O 1
ATOM 5661 N N . GLY B 1 347 ? -7.469 -5.895 -53.031 1 29.28 347 GLY B N 1
ATOM 5662 C CA . GLY B 1 347 ? -7.281 -4.934 -54.094 1 29.28 347 GLY B CA 1
ATOM 5663 C C . GLY B 1 347 ? -8.539 -4.711 -54.906 1 29.28 347 GLY B C 1
ATOM 5664 O O . GLY B 1 347 ? -8.602 -3.781 -55.719 1 29.28 347 GLY B O 1
ATOM 5665 N N . LYS B 1 348 ? -9.305 -5.738 -55.281 1 31.33 348 LYS B N 1
ATOM 5666 C CA . LYS B 1 348 ? -10.07 -5.492 -56.5 1 31.33 348 LYS B CA 1
ATOM 5667 C C . LYS B 1 348 ? -11.328 -4.676 -56.188 1 31.33 348 LYS B C 1
ATOM 5669 O O . LYS B 1 348 ? -12.133 -4.41 -57.094 1 31.33 348 LYS B O 1
ATOM 5674 N N . GLU B 1 349 ? -11.953 -4.715 -54.938 1 25.06 349 GLU B N 1
ATOM 5675 C CA . GLU B 1 349 ? -13.203 -3.969 -55.031 1 25.06 349 GLU B CA 1
ATOM 5676 C C . GLU B 1 349 ? -12.953 -2.465 -54.969 1 25.06 349 GLU B C 1
ATOM 5678 O O . GLU B 1 349 ? -12.562 -1.952 -53.906 1 25.06 349 GLU B O 1
ATOM 5683 N N . SER B 1 350 ? -12.211 -1.806 -55.969 1 21.11 350 SER B N 1
ATOM 5684 C CA . SER B 1 350 ? -12.625 -0.448 -56.312 1 21.11 350 SER B CA 1
ATOM 5685 C C . SER B 1 350 ? -14.086 -0.409 -56.719 1 21.11 350 SER B C 1
ATOM 5687 O O . SER B 1 350 ? -14.562 -1.303 -57.438 1 21.11 350 SER B O 1
#

Nearest PDB structures (foldseek):
  6rth-assembly2_B  TM=5.219E-01  e=3.130E-04  Yersinia mollaretii ATCC 43969
  5fye-assembly1_D-2  TM=3.399E-01  e=1.321E-01  Pseudomonas aeruginosa
  3pkq-assembly2_A  TM=3.517E-01  e=2.898E-01  Salmonella enterica subsp. enterica serovar Typhimurium
  1h5s-assembly1_D  TM=3.554E-01  e=2.568E-01  Escherichia coli
  4b4g-assembly1_D-2  TM=3.311E-01  e=2.898E-01  Pseudomonas aeruginosa PAO1

Solvent-accessible surface area (backbone atoms only — not comparable to full-atom values): 37874 Å² total; per-residue (Å²): 127,81,71,75,76,72,77,75,83,77,53,56,60,64,89,39,48,62,35,39,37,32,57,40,73,63,55,72,87,68,48,54,72,68,49,43,58,26,50,46,31,46,45,70,49,30,51,46,37,43,73,48,69,48,20,69,55,19,42,64,50,52,43,41,54,50,26,17,79,88,40,70,51,34,56,70,57,39,53,49,58,71,41,51,64,55,61,71,58,50,52,48,47,47,55,35,50,47,31,24,72,58,22,12,37,39,34,41,52,48,36,28,44,69,48,36,64,43,72,75,46,59,83,91,52,64,73,89,59,37,50,35,40,37,18,31,51,32,62,38,67,91,36,50,81,39,92,78,52,13,71,60,16,58,23,39,37,71,56,45,40,34,27,35,52,61,42,61,52,31,56,52,46,51,53,48,32,51,53,51,50,52,48,51,12,58,75,67,71,46,55,66,57,65,57,80,77,54,40,65,52,45,37,50,50,61,29,36,34,33,48,32,53,38,49,44,51,47,25,43,71,62,41,90,64,80,84,67,54,69,74,81,59,56,88,50,90,58,65,46,74,52,48,36,27,34,38,37,32,24,24,27,56,32,26,51,68,76,42,55,79,6,64,40,70,83,42,90,60,21,35,30,43,70,64,85,63,72,67,65,46,60,75,73,32,62,59,79,58,45,84,58,74,42,40,71,70,78,39,57,83,36,64,66,52,42,51,48,52,52,49,50,52,56,53,50,70,70,45,53,72,70,55,45,51,52,49,31,53,52,41,52,52,54,51,52,59,67,67,53,74,84,66,71,72,70,65,68,81,113,127,80,72,74,76,72,76,73,84,78,54,55,60,64,89,41,49,63,37,39,39,32,57,40,74,61,53,71,86,69,48,54,71,68,50,42,58,26,51,45,29,47,44,70,49,32,51,47,37,44,74,47,69,47,21,68,54,19,42,63,51,52,42,41,53,49,26,17,82,87,40,69,51,34,55,69,58,39,54,50,58,71,40,52,62,55,60,70,59,51,53,48,48,48,55,35,50,47,31,24,73,60,22,12,35,39,35,42,51,48,36,28,44,68,48,35,64,43,72,75,45,58,84,91,53,64,73,88,60,36,49,34,41,39,18,34,50,32,60,38,66,92,35,48,81,39,92,76,53,13,70,59,16,57,24,39,38,70,57,44,39,34,28,36,53,62,41,62,51,31,55,51,46,52,51,50,33,51,52,52,50,52,50,51,13,58,76,69,69,44,54,65,56,67,58,81,78,53,40,65,54,46,37,52,49,60,29,36,36,34,50,32,54,38,48,45,52,46,25,43,71,62,41,90,65,78,83,65,54,70,72,82,61,54,87,51,89,58,66,45,74,52,49,35,28,33,39,38,31,24,23,27,55,32,26,51,68,78,44,54,78,8,64,40,69,83,41,91,59,23,36,29,44,69,63,85,63,70,68,66,46,61,77,72,32,64,58,79,57,46,82,59,73,42,42,72,69,77,39,58,83,35,65,66,52,43,51,50,50,51,50,49,52,57,54,52,72,72,46,54,72,71,56,43,51,52,49,31,51,52,40,51,52,54,52,53,58,65,68,54,74,85,66,73,71,72,68,69,79,118

Foldseek 3Di:
DPDPDPDPDQFAPNVFQLEEEEEEADALVPDDPQLVVQQVQQCVQRVPGHYDYHHPVCLLVVCCCACPPVHVNPVVLSVLLVQAADVLQNRLLSLLSCCQRAFAKYAYSQKHFPHHPSLLDDPVDDLVLAFKEWEWAAFQCVCLPPPACNLVRGFIDDRIMGGHHNDPLSVVLSVQLSVLLVVQCVVVVHDSNPRDDAPVCSCCRRNGSSSRVSVQVLLQVLDPDDRDDSVVVHPDPAWDQGSRYIYGYLCADHAPLPDSPNHHCPDPNHGMDGPPPRDCVCVVHPDDADLQQGDLCVCVSVPVSNVVSVVVVVVLVPDDPVVVVVSNVVRVVVVVVVPPDPVPPPPPPD/DPDPDPDPDQFAPNVAQLEEEEEEADALVPDDPQLVVQQVQQCVQRVPGHYDYHHPVCLLVVCCCACPPVHVNPVVLSVLLVQAADPLQNRLLSLLSCCQRAFAKYAYSQKHFPHHPSLLDDPVDDLVLAFKEWEWAAFQCVCLPPPACNLVRGFIDDRIMGGHHNDPLSVVLSVQLSVLLVVQCVVVVHDSNPRDDAPVCSCCRRNGSSSRVSVQVLLQVQDPDDRDDSVVVHPDPAWDQGSRYIYGYNCADHAPLPDSPNHHCPDPNHGMDGPPPRDCVCVVHPDDADLQQGDLCVCVSVPVSNVVSVVVVVVLVPDDPVVVVVSNVVRVVVVVVVPDDPVPPPPPPD

Radius of gyration: 31.88 Å; Cα contacts (8 Å, |Δi|>4): 1090; chains: 2; bounding box: 62×101×88 Å

pLDDT: mean 90.24, std 14.44, range [21.11, 98.81]

Sequence (700 aa):
MASPAPPPVKLPGSTFPQKIWQTWKIDPLLFGITETARAMTWIKQNPHMRYEVITDASDLTYVEEHFGPDGFNRPDIVEFYRQVNLRIIKADLLRYMILYAEGGIYADIDVEALKPFHRFIPERHNEQDYDLIVGIEVDMPQFRNHRILGQKSQSFCQWTIVARPRHPVMLHLIEKIMKWFKGVARKQRVSIDKVELDFDQVITGTGPSAFTAAVLEEMNKATKGPKVTWDDFHDMDESKVVGRVLVLTVEAFCAGQGHSDSGNHGSRGALVKHHYHASNWPSKHRRYRHPAYGQVEECNWDAECVEQWDKDVAAFDKLSEADKKKIIVERLKLLQEQQQPQIQAVGKESMASPAPPPVKLPGSTFPQKIWQTWKIDPLLFGITETARAMTWIKQNPHMRYEVITDASDLTYVEEHFGPDGFNRPDIVEFYRQVNLRIIKADLLRYMILYAEGGIYADIDVEALKPFHRFIPERHNEQDYDLIVGIEVDMPQFRNHRILGQKSQSFCQWTIVARPRHPVMLHLIEKIMKWFKGVARKQRVSIDKVELDFDQVITGTGPSAFTAAVLEEMNKATKGPKVTWDDFHDMDESKVVGRVLVLTVEAFCAGQGHSDSGNHGSRGALVKHHYHASNWPSKHRRYRHPAYGQVEECNWDAECVEQWDKDVAAFDKLSEADKKKIIVERLKLLQEQQQPQIQAVGKES

Secondary structure (DSSP, 8-state):
--------PPPTTTTS--EEEEE-SS-GGG--HHHHHHHHHHHHH-TTSEEEEE-TTTHHHHHHHHHSTTTT--HHHHHHHHH---HHHHHHHHHHHHHHHT-EEEE-TTEEE-S-GGGGS-TTS-GGG-SEEEEEEEE-GGGTT-TTTGGGSEEE--SEEEE-TT-HHHHHHHHHHHHHHHHHHHHHTS-GGG----HHHHHHHTSHHHHHHHHHHHHHHH-SSSPP-GGGGTT-SS-EEETTEEEE-HHHHHTTSSSTT---TTSTT--EEE---S--HHHHSPPP-BTTTB-GGGGTT-HHHHHHHHHHHHHHHTS-HHHHHHHHHHHHHHHHHHHS---GGGSS--/--------PPPTTTTS--EEEEE-SS-GGG--HHHHHHHHHHHHH-TTSEEEEE-TTTHHHHHHHHHSTTTT--HHHHHHHHH---HHHHHHHHHHHHHHHT-EEEE-TTEEE-S-GGGGS-TTS-GGG-SEEEEEEEE-GGGTT-TTTGGGSEEE--SEEEE-TT-HHHHHHHHHHHHHHHHHHHHHTS-GGG----HHHHHHHTSHHHHHHHHHHHHHHH-SSSPP-GGGGTT-SS-EEETTEEEE-HHHHHTT-SSTT---TTSTT--EEE---S--HHHHSPPP-BTTTB-GGGGTT-HHHHHHHHHHHHHHHTS-HHHHHHHHHHHHHHHHHHHS---GGGGS--

Organism: Metarhizium acridum (strain CQMa 102) (NCBI:txid655827)